Protein AF-0000000078637123 (afdb_homodimer)

Structure (mmCIF, N/CA/C/O backbone):
data_AF-0000000078637123-model_v1
#
loop_
_entity.id
_entity.type
_entity.pdbx_description
1 polymer 'Thiamine pyrophosphokinase'
#
loop_
_atom_site.group_PDB
_atom_site.id
_atom_site.type_symbol
_atom_site.label_atom_id
_atom_site.label_alt_id
_atom_site.label_comp_id
_atom_site.label_asym_id
_atom_site.label_entity_id
_atom_site.label_seq_id
_atom_site.pdbx_PDB_ins_code
_atom_site.Cartn_x
_atom_site.Cartn_y
_atom_site.Cartn_z
_atom_site.occupancy
_atom_site.B_iso_or_equiv
_atom_site.auth_seq_id
_atom_site.auth_comp_id
_atom_site.auth_asym_id
_atom_site.auth_atom_id
_atom_site.pdbx_PDB_model_num
ATOM 1 N N . MET A 1 1 ? 17.172 -28.062 13.758 1 52.41 1 MET A N 1
ATOM 2 C CA . MET A 1 1 ? 17.688 -26.969 12.945 1 52.41 1 MET A CA 1
ATOM 3 C C . MET A 1 1 ? 16.609 -26.406 12.023 1 52.41 1 MET A C 1
ATOM 5 O O . MET A 1 1 ? 15.789 -27.156 11.5 1 52.41 1 MET A O 1
ATOM 9 N N . ALA A 1 2 ? 16.344 -25.156 11.984 1 72.19 2 ALA A N 1
ATOM 10 C CA . ALA A 1 2 ? 15.281 -24.578 11.172 1 72.19 2 ALA A CA 1
ATOM 11 C C . ALA A 1 2 ? 15.477 -24.922 9.695 1 72.19 2 ALA A C 1
ATOM 13 O O . ALA A 1 2 ? 16.594 -24.844 9.172 1 72.19 2 ALA A O 1
ATOM 14 N N . GLU A 1 3 ? 14.484 -25.469 9.031 1 88.56 3 GLU A N 1
ATOM 15 C CA . GLU A 1 3 ? 14.492 -25.844 7.621 1 88.56 3 GLU A CA 1
ATOM 16 C C . GLU A 1 3 ? 14.766 -24.625 6.73 1 88.56 3 GLU A C 1
ATOM 18 O O . GLU A 1 3 ? 14.242 -23.531 6.98 1 88.56 3 GLU A O 1
ATOM 23 N N . LEU A 1 4 ? 15.68 -24.891 5.789 1 94.56 4 LEU A N 1
ATOM 24 C CA . LEU A 1 4 ? 16.047 -23.828 4.855 1 94.56 4 LEU A CA 1
ATOM 25 C C . LEU A 1 4 ? 14.984 -23.656 3.777 1 94.56 4 LEU A C 1
ATOM 27 O O . LEU A 1 4 ? 14.508 -24.641 3.209 1 94.56 4 LEU A O 1
ATOM 31 N N . MET A 1 5 ? 14.492 -22.516 3.568 1 94.88 5 MET A N 1
ATOM 32 C CA . MET A 1 5 ? 13.578 -22.156 2.486 1 94.88 5 MET A CA 1
ATOM 33 C C . MET A 1 5 ? 14.227 -21.156 1.54 1 94.88 5 MET A C 1
ATOM 35 O O . MET A 1 5 ? 14.625 -20.062 1.961 1 94.88 5 MET A O 1
ATOM 39 N N . SER A 1 6 ? 14.344 -21.5 0.237 1 95.69 6 SER A N 1
ATOM 40 C CA . SER A 1 6 ? 15 -20.656 -0.753 1 95.69 6 SER A CA 1
ATOM 41 C C . SER A 1 6 ? 13.984 -19.875 -1.573 1 95.69 6 SER A C 1
ATOM 43 O O . SER A 1 6 ? 12.922 -20.391 -1.912 1 95.69 6 SER A O 1
ATOM 45 N N . HIS A 1 7 ? 14.289 -18.656 -1.865 1 96.5 7 HIS A N 1
ATOM 46 C CA . HIS A 1 7 ? 13.43 -17.766 -2.646 1 96.5 7 HIS A CA 1
ATOM 47 C C . HIS A 1 7 ? 14.188 -17.172 -3.828 1 96.5 7 HIS A C 1
ATOM 49 O O . HIS A 1 7 ? 15.359 -16.828 -3.707 1 96.5 7 HIS A O 1
ATOM 55 N N . SER A 1 8 ? 13.555 -17.125 -4.949 1 94.69 8 SER A N 1
ATOM 56 C CA . SER A 1 8 ? 14.07 -16.469 -6.148 1 94.69 8 SER A CA 1
ATOM 57 C C . SER A 1 8 ? 12.938 -16.016 -7.062 1 94.69 8 SER A C 1
ATOM 59 O O . SER A 1 8 ? 11.883 -16.656 -7.109 1 94.69 8 SER A O 1
ATOM 61 N N . SER A 1 9 ? 13.141 -14.898 -7.734 1 94.94 9 SER A N 1
ATOM 62 C CA . SER A 1 9 ? 12.117 -14.367 -8.625 1 94.94 9 SER A CA 1
ATOM 63 C C . SER A 1 9 ? 12.5 -14.578 -10.086 1 94.94 9 SER A C 1
ATOM 65 O O . SER A 1 9 ? 12.461 -13.641 -10.891 1 94.94 9 SER A O 1
ATOM 67 N N . LEU A 1 10 ? 12.766 -15.766 -10.406 1 93.06 10 LEU A N 1
ATOM 68 C CA . LEU A 1 10 ? 13.258 -16.125 -11.734 1 93.06 10 LEU A CA 1
ATOM 69 C C . LEU A 1 10 ? 12.219 -15.797 -12.805 1 93.06 10 LEU A C 1
ATOM 71 O O . LEU A 1 10 ? 12.562 -15.625 -13.977 1 93.06 10 LEU A O 1
ATOM 75 N N . PHE A 1 11 ? 10.977 -15.688 -12.375 1 93.31 11 PHE A N 1
ATOM 76 C CA . PHE A 1 11 ? 9.898 -15.414 -13.32 1 93.31 11 PHE A CA 1
ATOM 77 C C . PHE A 1 11 ? 10.016 -14 -13.875 1 93.31 11 PHE A C 1
ATOM 79 O O . PHE A 1 11 ? 9.32 -13.641 -14.828 1 93.31 11 PHE A O 1
ATOM 86 N N . LEU A 1 12 ? 10.906 -13.156 -13.359 1 95.12 12 LEU A N 1
ATOM 87 C CA . LEU A 1 12 ? 11.117 -11.797 -13.844 1 95.12 12 LEU A CA 1
ATOM 88 C C . LEU A 1 12 ? 12.117 -11.773 -14.992 1 95.12 12 LEU A C 1
ATOM 90 O O . LEU A 1 12 ? 12.305 -10.742 -15.641 1 95.12 12 LEU A O 1
ATOM 94 N N . LEU A 1 13 ? 12.719 -12.898 -15.211 1 92.69 13 LEU A N 1
ATOM 95 C CA . LEU A 1 13 ? 13.695 -12.984 -16.297 1 92.69 13 LEU A CA 1
ATOM 96 C C . LEU A 1 13 ? 13.055 -13.562 -17.547 1 92.69 13 LEU A C 1
ATOM 98 O O . LEU A 1 13 ? 12.188 -14.438 -17.469 1 92.69 13 LEU A O 1
ATOM 102 N N . PRO A 1 14 ? 13.484 -13.109 -18.781 1 85.12 14 PRO A N 1
ATOM 103 C CA . PRO A 1 14 ? 12.914 -13.633 -20.031 1 85.12 14 PRO A CA 1
ATOM 104 C C . PRO A 1 14 ? 13.172 -15.125 -20.219 1 85.12 14 PRO A C 1
ATOM 106 O O . PRO A 1 14 ? 12.289 -15.852 -20.672 1 85.12 14 PRO A O 1
ATOM 109 N N . THR A 1 15 ? 14.398 -15.602 -20.234 1 74.62 15 THR A N 1
ATOM 110 C CA . THR A 1 15 ? 14.711 -17.016 -20.391 1 74.62 15 THR A CA 1
ATOM 111 C C . THR A 1 15 ? 15.008 -17.656 -19.031 1 74.62 15 THR A C 1
ATOM 113 O O . THR A 1 15 ? 15.906 -17.203 -18.312 1 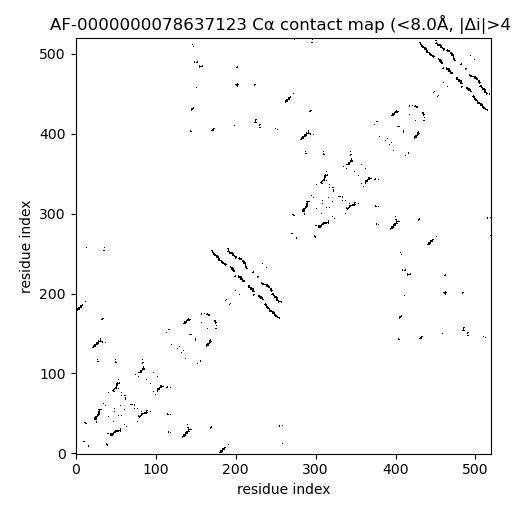74.62 15 THR A O 1
ATOM 116 N N . PRO A 1 16 ? 13.961 -18.359 -18.703 1 59.5 16 PRO A N 1
ATOM 117 C CA . PRO A 1 16 ? 14.391 -18.953 -17.438 1 59.5 16 PRO A CA 1
ATOM 118 C C . PRO A 1 16 ? 15.617 -19.859 -17.594 1 59.5 16 PRO A C 1
ATOM 120 O O . PRO A 1 16 ? 15.781 -20.5 -18.641 1 59.5 16 PRO A O 1
ATOM 123 N N . ILE A 1 17 ? 16.844 -19.422 -17.109 1 53.56 17 ILE A N 1
ATOM 124 C CA . ILE A 1 17 ? 18.094 -20.156 -17.297 1 53.56 17 ILE A CA 1
ATOM 125 C C . ILE A 1 17 ? 17.828 -21.656 -17.156 1 53.56 17 ILE A C 1
ATOM 127 O O . ILE A 1 17 ? 18.344 -22.469 -17.938 1 53.56 17 ILE A O 1
ATOM 131 N N . ASN A 1 18 ? 17.25 -22.031 -15.945 1 52.44 18 ASN A N 1
ATOM 132 C CA . ASN A 1 18 ? 17.016 -23.453 -15.688 1 52.44 18 ASN A CA 1
ATOM 133 C C . ASN A 1 18 ? 15.531 -23.766 -15.578 1 52.44 18 ASN A C 1
ATOM 135 O O . ASN A 1 18 ? 14.773 -23 -14.977 1 52.44 18 ASN A O 1
ATOM 139 N N . PRO A 1 19 ? 15.055 -24.641 -16.594 1 51.22 19 PRO A N 1
ATOM 140 C CA . PRO A 1 19 ? 13.648 -25.031 -16.469 1 51.22 19 PRO A CA 1
ATOM 141 C C . PRO A 1 19 ? 13.219 -25.219 -15.023 1 51.22 19 PRO A C 1
ATOM 143 O O . PRO A 1 19 ? 13.727 -26.094 -14.32 1 51.22 19 PRO A O 1
ATOM 146 N N . SER A 1 20 ? 13.039 -24.203 -14.367 1 57.41 20 SER A N 1
ATOM 147 C CA . SER A 1 20 ? 12.531 -24.312 -13 1 57.41 20 SER A CA 1
ATOM 148 C C . SER A 1 20 ? 11.359 -25.281 -12.922 1 57.41 20 SER A C 1
ATOM 150 O O . SER A 1 20 ? 10.609 -25.438 -13.891 1 57.41 20 SER A O 1
ATOM 152 N N . LYS A 1 21 ? 11.531 -26.312 -12.195 1 71.75 21 LYS A N 1
ATOM 153 C CA . LYS A 1 21 ? 10.5 -27.297 -11.883 1 71.75 21 LYS A CA 1
ATOM 154 C C . LYS A 1 21 ? 9.234 -26.609 -11.359 1 71.75 21 LYS A C 1
ATOM 156 O O . LYS A 1 21 ? 8.211 -27.266 -11.156 1 71.75 21 LYS A O 1
ATOM 161 N N . ALA A 1 22 ? 9.312 -25.219 -11.516 1 82.81 22 ALA A N 1
ATOM 162 C CA . ALA A 1 22 ? 8.172 -24.562 -10.891 1 82.81 22 ALA A CA 1
ATOM 163 C C . ALA A 1 22 ? 7.008 -24.422 -11.867 1 82.81 22 ALA A C 1
ATOM 165 O O . ALA A 1 22 ? 7.223 -24.188 -13.062 1 82.81 22 ALA A O 1
ATOM 166 N N . THR A 1 23 ? 5.891 -24.641 -11.406 1 89.44 23 THR A N 1
ATOM 167 C CA . THR A 1 23 ? 4.641 -24.359 -12.109 1 89.44 23 THR A CA 1
ATOM 168 C C . THR A 1 23 ? 4.039 -23.047 -11.617 1 89.44 23 THR A C 1
ATOM 170 O O . THR A 1 23 ? 3.822 -22.859 -10.414 1 89.44 23 THR A O 1
ATOM 173 N N . TYR A 1 24 ? 3.77 -22.172 -12.602 1 93 24 TYR A N 1
ATOM 174 C CA . TYR A 1 24 ? 3.316 -20.844 -12.219 1 93 24 TYR A CA 1
ATOM 175 C C . TYR A 1 24 ? 1.837 -20.656 -12.539 1 93 24 TYR A C 1
ATOM 177 O O . TYR A 1 24 ? 1.382 -21 -13.633 1 93 24 TYR A O 1
ATOM 185 N N . GLY A 1 25 ? 1.068 -20.219 -11.547 1 95.94 25 GLY A N 1
ATOM 186 C CA . GLY A 1 25 ? -0.247 -19.625 -11.75 1 95.94 25 GLY A CA 1
ATOM 187 C C . GLY A 1 25 ? -0.246 -18.125 -11.656 1 95.94 25 GLY A C 1
ATOM 188 O O . GLY A 1 25 ? 0.338 -17.547 -10.734 1 95.94 25 GLY A O 1
ATOM 189 N N . LEU A 1 26 ? -0.84 -17.484 -12.664 1 98.06 26 LEU A N 1
ATOM 190 C CA . LEU A 1 26 ? -0.928 -16.016 -12.68 1 98.06 26 LEU A CA 1
ATOM 191 C C . LEU A 1 26 ? -2.35 -15.562 -12.383 1 98.06 26 LEU A C 1
ATOM 193 O O . LEU A 1 26 ? -3.309 -16.062 -12.969 1 98.06 26 LEU A O 1
ATOM 197 N N . ILE A 1 27 ? -2.496 -14.695 -11.453 1 98.75 27 ILE A N 1
ATOM 198 C CA . ILE A 1 27 ? -3.773 -14.047 -11.18 1 98.75 27 ILE A CA 1
ATOM 199 C C . ILE A 1 27 ? -3.666 -12.547 -11.469 1 98.75 27 ILE A C 1
ATOM 201 O O . ILE A 1 27 ? -2.777 -11.867 -10.945 1 98.75 27 ILE A O 1
ATOM 205 N N . VAL A 1 28 ? -4.562 -12.047 -12.289 1 98.75 28 VAL A N 1
ATOM 206 C CA . VAL A 1 28 ? -4.617 -10.625 -12.625 1 98.75 28 VAL A CA 1
ATOM 207 C C . VAL A 1 28 ? -5.727 -9.945 -11.82 1 98.75 28 VAL A C 1
ATOM 209 O O . VAL A 1 28 ? -6.895 -10.336 -11.914 1 98.75 28 VAL A O 1
ATOM 212 N N . LEU A 1 29 ? -5.359 -8.961 -11.055 1 98.25 29 LEU A N 1
ATOM 213 C CA . LEU A 1 29 ? -6.332 -8.219 -10.258 1 98.25 29 LEU A CA 1
ATOM 214 C C . LEU A 1 29 ? -6.723 -6.918 -10.945 1 98.25 29 LEU A C 1
ATOM 216 O O . LEU A 1 29 ? -6.215 -6.605 -12.023 1 98.25 29 LEU A O 1
ATOM 220 N N . ASN A 1 30 ? -7.703 -6.219 -10.32 1 95.75 30 ASN A N 1
ATOM 221 C CA . ASN A 1 30 ? -8.312 -5.051 -10.945 1 95.75 30 ASN A CA 1
ATOM 222 C C . ASN A 1 30 ? -7.598 -3.764 -10.539 1 95.75 30 ASN A C 1
ATOM 224 O O . ASN A 1 30 ? -8.227 -2.824 -10.055 1 95.75 30 ASN A O 1
ATOM 228 N N . HIS A 1 31 ? -6.387 -3.688 -10.734 1 95 31 HIS A N 1
ATOM 229 C CA . HIS A 1 31 ? -5.535 -2.514 -10.586 1 95 31 HIS A CA 1
ATOM 230 C C . HIS A 1 31 ? -4.512 -2.428 -11.711 1 95 31 HIS A C 1
ATOM 232 O O . HIS A 1 31 ? -4.359 -3.373 -12.492 1 95 31 HIS A O 1
ATOM 238 N N . ARG A 1 32 ? -3.873 -1.246 -11.773 1 95.31 32 ARG A N 1
ATOM 239 C CA . ARG A 1 32 ? -2.902 -1.035 -12.844 1 95.31 32 ARG A CA 1
ATOM 240 C C . ARG A 1 32 ? -1.896 -2.18 -12.906 1 95.31 32 ARG A C 1
ATOM 242 O O . ARG A 1 32 ? -1.269 -2.516 -11.898 1 95.31 32 ARG A O 1
ATOM 249 N N . LEU A 1 33 ? -1.745 -2.734 -14.133 1 97.75 33 LEU A N 1
ATOM 250 C CA . LEU A 1 33 ? -0.868 -3.887 -14.297 1 97.75 33 LEU A CA 1
ATOM 251 C C . LEU A 1 33 ? 0.579 -3.447 -14.492 1 97.75 33 LEU A C 1
ATOM 253 O O . LEU A 1 33 ? 0.841 -2.422 -15.125 1 97.75 33 LEU A O 1
ATOM 257 N N . PRO A 1 34 ? 1.501 -4.266 -13.945 1 97.12 34 PRO A N 1
ATOM 258 C CA . PRO A 1 34 ? 2.898 -3.988 -14.289 1 97.12 34 PRO A CA 1
ATOM 259 C C . PRO A 1 34 ? 3.166 -4.051 -15.789 1 97.12 34 PRO A C 1
ATOM 261 O O . PRO A 1 34 ? 2.596 -4.895 -16.484 1 97.12 34 PRO A O 1
ATOM 264 N N . SER A 1 35 ? 4.082 -3.238 -16.188 1 96.81 35 SER A N 1
ATOM 265 C CA . SER A 1 35 ? 4.414 -3.16 -17.609 1 96.81 35 SER A CA 1
ATOM 266 C C . SER A 1 35 ? 5.012 -4.473 -18.094 1 96.81 35 SER A C 1
ATOM 268 O O . SER A 1 35 ? 5.062 -4.719 -19.312 1 96.81 35 SER A O 1
ATOM 270 N N . PHE A 1 36 ? 5.449 -5.355 -17.203 1 96.69 36 PHE A N 1
ATOM 271 C CA . PHE A 1 36 ? 6.07 -6.617 -17.578 1 96.69 36 PHE A CA 1
ATOM 272 C C . PHE A 1 36 ? 5.082 -7.77 -17.453 1 96.69 36 PHE A C 1
ATOM 274 O O . PHE A 1 36 ? 5.48 -8.938 -17.375 1 96.69 36 PHE A O 1
ATOM 281 N N . THR A 1 37 ? 3.787 -7.492 -17.438 1 97.69 37 THR A N 1
ATOM 282 C CA . THR A 1 37 ? 2.736 -8.492 -17.312 1 97.69 37 THR A CA 1
ATOM 283 C C . THR A 1 37 ? 2.789 -9.477 -18.484 1 97.69 37 THR A C 1
ATOM 285 O O . THR A 1 37 ? 2.553 -10.672 -18.297 1 97.69 37 THR A O 1
ATOM 288 N N . PRO A 1 38 ? 3.109 -9 -19.719 1 96.94 38 PRO A N 1
ATOM 289 C CA . PRO A 1 38 ? 3.223 -9.961 -20.812 1 96.94 38 PRO A CA 1
ATOM 290 C C . PRO A 1 38 ? 4.266 -11.047 -20.547 1 96.94 38 PRO A C 1
ATOM 292 O O . PRO A 1 38 ? 4.07 -12.203 -20.922 1 96.94 38 PRO A O 1
ATOM 295 N N . LEU A 1 39 ? 5.332 -10.703 -19.922 1 95.94 39 LEU A N 1
ATOM 296 C CA . LEU A 1 39 ? 6.359 -11.672 -19.547 1 95.94 39 LEU A CA 1
ATOM 297 C C . LEU A 1 39 ? 5.816 -12.688 -18.547 1 95.94 39 LEU A C 1
ATOM 299 O O . LEU A 1 39 ? 6.055 -13.891 -18.688 1 95.94 39 LEU A O 1
ATOM 303 N N . LEU A 1 40 ? 5.105 -12.195 -17.531 1 96.81 40 LEU A N 1
ATOM 304 C CA . LEU A 1 40 ? 4.504 -13.078 -16.531 1 96.81 40 LEU A CA 1
ATOM 305 C C . LEU A 1 40 ? 3.529 -14.055 -17.188 1 96.81 40 LEU A C 1
ATOM 307 O O . LEU A 1 40 ? 3.498 -15.234 -16.844 1 96.81 40 LEU A O 1
ATOM 311 N N . TRP A 1 41 ? 2.822 -13.469 -18.109 1 96.88 41 TRP A N 1
ATOM 312 C CA . TRP A 1 41 ? 1.836 -14.25 -18.844 1 96.88 41 TRP A CA 1
ATOM 313 C C . TRP A 1 41 ? 2.502 -15.398 -19.594 1 96.88 41 TRP A C 1
ATOM 315 O O . TRP A 1 41 ? 1.989 -16.516 -19.594 1 96.88 41 TRP A O 1
ATOM 325 N N . LYS A 1 42 ? 3.59 -15.125 -20.156 1 94.44 42 LYS A N 1
ATOM 326 C CA . LYS A 1 42 ? 4.344 -16.125 -20.906 1 94.44 42 LYS A CA 1
ATOM 327 C C . LYS A 1 42 ? 4.84 -17.234 -20 1 94.44 42 LYS A C 1
ATOM 329 O O . LYS A 1 42 ? 4.883 -18.406 -20.406 1 94.44 42 LYS A O 1
ATOM 334 N N . HIS A 1 43 ? 5.145 -16.953 -18.797 1 93.44 43 HIS A N 1
ATOM 335 C CA . HIS A 1 43 ? 5.703 -17.922 -17.859 1 93.44 43 HIS A CA 1
ATOM 336 C C . HIS A 1 43 ? 4.609 -18.781 -17.25 1 93.44 43 HIS A C 1
ATOM 338 O O . HIS A 1 43 ? 4.871 -19.906 -16.812 1 93.44 43 HIS A O 1
ATOM 344 N N . ALA A 1 44 ? 3.43 -18.328 -17.203 1 94.94 44 ALA A N 1
ATOM 345 C CA . ALA A 1 44 ? 2.377 -18.953 -16.406 1 94.94 44 ALA A CA 1
ATOM 346 C C . ALA A 1 44 ? 1.714 -20.094 -17.156 1 94.94 44 ALA A C 1
ATOM 348 O O . ALA A 1 44 ? 1.456 -19.984 -18.359 1 94.94 44 ALA A O 1
ATOM 349 N N . GLN A 1 45 ? 1.453 -21.203 -16.438 1 93.19 45 GLN A N 1
ATOM 350 C CA . GLN A 1 45 ? 0.75 -22.344 -17.016 1 93.19 45 GLN A CA 1
ATOM 351 C C . GLN A 1 45 ? -0.755 -22.234 -16.797 1 93.19 45 GLN A C 1
ATOM 353 O O . GLN A 1 45 ? -1.541 -22.844 -17.516 1 93.19 45 GLN A O 1
ATOM 358 N N . LEU A 1 46 ? -1.127 -21.547 -15.797 1 94.94 46 LEU A N 1
ATOM 359 C CA . LEU A 1 46 ? -2.514 -21.234 -15.477 1 94.94 46 LEU A CA 1
ATOM 360 C C . LEU A 1 46 ? -2.705 -19.734 -15.289 1 94.94 46 LEU A C 1
ATOM 362 O O . LEU A 1 46 ? -1.939 -19.094 -14.57 1 94.94 46 LEU A O 1
ATOM 366 N N . ARG A 1 47 ? -3.709 -19.188 -16.047 1 97.88 47 ARG A N 1
ATOM 367 C CA . ARG A 1 47 ? -3.908 -17.734 -16.047 1 97.88 47 ARG A CA 1
ATOM 368 C C . ARG A 1 47 ? -5.34 -17.375 -15.664 1 97.88 47 ARG A C 1
ATOM 370 O O . ARG A 1 47 ? -6.289 -17.766 -16.359 1 97.88 47 ARG A O 1
ATOM 377 N N . LEU A 1 48 ? -5.5 -16.672 -14.562 1 98.38 48 LEU A N 1
ATOM 378 C CA . LEU A 1 48 ? -6.809 -16.266 -14.047 1 98.38 48 LEU A CA 1
ATOM 379 C C . LEU A 1 48 ? -6.938 -14.75 -14 1 98.38 48 LEU A C 1
ATOM 381 O O . LEU A 1 48 ? -5.945 -14.047 -13.805 1 98.38 48 LEU A O 1
ATOM 385 N N . CYS A 1 49 ? -8.109 -14.25 -14.211 1 98.69 49 CYS A N 1
ATOM 386 C CA . CYS A 1 49 ? -8.477 -12.883 -13.867 1 98.69 49 CYS A CA 1
ATOM 387 C C . CYS A 1 49 ? -9.492 -12.859 -12.734 1 98.69 49 CYS A C 1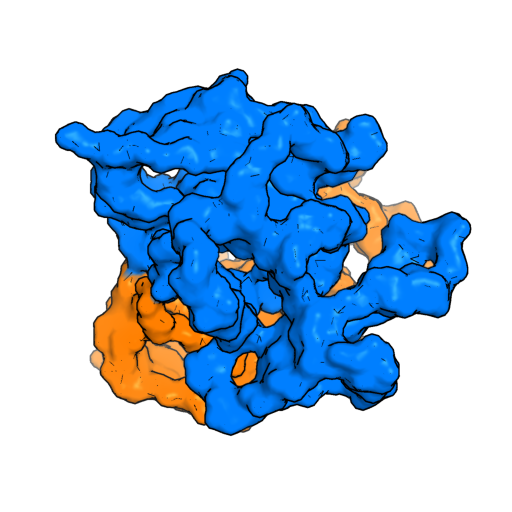
ATOM 389 O O . CYS A 1 49 ? -10.469 -13.609 -12.75 1 98.69 49 CYS A O 1
ATOM 391 N N . ALA A 1 50 ? -9.188 -12.062 -11.805 1 97.88 50 ALA A N 1
ATOM 392 C CA . ALA A 1 50 ? -10.141 -11.852 -10.711 1 97.88 50 ALA A CA 1
ATOM 393 C C . ALA A 1 50 ? -11.117 -10.734 -11.047 1 97.88 50 ALA A C 1
ATOM 395 O O . ALA A 1 50 ? -10.812 -9.555 -10.852 1 97.88 50 ALA A O 1
ATOM 396 N N . ASP A 1 51 ? -12.258 -11.117 -11.516 1 95.25 51 ASP A N 1
ATOM 397 C CA . ASP A 1 51 ? -13.344 -10.18 -11.789 1 95.25 51 ASP A CA 1
ATOM 398 C C . ASP A 1 51 ? -12.875 -9.047 -12.688 1 95.25 51 ASP A C 1
ATOM 400 O O . ASP A 1 51 ? -12.516 -9.273 -13.844 1 95.25 51 ASP A O 1
ATOM 404 N N . GLY A 1 52 ? -12.742 -7.836 -12.164 1 96.12 52 GLY A N 1
ATOM 405 C CA . GLY A 1 52 ? -12.336 -6.672 -12.93 1 96.12 52 GLY A CA 1
ATOM 406 C C . GLY A 1 52 ? -10.922 -6.773 -13.469 1 96.12 52 GLY A C 1
ATOM 407 O O . GLY A 1 52 ? -10.523 -5.992 -14.328 1 96.12 52 GLY A O 1
ATOM 408 N N . GLY A 1 53 ? -10.242 -7.75 -13.008 1 98.19 53 GLY A N 1
ATOM 409 C CA . GLY A 1 53 ? -8.93 -8.008 -13.594 1 98.19 53 GLY A CA 1
ATOM 410 C C . GLY A 1 53 ? -8.992 -8.25 -15.094 1 98.19 53 GLY A C 1
ATOM 411 O O . GLY A 1 53 ? -8.047 -7.914 -15.812 1 98.19 53 GLY A O 1
ATOM 412 N N . ALA A 1 54 ? -10.07 -8.727 -15.531 1 98.56 54 ALA A N 1
ATOM 413 C CA . ALA A 1 54 ? -10.266 -8.984 -16.953 1 98.56 54 ALA A CA 1
ATOM 414 C C . ALA A 1 54 ? -10.336 -7.676 -17.734 1 98.56 54 ALA A C 1
ATOM 416 O O . ALA A 1 54 ? -9.891 -7.609 -18.891 1 98.56 54 ALA A O 1
ATOM 417 N N . ASN A 1 55 ? -10.945 -6.672 -17.141 1 98.5 55 ASN A N 1
ATOM 418 C CA . ASN A 1 55 ? -10.945 -5.355 -17.766 1 98.5 55 ASN A CA 1
ATOM 419 C C . ASN A 1 55 ? -9.531 -4.84 -18 1 98.5 55 ASN A C 1
ATOM 421 O O . ASN A 1 55 ? -9.234 -4.293 -19.062 1 98.5 55 ASN A O 1
ATOM 425 N N . ARG A 1 56 ? -8.758 -5.031 -16.984 1 98.19 56 ARG A N 1
ATOM 426 C CA . ARG A 1 56 ? -7.367 -4.586 -17.062 1 98.19 56 ARG A CA 1
ATOM 427 C C . ARG A 1 56 ? -6.621 -5.32 -18.172 1 98.19 56 ARG A C 1
ATOM 429 O O . ARG A 1 56 ? -5.902 -4.703 -18.969 1 98.19 56 ARG A O 1
ATOM 436 N N . LEU A 1 57 ? -6.805 -6.594 -18.188 1 98.44 57 LEU A N 1
ATOM 437 C CA . LEU A 1 57 ? -6.188 -7.406 -19.219 1 98.44 57 LEU A CA 1
ATOM 438 C C . LEU A 1 57 ? -6.613 -6.934 -20.609 1 98.44 57 LEU A C 1
ATOM 440 O O . LEU A 1 57 ? -5.77 -6.734 -21.484 1 98.44 57 LEU A O 1
ATOM 444 N N . TYR A 1 58 ? -7.832 -6.727 -20.781 1 98.56 58 TYR A N 1
ATOM 445 C CA . TYR A 1 58 ? -8.453 -6.336 -22.047 1 98.56 58 TYR A CA 1
ATOM 446 C C . TYR A 1 58 ? -7.957 -4.965 -22.5 1 98.56 58 TYR A C 1
ATOM 448 O O . TYR A 1 58 ? -7.691 -4.75 -23.688 1 98.56 58 TYR A O 1
ATOM 456 N N . ASP A 1 59 ? -7.812 -4.086 -21.594 1 98.44 59 ASP A N 1
ATOM 457 C CA . ASP A 1 59 ? -7.531 -2.693 -21.922 1 98.44 59 ASP A CA 1
ATOM 458 C C . ASP A 1 59 ? -6.027 -2.43 -21.969 1 98.44 59 ASP A C 1
ATOM 460 O O . ASP A 1 59 ? -5.539 -1.719 -22.844 1 98.44 59 ASP A O 1
ATOM 464 N N . GLU A 1 60 ? -5.297 -2.998 -21.047 1 98.31 60 GLU A N 1
ATOM 465 C CA . GLU A 1 60 ? -3.941 -2.514 -20.812 1 98.31 60 GLU A CA 1
ATOM 466 C C . GLU A 1 60 ? -2.912 -3.334 -21.578 1 98.31 60 GLU A C 1
ATOM 468 O O . GLU A 1 60 ? -1.867 -2.814 -21.969 1 98.31 60 GLU A O 1
ATOM 473 N N . ILE A 1 61 ? -3.131 -4.562 -21.812 1 98.38 61 ILE A N 1
ATOM 474 C CA . ILE A 1 61 ? -2.119 -5.406 -22.438 1 98.38 61 ILE A CA 1
ATOM 475 C C . ILE A 1 61 ? -1.848 -4.918 -23.859 1 98.38 61 ILE A C 1
ATOM 477 O O . ILE A 1 61 ? -0.69 -4.773 -24.266 1 98.38 61 ILE A O 1
ATOM 481 N N . PRO A 1 62 ? -2.896 -4.621 -24.641 1 98.12 62 PRO A N 1
ATOM 482 C CA . PRO A 1 62 ? -2.621 -4.066 -25.969 1 98.12 62 PRO A CA 1
ATOM 483 C C . PRO A 1 62 ? -1.785 -2.791 -25.906 1 98.12 62 PRO A C 1
ATOM 485 O O . PRO A 1 62 ? -0.977 -2.535 -26.812 1 98.12 62 PRO A O 1
ATOM 488 N N . GLU A 1 63 ? -1.959 -2.035 -24.859 1 97.5 63 GLU A N 1
ATOM 489 C CA . GLU A 1 63 ? -1.178 -0.812 -24.703 1 97.5 63 GLU A CA 1
ATOM 490 C C . GLU A 1 63 ? 0.291 -1.127 -24.438 1 97.5 63 GLU A C 1
ATOM 492 O O . GLU A 1 63 ? 1.172 -0.328 -24.75 1 97.5 63 GLU A O 1
ATOM 497 N N . MET A 1 64 ? 0.568 -2.268 -23.938 1 96.31 64 MET A N 1
ATOM 498 C CA . MET A 1 64 ? 1.927 -2.68 -23.594 1 96.31 64 MET A CA 1
ATOM 499 C C . MET A 1 64 ? 2.646 -3.25 -24.812 1 96.31 64 MET A C 1
ATOM 501 O O . MET A 1 64 ? 3.867 -3.418 -24.797 1 96.31 64 MET A O 1
ATOM 505 N N . LEU A 1 65 ? 1.906 -3.576 -25.766 1 96.94 65 LEU A N 1
ATOM 506 C CA . LEU A 1 65 ? 2.438 -4.117 -27.016 1 96.94 65 LEU A CA 1
ATOM 507 C C . LEU A 1 65 ? 2.004 -3.27 -28.203 1 96.94 65 LEU A C 1
ATOM 509 O O . LEU A 1 65 ? 1.288 -3.748 -29.094 1 96.94 65 LEU A O 1
ATOM 513 N N . PRO A 1 66 ? 2.492 -2.098 -28.297 1 95.12 66 PRO A N 1
ATOM 514 C CA . PRO A 1 66 ? 1.976 -1.113 -29.25 1 95.12 66 PRO A CA 1
ATOM 515 C C . PRO A 1 66 ? 2.262 -1.489 -30.703 1 95.12 66 PRO A C 1
ATOM 517 O O . PRO A 1 66 ? 1.602 -0.986 -31.609 1 95.12 66 PRO A O 1
ATOM 520 N N . ASN A 1 67 ? 3.16 -2.326 -30.953 1 96.69 67 ASN A N 1
ATOM 521 C CA . ASN A 1 67 ? 3.512 -2.705 -32.312 1 96.69 67 ASN A CA 1
ATOM 522 C C . ASN A 1 67 ? 2.639 -3.852 -32.812 1 96.69 67 ASN A C 1
ATOM 524 O O . ASN A 1 67 ? 2.83 -4.336 -33.938 1 96.69 67 ASN A O 1
ATOM 528 N N . GLU A 1 68 ? 1.719 -4.258 -32.062 1 97.06 68 GLU A N 1
ATOM 529 C CA . GLU A 1 68 ? 0.823 -5.348 -32.438 1 97.06 68 GLU A CA 1
ATOM 530 C C . GLU A 1 68 ? -0.624 -4.871 -32.5 1 97.06 68 GLU A C 1
ATOM 532 O O . GLU A 1 68 ? -0.995 -3.883 -31.875 1 97.06 68 GLU A O 1
ATOM 537 N N . ASP A 1 69 ? -1.361 -5.535 -33.344 1 97.75 69 ASP A N 1
ATOM 538 C CA . ASP A 1 69 ? -2.785 -5.223 -33.438 1 97.75 69 ASP A CA 1
ATOM 539 C C . ASP A 1 69 ? -3.5 -5.523 -32.125 1 97.75 69 ASP A C 1
ATOM 541 O O . ASP A 1 69 ? -3.396 -6.629 -31.578 1 97.75 69 ASP A O 1
ATOM 545 N N . PRO A 1 70 ? -4.234 -4.57 -31.656 1 97.44 70 PRO A N 1
ATOM 546 C CA . PRO A 1 70 ? -4.883 -4.742 -30.359 1 97.44 70 PRO A CA 1
ATOM 547 C C . PRO A 1 70 ? -5.809 -5.953 -30.312 1 97.44 70 PRO A C 1
ATOM 549 O O . PRO A 1 70 ? -5.895 -6.633 -29.281 1 97.44 70 PRO A O 1
ATOM 552 N N . ILE A 1 71 ? -6.52 -6.156 -31.312 1 96.94 71 ILE A N 1
ATOM 553 C CA . ILE A 1 71 ? -7.457 -7.27 -31.328 1 96.94 71 ILE A CA 1
ATOM 554 C C . ILE A 1 71 ? -6.695 -8.594 -31.281 1 96.94 71 ILE A C 1
ATOM 556 O O . ILE A 1 71 ? -7.102 -9.516 -30.578 1 96.94 71 ILE A O 1
ATOM 560 N N . ASP A 1 72 ? -5.625 -8.734 -31.969 1 97.88 72 ASP A N 1
ATOM 561 C CA . ASP A 1 72 ? -4.797 -9.938 -31.953 1 97.88 72 ASP A CA 1
ATOM 562 C C . ASP A 1 72 ? -4.23 -10.188 -30.547 1 97.88 72 ASP A C 1
ATOM 564 O O . ASP A 1 72 ? -4.16 -11.328 -30.094 1 97.88 72 ASP A O 1
ATOM 568 N N . VAL A 1 73 ? -3.834 -9.078 -29.953 1 98.12 73 VAL A N 1
ATOM 569 C CA . VAL A 1 73 ? -3.297 -9.172 -28.609 1 98.12 73 VAL A CA 1
ATOM 570 C C . VAL A 1 73 ? -4.371 -9.703 -27.656 1 98.12 73 VAL A C 1
ATOM 572 O O . VAL A 1 73 ? -4.117 -10.617 -26.875 1 98.12 73 VAL A O 1
ATOM 575 N N . ARG A 1 74 ? -5.535 -9.195 -27.75 1 98 74 ARG A N 1
ATOM 576 C CA . ARG A 1 74 ? -6.633 -9.617 -26.891 1 98 74 ARG A CA 1
ATOM 577 C C . ARG A 1 74 ? -6.965 -11.086 -27.109 1 98 74 ARG A C 1
ATOM 579 O O . ARG A 1 74 ? -7.289 -11.797 -26.156 1 98 74 ARG A O 1
ATOM 586 N N . LEU A 1 75 ? -6.867 -11.516 -28.344 1 97.56 75 LEU A N 1
ATOM 587 C CA . LEU A 1 75 ? -7.148 -12.914 -28.672 1 97.56 75 LEU A CA 1
ATOM 588 C C . LEU A 1 75 ? -6.082 -13.836 -28.078 1 97.56 75 LEU A C 1
ATOM 590 O O . LEU A 1 75 ? -6.387 -14.93 -27.609 1 97.56 75 LEU A O 1
ATOM 594 N N . ARG A 1 76 ? -4.91 -13.336 -28.078 1 97.38 76 ARG A N 1
ATOM 595 C CA . ARG A 1 76 ? -3.781 -14.133 -27.594 1 97.38 76 ARG A CA 1
ATOM 596 C C . ARG A 1 76 ? -3.764 -14.195 -26.078 1 97.38 76 ARG A C 1
ATOM 598 O O . ARG A 1 76 ? -3.475 -15.25 -25.5 1 97.38 76 ARG A O 1
ATOM 605 N N . PHE A 1 77 ? -4.102 -13.141 -25.469 1 98.19 77 PHE A N 1
ATOM 606 C CA . PHE A 1 77 ? -4.094 -13.055 -24 1 98.19 77 PHE A CA 1
ATOM 607 C C . PHE A 1 77 ? -5.469 -13.383 -23.438 1 98.19 77 PHE A C 1
ATOM 609 O O . PHE A 1 77 ? -6.09 -12.547 -22.781 1 98.19 77 PHE A O 1
ATOM 616 N N . LYS A 1 78 ? -5.832 -14.555 -23.75 1 97.94 78 LYS A N 1
ATOM 617 C CA . LYS A 1 78 ? -7.09 -15.094 -23.234 1 97.94 78 LYS A CA 1
ATOM 618 C C . LYS A 1 78 ? -6.887 -15.812 -21.906 1 97.94 78 LYS A C 1
ATOM 620 O O . LYS A 1 78 ? -6.137 -16.781 -21.828 1 97.94 78 LYS A O 1
ATOM 625 N N . PRO A 1 79 ? -7.551 -15.344 -20.859 1 98.62 79 PRO A N 1
ATOM 626 C CA . PRO A 1 79 ? -7.395 -16.062 -19.594 1 98.62 79 PRO A CA 1
ATOM 627 C C . PRO A 1 79 ? -8.078 -17.422 -19.609 1 98.62 79 PRO A C 1
ATOM 629 O O . PRO A 1 79 ? -9.047 -17.625 -20.344 1 98.62 79 PRO A O 1
ATOM 632 N N . ASP A 1 80 ? -7.527 -18.344 -18.781 1 97.81 80 ASP A N 1
ATOM 633 C CA . ASP A 1 80 ? -8.164 -19.641 -18.625 1 97.81 80 ASP A CA 1
ATOM 634 C C . ASP A 1 80 ? -9.461 -19.531 -17.844 1 97.81 80 ASP A C 1
ATOM 636 O O . ASP A 1 80 ? -10.445 -20.203 -18.172 1 97.81 80 ASP A O 1
ATOM 640 N N . VAL A 1 81 ? -9.445 -18.703 -16.844 1 98.06 81 VAL A N 1
ATOM 641 C CA . VAL A 1 81 ? -10.578 -18.578 -15.922 1 98.06 81 VAL A CA 1
ATOM 642 C C . VAL A 1 81 ? -10.766 -17.109 -15.523 1 98.06 81 VAL A C 1
ATOM 644 O O . VAL A 1 81 ? -9.789 -16.391 -15.328 1 98.06 81 VAL A O 1
ATOM 647 N N . ILE A 1 82 ? -11.953 -16.672 -15.492 1 98.38 82 ILE A N 1
ATOM 648 C CA . ILE A 1 82 ? -12.352 -15.445 -14.805 1 98.38 82 ILE A CA 1
ATOM 649 C C . ILE A 1 82 ? -13.227 -15.781 -13.602 1 98.38 82 ILE A C 1
ATOM 651 O O . ILE A 1 82 ? -14.258 -16.438 -13.75 1 98.38 82 ILE A O 1
ATOM 655 N N . LYS A 1 83 ? -12.781 -15.375 -12.461 1 97.31 83 LYS A N 1
ATOM 656 C CA . LYS A 1 83 ? -13.477 -15.781 -11.242 1 97.31 83 LYS A CA 1
ATOM 657 C C . LYS A 1 83 ? -13.688 -14.594 -10.312 1 97.31 83 LYS A C 1
ATOM 659 O O . LYS A 1 83 ? -12.812 -13.734 -10.172 1 97.31 83 LYS A O 1
ATOM 664 N N . GLY A 1 84 ? -14.781 -14.508 -9.555 1 95.25 84 GLY A N 1
ATOM 665 C CA . GLY A 1 84 ? -15.125 -13.469 -8.602 1 95.25 84 GLY A CA 1
ATOM 666 C C . GLY A 1 84 ? -16.625 -13.25 -8.477 1 95.25 84 GLY A C 1
ATOM 667 O O . GLY A 1 84 ? -17.422 -14.125 -8.82 1 95.25 84 GLY A O 1
ATOM 668 N N . ASP A 1 85 ? -17.016 -12.117 -7.984 1 92.5 85 ASP A N 1
ATOM 669 C CA . ASP A 1 85 ? -18.453 -11.867 -7.816 1 92.5 85 ASP A CA 1
ATOM 670 C C . ASP A 1 85 ? -19.016 -11.078 -9 1 92.5 85 ASP A C 1
ATOM 672 O O . ASP A 1 85 ? -20.172 -10.688 -8.984 1 92.5 85 ASP A O 1
ATOM 676 N N . MET A 1 86 ? -18.234 -10.758 -9.977 1 92.69 86 MET A N 1
ATOM 677 C CA . MET A 1 86 ? -18.578 -10.234 -11.297 1 92.69 86 MET A CA 1
ATOM 678 C C . MET A 1 86 ? -19.188 -8.836 -11.188 1 92.69 86 MET A C 1
ATOM 680 O O . MET A 1 86 ? -19.984 -8.43 -12.023 1 92.69 86 MET A O 1
ATOM 684 N N . ASP A 1 87 ? -18.844 -8.133 -10.133 1 88.88 87 ASP A N 1
ATOM 685 C CA . ASP A 1 87 ? -19.422 -6.809 -9.953 1 88.88 87 ASP A CA 1
ATOM 686 C C . ASP A 1 87 ? -18.547 -5.727 -10.578 1 88.88 87 ASP A C 1
ATOM 688 O O . ASP A 1 87 ? -18.984 -4.59 -10.758 1 88.88 87 ASP A O 1
ATOM 692 N N . SER A 1 88 ? -17.438 -6.082 -10.922 1 91.38 88 SER A N 1
ATOM 693 C CA . SER A 1 88 ? -16.531 -5.059 -11.43 1 91.38 88 SER A CA 1
ATOM 694 C C . SER A 1 88 ? -16.156 -5.32 -12.883 1 91.38 88 SER A C 1
ATOM 696 O O . SER A 1 88 ? -15.516 -4.484 -13.523 1 91.38 88 SER A O 1
ATOM 698 N N . ILE A 1 89 ? -16.469 -6.449 -13.414 1 96.38 89 ILE A N 1
ATOM 699 C CA . ILE A 1 89 ? -16.141 -6.754 -14.797 1 96.38 89 ILE A CA 1
ATOM 700 C C . ILE A 1 89 ? -17.203 -6.148 -15.727 1 96.38 89 ILE A C 1
ATOM 702 O O . ILE A 1 89 ? -18.391 -6.227 -15.445 1 96.38 89 ILE A O 1
ATOM 706 N N . ARG A 1 90 ? -16.734 -5.523 -16.766 1 97.69 90 ARG A N 1
ATOM 707 C CA . ARG A 1 90 ? -17.641 -4.969 -17.75 1 97.69 90 ARG A CA 1
ATOM 708 C C . ARG A 1 90 ? -18.281 -6.07 -18.594 1 97.69 90 ARG A C 1
ATOM 710 O O . ARG A 1 90 ? -17.609 -7.047 -18.953 1 97.69 90 ARG A O 1
ATOM 717 N N . ARG A 1 91 ? -19.484 -5.859 -19 1 96.81 91 ARG A N 1
ATOM 718 C CA . ARG A 1 91 ? -20.25 -6.859 -19.734 1 96.81 91 ARG A CA 1
ATOM 719 C C . ARG A 1 91 ? -19.594 -7.215 -21.047 1 96.81 91 ARG A C 1
ATOM 721 O O . ARG A 1 91 ? -19.484 -8.391 -21.406 1 96.81 91 ARG A O 1
ATOM 728 N N . GLU A 1 92 ? -19.156 -6.234 -21.734 1 97.88 92 GLU A N 1
ATOM 729 C CA . GLU A 1 92 ? -18.547 -6.461 -23.047 1 97.88 92 GLU A CA 1
ATOM 730 C C . GLU A 1 92 ? -17.266 -7.281 -22.938 1 97.88 92 GLU A C 1
ATOM 732 O O . GLU A 1 92 ? -16.969 -8.109 -23.797 1 97.88 92 GLU A O 1
ATOM 737 N N . VAL A 1 93 ? -16.578 -7.098 -21.891 1 98.31 93 VAL A N 1
ATOM 738 C CA . VAL A 1 93 ? -15.32 -7.816 -21.672 1 98.31 93 VAL A CA 1
ATOM 739 C C . VAL A 1 93 ? -15.617 -9.258 -21.266 1 98.31 93 VAL A C 1
ATOM 741 O O . VAL A 1 93 ? -14.977 -10.188 -21.766 1 98.31 93 VAL A O 1
ATOM 744 N N . ARG A 1 94 ? -16.562 -9.383 -20.422 1 98 94 ARG A N 1
ATOM 745 C CA . ARG A 1 94 ? -16.984 -10.719 -20 1 98 94 ARG A CA 1
ATOM 746 C C . ARG A 1 94 ? -17.422 -11.547 -21.203 1 98 94 ARG A C 1
ATOM 748 O O . ARG A 1 94 ? -16.984 -12.695 -21.359 1 98 94 ARG A O 1
ATOM 755 N N . GLU A 1 95 ? -18.203 -10.992 -22.047 1 97.75 95 GLU A N 1
ATOM 756 C CA . GLU A 1 95 ? -18.719 -11.688 -23.219 1 97.75 95 GLU A CA 1
ATOM 757 C C . GLU A 1 95 ? -17.594 -12 -24.203 1 97.75 95 GLU A C 1
ATOM 759 O O . GLU A 1 95 ? -17.578 -13.078 -24.812 1 97.75 95 GLU A O 1
ATOM 764 N N . PHE A 1 96 ? -16.75 -11.07 -24.344 1 98.31 96 PHE A N 1
ATOM 765 C CA . PHE A 1 96 ? -15.633 -11.25 -25.25 1 98.31 96 PHE A CA 1
ATOM 766 C C . PHE A 1 96 ? -14.836 -12.5 -24.891 1 98.31 96 PHE A C 1
ATOM 768 O O . PHE A 1 96 ? -14.641 -13.375 -25.734 1 98.31 96 PHE A O 1
ATOM 775 N N . TYR A 1 97 ? -14.484 -12.641 -23.641 1 98.25 97 TYR A N 1
ATOM 776 C CA . TYR A 1 97 ? -13.641 -13.758 -23.234 1 98.25 97 TYR A CA 1
ATOM 777 C C . TYR A 1 97 ? -14.445 -15.047 -23.125 1 98.25 97 TYR A C 1
ATOM 779 O O . TYR A 1 97 ? -13.93 -16.125 -23.406 1 98.25 97 TYR A O 1
ATOM 787 N N . ALA A 1 98 ? -15.656 -14.93 -22.75 1 97.94 98 ALA A N 1
ATOM 788 C CA . ALA A 1 98 ? -16.531 -16.109 -22.734 1 97.94 98 ALA A CA 1
ATOM 789 C C . ALA A 1 98 ? -16.641 -16.719 -24.125 1 97.94 98 ALA A C 1
ATOM 791 O O . ALA A 1 98 ? -16.578 -17.938 -24.281 1 97.94 98 ALA A O 1
ATOM 792 N N . ASN A 1 99 ? -16.812 -15.898 -25.062 1 97.88 99 ASN A N 1
ATOM 793 C CA . ASN A 1 99 ? -16.953 -16.344 -26.453 1 97.88 99 ASN A CA 1
ATOM 794 C C . ASN A 1 99 ? -15.664 -16.969 -26.969 1 97.88 99 ASN A C 1
ATOM 796 O O . ASN A 1 99 ? -15.695 -17.797 -27.891 1 97.88 99 ASN A O 1
ATOM 800 N N . LEU A 1 100 ? -14.586 -16.594 -26.375 1 97.81 100 LEU A N 1
ATOM 801 C CA . LEU A 1 100 ? -13.305 -17.141 -26.781 1 97.81 100 LEU A CA 1
ATOM 802 C C . LEU A 1 100 ? -13.031 -18.469 -26.078 1 97.81 100 LEU A C 1
ATOM 804 O O . LEU A 1 100 ? -12.047 -19.156 -26.359 1 97.81 100 LEU A O 1
ATOM 808 N N . GLY A 1 101 ? -13.883 -18.781 -25.078 1 97.75 101 GLY A N 1
ATOM 809 C CA . GLY A 1 101 ? -13.758 -20.078 -24.438 1 97.75 101 GLY A CA 1
ATOM 810 C C . GLY A 1 101 ? -13.25 -19.984 -23 1 97.75 101 GLY A C 1
ATOM 811 O O . GLY A 1 101 ? -13 -21.016 -22.359 1 97.75 101 GLY A O 1
ATOM 812 N N . THR A 1 102 ? -13.078 -18.812 -22.469 1 98.12 102 THR A N 1
ATOM 813 C CA . THR A 1 102 ? -12.688 -18.641 -21.078 1 98.12 102 THR A CA 1
ATOM 814 C C . THR A 1 102 ? -13.766 -19.156 -20.141 1 98.12 102 THR A C 1
ATOM 816 O O . THR A 1 102 ? -14.961 -18.938 -20.375 1 98.12 102 THR A O 1
ATOM 819 N N . GLU A 1 103 ? -13.352 -19.906 -19.125 1 97.81 103 GLU A N 1
ATOM 820 C CA . GLU A 1 103 ? -14.297 -20.344 -18.109 1 97.81 103 GLU A CA 1
ATOM 821 C C . GLU A 1 103 ? -14.672 -19.188 -17.172 1 97.81 103 GLU A C 1
ATOM 823 O O . GLU A 1 103 ? -13.797 -18.562 -16.578 1 97.81 103 GLU A O 1
ATOM 828 N N . ILE A 1 104 ? -15.938 -18.953 -17.047 1 97.44 104 ILE A N 1
ATOM 829 C CA . ILE A 1 104 ? -16.422 -17.891 -16.172 1 97.44 104 ILE A CA 1
ATOM 830 C C . ILE A 1 104 ? -17.016 -18.5 -14.898 1 97.44 104 ILE A C 1
ATOM 832 O O . ILE A 1 104 ? -18 -19.234 -14.961 1 97.44 104 ILE A O 1
ATOM 836 N N . LEU A 1 105 ? -16.438 -18.234 -13.789 1 96.75 105 LEU A N 1
ATOM 837 C CA . LEU A 1 105 ? -16.906 -18.766 -12.516 1 96.75 105 LEU A CA 1
ATOM 838 C C . LEU A 1 105 ? -17.453 -17.641 -11.633 1 96.75 105 LEU A C 1
ATOM 840 O O . LEU A 1 105 ? -16.688 -16.938 -10.969 1 96.75 105 LEU A O 1
ATOM 844 N N . ASP A 1 106 ? -18.734 -17.531 -11.562 1 94.38 106 ASP A N 1
ATOM 845 C CA . ASP A 1 106 ? -19.438 -16.5 -10.812 1 94.38 106 ASP A CA 1
ATOM 846 C C . ASP A 1 106 ? -19.609 -16.906 -9.352 1 94.38 106 ASP A C 1
ATOM 848 O O . ASP A 1 106 ? -20.344 -17.844 -9.047 1 94.38 106 ASP A O 1
ATOM 852 N N . GLU A 1 107 ? -18.969 -16.172 -8.5 1 93.44 107 GLU A N 1
ATOM 853 C CA . GLU A 1 107 ? -19.031 -16.453 -7.07 1 93.44 107 GLU A CA 1
ATOM 854 C C . GLU A 1 107 ? -19.75 -15.336 -6.324 1 93.44 107 GLU A C 1
ATOM 856 O O . GLU A 1 107 ? -19.344 -14.945 -5.227 1 93.44 107 GLU A O 1
ATOM 861 N N . SER A 1 108 ? -20.75 -14.766 -6.797 1 88.12 108 SER A N 1
ATOM 862 C CA . SER A 1 108 ? -21.484 -13.648 -6.227 1 88.12 108 SER A CA 1
ATOM 863 C C . SER A 1 108 ? -22.172 -14.039 -4.926 1 88.12 108 SER A C 1
ATOM 865 O O . SER A 1 108 ? -22.5 -13.18 -4.102 1 88.12 108 SER A O 1
ATOM 867 N N . ASP A 1 109 ? -22.281 -15.297 -4.676 1 87.06 109 ASP A N 1
ATOM 868 C CA . ASP A 1 109 ? -22.953 -15.781 -3.469 1 87.06 109 ASP A CA 1
ATOM 869 C C . ASP A 1 109 ? -21.984 -15.781 -2.281 1 87.06 109 ASP A C 1
ATOM 871 O O . ASP A 1 109 ? -22.422 -15.812 -1.127 1 87.06 109 ASP A O 1
ATOM 875 N N . ASP A 1 110 ? -20.75 -15.789 -2.541 1 87.69 110 ASP A N 1
ATOM 876 C CA . ASP A 1 110 ? -19.75 -15.758 -1.486 1 87.69 110 ASP A CA 1
ATOM 877 C C . ASP A 1 110 ? -19.266 -14.328 -1.236 1 87.69 110 ASP A C 1
ATOM 879 O O . ASP A 1 110 ? -18.359 -13.844 -1.911 1 87.69 110 ASP A O 1
ATOM 883 N N . GLN A 1 111 ? -19.766 -13.75 -0.198 1 80.25 111 GLN A N 1
ATOM 884 C CA . GLN A 1 111 ? -19.422 -12.367 0.113 1 80.25 111 GLN A CA 1
ATOM 885 C C . GLN A 1 111 ? -18.422 -12.305 1.264 1 80.25 111 GLN A C 1
ATOM 887 O O . GLN A 1 111 ? -18.016 -11.219 1.682 1 80.25 111 GLN A O 1
ATOM 892 N N . ASP A 1 112 ? -17.906 -13.43 1.645 1 85.94 112 ASP A N 1
ATOM 893 C CA . ASP A 1 112 ? -17.047 -13.5 2.822 1 85.94 112 ASP A CA 1
ATOM 894 C C . ASP A 1 112 ? -15.562 -13.5 2.424 1 85.94 112 ASP A C 1
ATOM 896 O O . ASP A 1 112 ? -14.688 -13.367 3.277 1 85.94 112 ASP A O 1
ATOM 900 N N . THR A 1 113 ? -15.375 -13.648 1.185 1 90.62 113 THR A N 1
ATOM 901 C CA . THR A 1 113 ? -13.992 -13.711 0.728 1 90.62 113 THR A CA 1
ATOM 902 C C . THR A 1 113 ? -13.75 -12.727 -0.413 1 90.62 113 THR A C 1
ATOM 904 O O . THR A 1 113 ? -14.688 -12.344 -1.116 1 90.62 113 THR A O 1
ATOM 907 N N . THR A 1 114 ? -12.539 -12.289 -0.527 1 91.69 114 THR A N 1
ATOM 908 C CA . THR A 1 114 ? -12.172 -11.375 -1.601 1 91.69 114 THR A CA 1
ATOM 909 C C . THR A 1 114 ? -11.961 -12.133 -2.908 1 91.69 114 THR A C 1
ATOM 911 O O . THR A 1 114 ? -11.859 -13.359 -2.912 1 91.69 114 THR A O 1
ATOM 914 N N . ASP A 1 115 ? -11.836 -11.383 -3.947 1 93.62 115 ASP A N 1
ATOM 915 C CA . ASP A 1 115 ? -11.648 -11.984 -5.262 1 93.62 115 ASP A CA 1
ATOM 916 C C . ASP A 1 115 ? -10.305 -12.711 -5.34 1 93.62 115 ASP A C 1
ATOM 918 O O . ASP A 1 115 ? -10.211 -13.789 -5.926 1 93.62 115 ASP A O 1
ATOM 922 N N . LEU A 1 116 ? -9.289 -12.156 -4.762 1 97.12 116 LEU A N 1
ATOM 923 C CA . LEU A 1 116 ? -8.008 -12.852 -4.758 1 97.12 116 LEU A CA 1
ATOM 924 C C . LEU A 1 116 ? -8.102 -14.164 -3.992 1 97.12 116 LEU A C 1
ATOM 926 O O . LEU A 1 116 ? -7.578 -15.188 -4.438 1 97.12 116 LEU A O 1
ATOM 930 N N . HIS A 1 117 ? -8.781 -14.133 -2.84 1 96.69 117 HIS A N 1
ATOM 931 C CA . HIS A 1 117 ? -8.984 -15.344 -2.053 1 96.69 117 HIS A CA 1
ATOM 932 C C . HIS A 1 117 ? -9.641 -16.438 -2.887 1 96.69 117 HIS A C 1
ATOM 934 O O . HIS A 1 117 ? -9.188 -17.578 -2.879 1 96.69 117 HIS A O 1
ATOM 940 N N . LYS A 1 118 ? -10.68 -16.078 -3.602 1 96.81 118 LYS A N 1
ATOM 941 C CA . LYS A 1 118 ? -11.422 -17.031 -4.426 1 96.81 118 LYS A CA 1
ATOM 942 C C . LYS A 1 118 ? -10.523 -17.656 -5.496 1 96.81 118 LYS A C 1
ATOM 944 O O . LYS A 1 118 ? -10.578 -18.859 -5.742 1 96.81 118 LYS A O 1
ATOM 949 N N . CYS A 1 119 ? -9.719 -16.844 -6.09 1 97.56 119 CYS A N 1
ATOM 950 C CA . CYS A 1 119 ? -8.844 -17.312 -7.156 1 97.56 119 CYS A CA 1
ATOM 951 C C . CYS A 1 119 ? -7.766 -18.234 -6.609 1 97.56 119 CYS A C 1
ATOM 953 O O . CYS A 1 119 ? -7.484 -19.281 -7.191 1 97.56 119 CYS A O 1
ATOM 955 N N . VAL A 1 120 ? -7.16 -17.875 -5.496 1 96.88 120 VAL A N 1
ATOM 956 C CA . VAL A 1 120 ? -6.113 -18.688 -4.898 1 96.88 120 VAL A CA 1
ATOM 957 C C . VAL A 1 120 ? -6.695 -20.031 -4.473 1 96.88 120 VAL A C 1
ATOM 959 O O . VAL A 1 120 ? -6.094 -21.094 -4.711 1 96.88 120 VAL A O 1
ATOM 962 N N . ALA A 1 121 ? -7.867 -19.984 -3.902 1 94.81 121 ALA A N 1
ATOM 963 C CA . ALA A 1 121 ? -8.539 -21.219 -3.5 1 94.81 121 ALA A CA 1
ATOM 964 C C . ALA A 1 121 ? -8.805 -22.109 -4.703 1 94.81 121 ALA A C 1
ATOM 966 O O . ALA A 1 121 ? -8.625 -23.328 -4.629 1 94.81 121 ALA A O 1
ATOM 967 N N . PHE A 1 122 ? -9.188 -21.547 -5.754 1 95.56 122 PHE A N 1
ATOM 968 C CA . PHE A 1 122 ? -9.453 -22.297 -6.984 1 95.56 122 PHE A CA 1
ATOM 969 C C . PHE A 1 122 ? -8.188 -22.984 -7.484 1 95.56 122 PHE A C 1
ATOM 971 O O . PHE A 1 122 ? -8.211 -24.172 -7.805 1 95.56 122 PHE A O 1
ATOM 978 N N . ILE A 1 123 ? -7.09 -22.219 -7.566 1 94.31 123 ILE A N 1
ATOM 979 C CA . ILE A 1 123 ? -5.828 -22.781 -8.047 1 94.31 123 ILE A CA 1
ATOM 980 C C . ILE A 1 123 ? -5.391 -23.922 -7.141 1 94.31 123 ILE A C 1
ATOM 982 O O . ILE A 1 123 ? -4.957 -24.984 -7.621 1 94.31 123 ILE A O 1
ATOM 986 N N . LYS A 1 124 ? -5.516 -23.703 -5.887 1 90 124 LYS A N 1
ATOM 987 C CA . LYS A 1 124 ? -5.129 -24.719 -4.914 1 90 124 LYS A CA 1
ATOM 988 C C . LYS A 1 124 ? -5.922 -26 -5.121 1 90 124 LYS A C 1
ATOM 990 O O . LYS A 1 124 ? -5.363 -27.109 -5.035 1 90 124 LYS A O 1
ATOM 995 N N . ASN A 1 125 ? -7.188 -25.859 -5.445 1 88.12 125 ASN A N 1
ATOM 996 C CA . ASN A 1 125 ? -8.078 -27 -5.586 1 88.12 125 ASN A CA 1
ATOM 997 C C . ASN A 1 125 ? -7.898 -27.688 -6.938 1 88.12 125 ASN A C 1
ATOM 999 O O . ASN A 1 125 ? -8.117 -28.891 -7.059 1 88.12 125 ASN A O 1
ATOM 1003 N N . CYS A 1 126 ? -7.562 -27 -7.961 1 83 126 CYS A N 1
ATOM 1004 C CA . CYS A 1 126 ? -7.449 -27.531 -9.312 1 83 126 CYS A CA 1
ATOM 1005 C C . CYS A 1 126 ? -6.109 -28.219 -9.516 1 83 126 CYS A C 1
ATOM 1007 O O . CYS A 1 126 ? -5.926 -28.953 -10.484 1 83 126 CYS A O 1
ATOM 1009 N N . THR A 1 127 ? -5.188 -27.969 -8.758 1 71.81 127 THR A N 1
ATOM 1010 C CA . THR A 1 127 ? -3.883 -28.594 -8.914 1 71.81 127 THR A CA 1
ATOM 1011 C C . THR A 1 127 ? -3.6 -29.547 -7.762 1 71.81 127 THR A C 1
ATOM 1013 O O . THR A 1 127 ? -2.598 -29.406 -7.059 1 71.81 127 THR A O 1
ATOM 1016 N N . PRO A 1 128 ? -4.551 -30.469 -7.688 1 61.25 128 PRO A N 1
ATOM 1017 C CA . PRO A 1 128 ? -4.359 -31.344 -6.531 1 61.25 128 PRO A CA 1
ATOM 1018 C C . PRO A 1 128 ? -3.119 -32.219 -6.66 1 61.25 128 PRO A C 1
ATOM 1020 O O . PRO A 1 128 ? -2.508 -32.594 -5.652 1 61.25 128 PRO A O 1
ATOM 1023 N N . ASN A 1 129 ? -2.809 -32.469 -7.898 1 60.66 129 ASN A N 1
ATOM 1024 C CA . ASN A 1 129 ? -1.722 -33.406 -8.172 1 60.66 129 ASN A CA 1
ATOM 1025 C C . ASN A 1 129 ? -0.376 -32.688 -8.258 1 60.66 129 ASN A C 1
ATOM 1027 O O . ASN A 1 129 ? 0.672 -33.344 -8.305 1 60.66 129 ASN A O 1
ATOM 1031 N N . LEU A 1 130 ? -0.485 -31.453 -8.562 1 56.94 130 LEU A N 1
ATOM 1032 C CA . LEU A 1 130 ? 0.792 -30.75 -8.648 1 56.94 130 LEU A CA 1
ATOM 1033 C C . LEU A 1 130 ? 1.451 -30.656 -7.273 1 56.94 130 LEU A C 1
ATOM 1035 O O . LEU A 1 130 ? 0.78 -30.391 -6.273 1 56.94 130 LEU A O 1
ATOM 1039 N N . GLU A 1 131 ? 2.605 -31.312 -7.277 1 63.69 131 GLU A N 1
ATOM 1040 C CA . GLU A 1 131 ? 3.371 -31.156 -6.047 1 63.69 131 GLU A CA 1
ATOM 1041 C C . GLU A 1 131 ? 3.312 -29.719 -5.543 1 63.69 131 GLU A C 1
ATOM 1043 O O . GLU A 1 131 ? 3.857 -28.812 -6.172 1 63.69 131 GLU A O 1
ATOM 1048 N N . LYS A 1 132 ? 2.43 -29.484 -4.645 1 65.06 132 LYS A N 1
ATOM 1049 C CA . LYS A 1 132 ? 2.209 -28.172 -4.031 1 65.06 132 LYS A CA 1
ATOM 1050 C C . LYS A 1 132 ? 3.533 -27.469 -3.75 1 65.06 132 LYS A C 1
ATOM 1052 O O . LYS A 1 132 ? 3.598 -26.234 -3.746 1 65.06 132 LYS A O 1
ATOM 1057 N N . SER A 1 133 ? 4.492 -28.281 -3.764 1 76.19 133 SER A N 1
ATOM 1058 C CA . SER A 1 133 ? 5.793 -27.719 -3.408 1 76.19 133 SER A CA 1
ATOM 1059 C C . SER A 1 133 ? 6.395 -26.953 -4.574 1 76.19 133 SER A C 1
ATOM 1061 O O . SER A 1 133 ? 7.242 -26.078 -4.375 1 76.19 133 SER A O 1
ATOM 1063 N N . ASN A 1 134 ? 5.832 -27.219 -5.789 1 84.94 134 ASN A N 1
ATOM 1064 C CA . ASN A 1 134 ? 6.422 -26.547 -6.941 1 84.94 134 ASN A CA 1
ATOM 1065 C C . ASN A 1 134 ? 5.5 -25.469 -7.488 1 84.94 134 ASN A C 1
ATOM 1067 O O . ASN A 1 134 ? 5.859 -24.75 -8.43 1 84.94 134 ASN A O 1
ATOM 1071 N N . LEU A 1 135 ? 4.406 -25.328 -6.852 1 90.56 135 LEU A N 1
ATOM 1072 C CA . LEU A 1 135 ? 3.441 -24.328 -7.309 1 90.56 135 LEU A CA 1
ATOM 1073 C C . LEU A 1 135 ? 3.811 -22.938 -6.797 1 90.56 135 LEU A C 1
ATOM 1075 O O . LEU A 1 135 ? 4.105 -22.766 -5.613 1 90.56 135 LEU A O 1
ATOM 1079 N N . ARG A 1 136 ? 3.893 -22.031 -7.73 1 94.25 136 ARG A N 1
ATOM 1080 C CA . ARG A 1 136 ? 4.086 -20.609 -7.43 1 94.25 136 ARG A CA 1
ATOM 1081 C C . ARG A 1 136 ? 2.953 -19.766 -8.008 1 94.25 136 ARG A C 1
ATOM 1083 O O . ARG A 1 136 ? 2.6 -19.922 -9.18 1 94.25 136 ARG A O 1
ATOM 1090 N N . ILE A 1 137 ? 2.359 -18.984 -7.168 1 97.12 137 ILE A N 1
ATOM 1091 C CA . ILE A 1 137 ? 1.309 -18.094 -7.648 1 97.12 137 ILE A CA 1
ATOM 1092 C C . ILE A 1 137 ? 1.838 -16.672 -7.719 1 97.12 137 ILE A C 1
ATOM 1094 O O . ILE A 1 137 ? 2.373 -16.141 -6.738 1 97.12 137 ILE A O 1
ATOM 1098 N N . ILE A 1 138 ? 1.717 -16.078 -8.883 1 98.25 138 ILE A N 1
ATOM 1099 C CA . ILE A 1 138 ? 2.082 -14.688 -9.109 1 98.25 138 ILE A CA 1
ATOM 1100 C C . ILE A 1 138 ? 0.819 -13.844 -9.297 1 98.25 138 ILE A C 1
ATOM 1102 O O . ILE A 1 138 ? -0.089 -14.234 -10.031 1 98.25 138 ILE A O 1
ATOM 1106 N N . VAL A 1 139 ? 0.778 -12.75 -8.625 1 98.81 139 VAL A N 1
ATOM 1107 C CA . VAL A 1 139 ? -0.406 -11.898 -8.68 1 98.81 139 VAL A CA 1
ATOM 1108 C C . VAL A 1 139 ? -0.031 -10.523 -9.227 1 98.81 139 VAL A C 1
ATOM 1110 O O . VAL A 1 139 ? 0.699 -9.766 -8.578 1 98.81 139 VAL A O 1
ATOM 1113 N N . ALA A 1 140 ? -0.542 -10.172 -10.367 1 98.56 140 ALA A N 1
ATOM 1114 C CA . ALA A 1 140 ? -0.279 -8.883 -11.008 1 98.56 140 ALA A CA 1
ATOM 1115 C C . ALA A 1 140 ? -1.35 -7.863 -10.633 1 98.56 140 ALA A C 1
ATOM 1117 O O . ALA A 1 140 ? -2.535 -8.195 -10.562 1 98.56 140 ALA A O 1
ATOM 1118 N N . GLY A 1 141 ? -0.912 -6.652 -10.414 1 97.5 141 GLY A N 1
ATOM 1119 C CA . GLY A 1 141 ? -1.84 -5.609 -10.016 1 97.5 141 GLY A CA 1
ATOM 1120 C C . GLY A 1 141 ? -2.312 -5.75 -8.578 1 97.5 141 GLY A C 1
ATOM 1121 O O . GLY A 1 141 ? -3.477 -5.48 -8.273 1 97.5 141 GLY A O 1
ATOM 1122 N N . ALA A 1 142 ? -1.42 -6.203 -7.762 1 97.56 142 ALA A N 1
ATOM 1123 C CA . ALA A 1 142 ? -1.824 -6.613 -6.422 1 97.56 142 ALA A CA 1
ATOM 1124 C C . ALA A 1 142 ? -1.533 -5.52 -5.402 1 97.56 142 ALA A C 1
ATOM 1126 O O . ALA A 1 142 ? -2.035 -5.559 -4.273 1 97.56 142 ALA A O 1
ATOM 1127 N N . LEU A 1 143 ? -0.734 -4.547 -5.746 1 96.62 143 LEU A N 1
ATOM 1128 C CA . LEU A 1 143 ? -0.307 -3.508 -4.816 1 96.62 143 LEU A CA 1
ATOM 1129 C C . LEU A 1 143 ? -0.6 -2.121 -5.379 1 96.62 143 LEU A C 1
ATOM 1131 O O . LEU A 1 143 ? -0.56 -1.916 -6.594 1 96.62 143 LEU A O 1
ATOM 1135 N N . GLY A 1 144 ? -0.965 -1.251 -4.461 1 92.25 144 GLY A N 1
ATOM 1136 C CA . GLY A 1 144 ? -1.327 0.101 -4.855 1 92.25 144 GLY A CA 1
ATOM 1137 C C . GLY A 1 144 ? -2.824 0.343 -4.852 1 92.25 144 GLY A C 1
ATOM 1138 O O . GLY A 1 144 ? -3.605 -0.564 -4.555 1 92.25 144 GLY A O 1
ATOM 1139 N N . GLY A 1 145 ? -3.271 1.585 -5.156 1 92.31 145 GLY A N 1
ATOM 1140 C CA . GLY A 1 145 ? -4.68 1.938 -5.188 1 92.31 145 GLY A CA 1
ATOM 1141 C C . GLY A 1 145 ? -5.281 2.105 -3.803 1 92.31 145 GLY A C 1
ATOM 1142 O O . GLY A 1 145 ? -4.762 2.863 -2.982 1 92.31 145 GLY A O 1
ATOM 1143 N N . ARG A 1 146 ? -6.355 1.363 -3.666 1 94.62 146 ARG A N 1
ATOM 1144 C CA . ARG A 1 146 ? -7.008 1.407 -2.363 1 94.62 146 ARG A CA 1
ATOM 1145 C C . ARG A 1 146 ? -6.215 0.623 -1.324 1 94.62 146 ARG A C 1
ATOM 1147 O O . ARG A 1 146 ? -5.855 -0.535 -1.553 1 94.62 146 ARG A O 1
ATOM 1154 N N . PHE A 1 147 ? -6.062 1.229 -0.187 1 97.56 147 PHE A N 1
ATOM 1155 C CA . PHE A 1 147 ? -5.258 0.625 0.87 1 97.56 147 PHE A CA 1
ATOM 1156 C C . PHE A 1 147 ? -5.953 -0.607 1.439 1 97.56 147 PHE A C 1
ATOM 1158 O O . PHE A 1 147 ? -5.293 -1.584 1.804 1 97.56 147 PHE A O 1
ATOM 1165 N N . ASP A 1 148 ? -7.273 -0.584 1.614 1 97 148 ASP A N 1
ATOM 1166 C CA . ASP A 1 148 ? -7.988 -1.735 2.16 1 97 148 ASP A CA 1
ATOM 1167 C C . ASP A 1 148 ? -7.855 -2.949 1.242 1 97 148 ASP A C 1
ATOM 1169 O O . ASP A 1 148 ? -7.73 -4.082 1.715 1 97 148 ASP A O 1
ATOM 1173 N N . HIS A 1 149 ? -7.828 -2.752 -0.043 1 95.12 149 HIS A N 1
ATOM 1174 C CA . HIS A 1 149 ? -7.605 -3.846 -0.981 1 95.12 149 HIS A CA 1
ATOM 1175 C C . HIS A 1 149 ? -6.203 -4.426 -0.827 1 95.12 149 HIS A C 1
ATOM 1177 O O . HIS A 1 149 ? -6.027 -5.645 -0.835 1 95.12 149 HIS A O 1
ATOM 1183 N N . GLU A 1 150 ? -5.289 -3.551 -0.76 1 96.56 150 GLU A N 1
ATOM 1184 C CA . GLU A 1 150 ? -3.904 -3.975 -0.596 1 96.56 150 GLU A CA 1
ATOM 1185 C C . GLU A 1 150 ? -3.736 -4.848 0.646 1 96.56 150 GLU A C 1
ATOM 1187 O O . GLU A 1 150 ? -3.09 -5.895 0.592 1 96.56 150 GLU A O 1
ATOM 1192 N N . MET A 1 151 ? -4.309 -4.418 1.71 1 97.38 151 MET A N 1
ATOM 1193 C CA . MET A 1 151 ? -4.199 -5.176 2.953 1 97.38 151 MET A CA 1
ATOM 1194 C C . MET A 1 151 ? -4.984 -6.48 2.863 1 97.38 151 MET A C 1
ATOM 1196 O O . MET A 1 151 ? -4.594 -7.488 3.455 1 97.38 151 MET A O 1
ATOM 1200 N N . GLY A 1 152 ? -6.09 -6.41 2.135 1 97.06 152 GLY A N 1
ATOM 1201 C CA . GLY A 1 152 ? -6.789 -7.656 1.864 1 97.06 152 GLY A CA 1
ATOM 1202 C C . GLY A 1 152 ? -5.926 -8.68 1.146 1 97.06 152 GLY A C 1
ATOM 1203 O O . GLY A 1 152 ? -5.957 -9.867 1.476 1 97.06 152 GLY A O 1
ATOM 1204 N N . ASN A 1 153 ? -5.203 -8.195 0.158 1 97.88 153 ASN A N 1
ATOM 1205 C CA . ASN A 1 153 ? -4.293 -9.07 -0.574 1 97.88 153 ASN A CA 1
ATOM 1206 C C . ASN A 1 153 ? -3.201 -9.633 0.334 1 97.88 153 ASN A C 1
ATOM 1208 O O . ASN A 1 153 ? -2.859 -10.812 0.244 1 97.88 153 ASN A O 1
ATOM 1212 N N . VAL A 1 154 ? -2.672 -8.828 1.188 1 97.75 154 VAL A N 1
ATOM 1213 C CA . VAL A 1 154 ? -1.665 -9.266 2.146 1 97.75 154 VAL A CA 1
ATOM 1214 C C . VAL A 1 154 ? -2.256 -10.336 3.059 1 97.75 154 VAL A C 1
ATOM 1216 O O . VAL A 1 154 ? -1.591 -11.328 3.373 1 97.75 154 VAL A O 1
ATOM 1219 N N . ASN A 1 155 ? -3.467 -10.141 3.48 1 97.5 155 ASN A N 1
ATOM 1220 C CA . ASN A 1 155 ? -4.125 -11.102 4.359 1 97.5 155 ASN A CA 1
ATOM 1221 C C . ASN A 1 155 ? -4.246 -12.477 3.695 1 97.5 155 ASN A C 1
ATOM 1223 O O . ASN A 1 155 ? -4.164 -13.5 4.367 1 97.5 155 ASN A O 1
ATOM 1227 N N . VAL A 1 156 ? -4.465 -12.453 2.402 1 97.69 156 VAL A N 1
ATOM 1228 C CA . VAL A 1 156 ? -4.559 -13.703 1.655 1 97.69 156 VAL A CA 1
ATOM 1229 C C . VAL A 1 156 ? -3.238 -14.461 1.748 1 97.69 156 VAL A C 1
ATOM 1231 O O . VAL A 1 156 ? -3.227 -15.688 1.855 1 97.69 156 VAL A O 1
ATOM 1234 N N . LEU A 1 157 ? -2.09 -13.797 1.732 1 97.44 157 LEU A N 1
ATOM 1235 C CA . LEU A 1 157 ? -0.791 -14.438 1.901 1 97.44 157 LEU A CA 1
ATOM 1236 C C . LEU A 1 157 ? -0.739 -15.227 3.207 1 97.44 157 LEU A C 1
ATOM 1238 O O . LEU A 1 157 ? -0.212 -16.344 3.244 1 97.44 157 LEU A O 1
ATOM 1242 N N . LEU A 1 158 ? -1.278 -14.648 4.215 1 95.88 158 LEU A N 1
ATOM 1243 C CA . LEU A 1 158 ? -1.227 -15.273 5.531 1 95.88 158 LEU A CA 1
ATOM 1244 C C . LEU A 1 158 ? -2.215 -16.438 5.621 1 95.88 158 LEU A C 1
ATOM 1246 O O . LEU A 1 158 ? -1.935 -17.438 6.27 1 95.88 158 LEU A O 1
ATOM 1250 N N . LYS A 1 159 ? -3.316 -16.25 4.988 1 95.12 159 LYS A N 1
ATOM 1251 C CA . LYS A 1 159 ? -4.34 -17.297 5.023 1 95.12 159 LYS A CA 1
ATOM 1252 C C . LYS A 1 159 ? -3.896 -18.531 4.238 1 95.12 159 LYS A C 1
ATOM 1254 O O . LYS A 1 159 ? -4.285 -19.656 4.566 1 95.12 159 LYS A O 1
ATOM 1259 N N . PHE A 1 160 ? -3.129 -18.281 3.191 1 94 160 PHE A N 1
ATOM 1260 C CA . PHE A 1 160 ? -2.615 -19.375 2.359 1 94 160 PHE A CA 1
ATOM 1261 C C . PHE A 1 160 ? -1.1 -19.469 2.486 1 94 160 PHE A C 1
ATOM 1263 O O . PHE A 1 160 ? -0.39 -19.516 1.479 1 94 160 PHE A O 1
ATOM 1270 N N . SER A 1 161 ? -0.595 -19.562 3.709 1 88.06 161 SER A N 1
ATOM 1271 C CA . SER A 1 161 ? 0.838 -19.469 3.969 1 88.06 161 SER A CA 1
ATOM 1272 C C . SER A 1 161 ? 1.562 -20.719 3.479 1 88.06 161 SER A C 1
ATOM 1274 O O . SER A 1 161 ? 2.791 -20.734 3.367 1 88.06 161 SER A O 1
ATOM 1276 N N . ASP A 1 162 ? 0.833 -21.781 3.129 1 87.44 162 ASP A N 1
ATOM 1277 C CA . ASP A 1 162 ? 1.43 -23.031 2.635 1 87.44 162 ASP A CA 1
ATOM 1278 C C . ASP A 1 162 ? 1.701 -22.938 1.136 1 87.44 162 ASP A C 1
ATOM 1280 O O . ASP A 1 162 ? 2.334 -23.828 0.564 1 87.44 162 ASP A O 1
ATOM 1284 N N . ILE A 1 163 ? 1.228 -21.906 0.525 1 92.25 163 ILE A N 1
ATOM 1285 C CA . ILE A 1 163 ? 1.445 -21.672 -0.898 1 92.25 163 ILE A CA 1
ATOM 1286 C C . ILE A 1 163 ? 2.377 -20.484 -1.086 1 92.25 163 ILE A C 1
ATOM 1288 O O . ILE A 1 163 ? 2.262 -19.484 -0.374 1 92.25 163 ILE A O 1
ATOM 1292 N N . ARG A 1 164 ? 3.252 -20.656 -2.047 1 94.69 164 ARG A N 1
ATOM 1293 C CA . ARG A 1 164 ? 4.141 -19.531 -2.361 1 94.69 164 ARG A CA 1
ATOM 1294 C C . ARG A 1 164 ? 3.451 -18.531 -3.275 1 94.69 164 ARG A C 1
ATOM 1296 O O . ARG A 1 164 ? 3.293 -18.766 -4.473 1 94.69 164 ARG A O 1
ATOM 1303 N N . ILE A 1 165 ? 3.076 -17.438 -2.709 1 97.75 165 ILE A N 1
ATOM 1304 C CA . ILE A 1 165 ? 2.365 -16.391 -3.443 1 97.75 165 ILE A CA 1
ATOM 1305 C C . ILE A 1 165 ? 3.203 -15.117 -3.471 1 97.75 165 ILE A C 1
ATOM 1307 O O . ILE A 1 165 ? 3.707 -14.672 -2.436 1 97.75 165 ILE A O 1
ATOM 1311 N N . THR A 1 166 ? 3.398 -14.539 -4.629 1 98.56 166 THR A N 1
ATOM 1312 C CA . THR A 1 166 ? 4.102 -13.266 -4.777 1 98.56 166 THR A CA 1
ATOM 1313 C C . THR A 1 166 ? 3.168 -12.195 -5.328 1 98.56 166 THR A C 1
ATOM 1315 O O . THR A 1 166 ? 2.555 -12.375 -6.379 1 98.56 166 THR A O 1
ATOM 1318 N N . LEU A 1 167 ? 3 -11.148 -4.594 1 98.81 167 LEU A N 1
ATOM 1319 C CA . LEU A 1 167 ? 2.252 -9.984 -5.07 1 98.81 167 LEU A CA 1
ATOM 1320 C C . LEU A 1 167 ? 3.156 -9.039 -5.852 1 98.81 167 LEU A C 1
ATOM 1322 O O . LEU A 1 167 ? 4.285 -8.766 -5.434 1 98.81 167 LEU A O 1
ATOM 1326 N N . LEU A 1 168 ? 2.592 -8.492 -6.969 1 98.25 168 LEU A N 1
ATOM 1327 C CA . LEU A 1 168 ? 3.432 -7.672 -7.828 1 98.25 168 LEU A CA 1
ATOM 1328 C C . LEU A 1 168 ? 2.74 -6.352 -8.164 1 98.25 168 LEU A C 1
ATOM 1330 O O . LEU A 1 168 ? 1.527 -6.32 -8.375 1 98.25 168 LEU A O 1
ATOM 1334 N N . SER A 1 169 ? 3.48 -5.309 -8.164 1 97.25 169 SER A N 1
ATOM 1335 C CA . SER A 1 169 ? 3.156 -4.035 -8.797 1 97.25 169 SER A CA 1
ATOM 1336 C C . SER A 1 169 ? 4.262 -3.6 -9.758 1 97.25 169 SER A C 1
ATOM 1338 O O . SER A 1 169 ? 5.211 -4.348 -9.992 1 97.25 169 SER A O 1
ATOM 1340 N N . GLU A 1 170 ? 4.02 -2.396 -10.312 1 95.94 170 GLU A N 1
ATOM 1341 C CA . GLU A 1 170 ? 5.051 -1.82 -11.172 1 95.94 170 GLU A CA 1
ATOM 1342 C C . GLU A 1 170 ? 6.344 -1.578 -10.398 1 95.94 170 GLU A C 1
ATOM 1344 O O . GLU A 1 170 ? 7.438 -1.693 -10.953 1 95.94 170 GLU A O 1
ATOM 1349 N N . ASP A 1 171 ? 6.258 -1.434 -9.086 1 95.69 171 ASP A N 1
ATOM 1350 C CA . ASP A 1 171 ? 7.363 -0.841 -8.344 1 95.69 171 ASP A CA 1
ATOM 1351 C C . ASP A 1 171 ? 8.062 -1.884 -7.469 1 95.69 171 ASP A C 1
ATOM 1353 O O . ASP A 1 171 ? 9.234 -1.729 -7.125 1 95.69 171 ASP A O 1
ATOM 1357 N N . CYS A 1 172 ? 7.289 -2.92 -7.094 1 97.81 172 CYS A N 1
ATOM 1358 C CA . CYS A 1 172 ? 7.902 -3.836 -6.137 1 97.81 172 CYS A CA 1
ATOM 1359 C C . CYS A 1 172 ? 7.188 -5.184 -6.137 1 97.81 172 CYS A C 1
ATOM 1361 O O . CYS A 1 172 ? 6.137 -5.332 -6.762 1 97.81 172 CYS A O 1
ATOM 1363 N N . LEU A 1 173 ? 7.82 -6.18 -5.566 1 98.31 173 LEU A N 1
ATOM 1364 C CA . LEU A 1 173 ? 7.172 -7.449 -5.254 1 98.31 173 LEU A CA 1
ATOM 1365 C C . LEU A 1 173 ? 7.109 -7.672 -3.746 1 98.31 173 LEU A C 1
ATOM 1367 O O . LEU A 1 173 ? 7.82 -7.008 -2.988 1 98.31 173 LEU A O 1
ATOM 1371 N N . LEU A 1 174 ? 6.234 -8.539 -3.314 1 98.62 174 LEU A N 1
ATOM 1372 C CA . LEU A 1 174 ? 5.949 -8.781 -1.904 1 98.62 174 LEU A CA 1
ATOM 1373 C C . LEU A 1 174 ? 5.559 -10.234 -1.672 1 98.62 174 LEU A C 1
ATOM 1375 O O . LEU A 1 174 ? 4.758 -10.797 -2.428 1 98.62 174 LEU A O 1
ATOM 1379 N N . TYR A 1 175 ? 6.156 -10.898 -0.713 1 98.56 175 TYR A N 1
ATOM 1380 C CA . TYR A 1 175 ? 5.699 -12.219 -0.287 1 98.56 175 TYR A CA 1
ATOM 1381 C C . TYR A 1 175 ? 6.031 -12.461 1.181 1 98.56 175 TYR A C 1
ATOM 1383 O O . TYR A 1 175 ? 6.738 -11.664 1.805 1 98.56 175 TYR A O 1
ATOM 1391 N N . ILE A 1 176 ? 5.504 -13.5 1.76 1 97.81 176 ILE A N 1
ATOM 1392 C CA . ILE A 1 176 ? 5.66 -13.789 3.182 1 97.81 176 ILE A CA 1
ATOM 1393 C C . ILE A 1 176 ? 6.859 -14.703 3.393 1 97.81 176 ILE A C 1
ATOM 1395 O O . ILE A 1 176 ? 7.121 -15.594 2.578 1 97.81 176 ILE A O 1
ATOM 1399 N N . LEU A 1 177 ? 7.664 -14.422 4.363 1 97.75 177 LEU A N 1
ATOM 1400 C CA . LEU A 1 177 ? 8.641 -15.328 4.945 1 97.75 177 LEU A CA 1
ATOM 1401 C C . LEU A 1 177 ? 8.102 -15.977 6.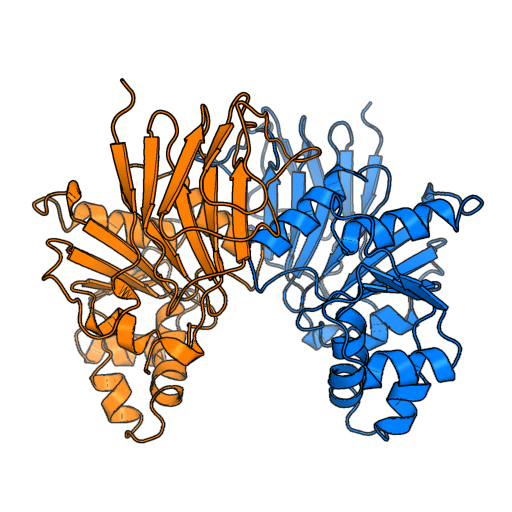215 1 97.75 177 LEU A C 1
ATOM 1403 O O . LEU A 1 177 ? 8.117 -15.367 7.285 1 97.75 177 LEU A O 1
ATOM 1407 N N . PRO A 1 178 ? 7.68 -17.203 6.062 1 95.62 178 PRO A N 1
ATOM 1408 C CA . PRO A 1 178 ? 7.062 -17.828 7.23 1 95.62 178 PRO A CA 1
ATOM 1409 C C . PRO A 1 178 ? 8.039 -18.016 8.391 1 95.62 178 PRO A C 1
ATOM 1411 O O . PRO A 1 178 ? 9.219 -18.312 8.164 1 95.62 178 PRO A O 1
ATOM 1414 N N . ARG A 1 179 ? 7.512 -17.859 9.578 1 93.56 179 ARG A N 1
ATOM 1415 C CA . ARG A 1 179 ? 8.336 -18.047 10.766 1 93.56 179 ARG A CA 1
ATOM 1416 C C . ARG A 1 179 ? 8.844 -19.484 10.867 1 93.56 179 ARG A C 1
ATOM 1418 O O . ARG A 1 179 ? 8.258 -20.391 10.273 1 93.56 179 ARG A O 1
ATOM 1425 N N . GLY A 1 180 ? 9.883 -19.672 11.602 1 87.81 180 GLY A N 1
ATOM 1426 C CA . GLY A 1 180 ? 10.375 -21 11.891 1 87.81 180 GLY A CA 1
ATOM 1427 C C . GLY A 1 180 ? 11.297 -21.547 10.82 1 87.81 180 GLY A C 1
ATOM 1428 O O . GLY A 1 180 ? 11.773 -22.688 10.914 1 87.81 180 GLY A O 1
ATOM 1429 N N . HIS A 1 181 ? 11.484 -20.812 9.773 1 94.06 181 HIS A N 1
ATOM 1430 C CA . HIS A 1 181 ? 12.414 -21.188 8.719 1 94.06 181 HIS A CA 1
ATOM 1431 C C . HIS A 1 181 ? 13.602 -20.234 8.656 1 94.06 181 HIS A C 1
ATOM 1433 O O . HIS A 1 181 ? 13.508 -19.094 9.117 1 94.06 181 HIS A O 1
ATOM 1439 N N . ARG A 1 182 ? 14.711 -20.812 8.188 1 97.19 182 ARG A N 1
ATOM 1440 C CA . ARG A 1 182 ? 15.797 -19.969 7.707 1 97.19 182 ARG A CA 1
ATOM 1441 C C . ARG A 1 182 ? 15.633 -19.656 6.223 1 97.19 182 ARG A C 1
ATOM 1443 O O . ARG A 1 182 ? 15.578 -20.562 5.395 1 97.19 182 ARG A O 1
ATOM 1450 N N . HIS A 1 183 ? 15.578 -18.422 5.898 1 98.38 183 HIS A N 1
ATOM 1451 C CA . HIS A 1 183 ? 15.305 -18.031 4.52 1 98.38 183 HIS A CA 1
ATOM 1452 C C . HIS A 1 183 ? 16.578 -17.578 3.811 1 98.38 183 HIS A C 1
ATOM 1454 O O . HIS A 1 183 ? 17.422 -16.891 4.402 1 98.38 183 HIS A O 1
ATOM 1460 N N . GLU A 1 184 ? 16.734 -18.047 2.645 1 98.69 184 GLU A N 1
ATOM 1461 C CA . GLU A 1 184 ? 17.75 -17.562 1.719 1 98.69 184 GLU A CA 1
ATOM 1462 C C . GLU A 1 184 ? 17.125 -16.953 0.466 1 98.69 184 GLU A C 1
ATOM 1464 O O . GLU A 1 184 ? 16.484 -17.672 -0.316 1 98.69 184 GLU A O 1
ATOM 1469 N N . ILE A 1 185 ? 17.266 -15.742 0.27 1 98.56 185 ILE A N 1
ATOM 1470 C CA . ILE A 1 185 ? 16.656 -15.016 -0.847 1 98.56 185 ILE A CA 1
ATOM 1471 C C . ILE A 1 185 ? 17.734 -14.688 -1.878 1 98.56 185 ILE A C 1
ATOM 1473 O O . ILE A 1 185 ? 18.625 -13.875 -1.613 1 98.56 185 ILE A O 1
ATOM 1477 N N . CYS A 1 186 ? 17.672 -15.297 -3.008 1 98.06 186 CYS A N 1
ATOM 1478 C CA . CYS A 1 186 ? 18.578 -15 -4.102 1 98.06 186 CYS A CA 1
ATOM 1479 C C . CYS A 1 186 ? 18.156 -13.734 -4.844 1 98.06 186 CYS A C 1
ATOM 1481 O O . CYS A 1 186 ? 17.094 -13.703 -5.469 1 98.06 186 CYS A O 1
ATOM 1483 N N . ILE A 1 187 ? 19 -12.75 -4.855 1 98.06 187 ILE A N 1
ATOM 1484 C CA . ILE A 1 187 ? 18.672 -11.453 -5.43 1 98.06 187 ILE A CA 1
ATOM 1485 C C . ILE A 1 187 ? 19.109 -11.414 -6.895 1 98.06 187 ILE A C 1
ATOM 1487 O O . ILE A 1 187 ? 20.266 -11.641 -7.211 1 98.06 187 ILE A O 1
ATOM 1491 N N . LEU A 1 188 ? 18.141 -11.172 -7.707 1 95.56 188 LEU A N 1
ATOM 1492 C CA . LEU A 1 188 ? 18.453 -10.922 -9.109 1 95.56 188 LEU A CA 1
ATOM 1493 C C . LEU A 1 188 ? 18.719 -9.438 -9.344 1 95.56 188 LEU A C 1
ATOM 1495 O O . LEU A 1 188 ? 17.828 -8.711 -9.797 1 95.56 188 LEU A O 1
ATOM 1499 N N . SER A 1 189 ? 19.875 -8.992 -9.242 1 94.38 189 SER A N 1
ATOM 1500 C CA . SER A 1 189 ? 20.234 -7.578 -9.18 1 94.38 189 SER A CA 1
ATOM 1501 C C . SER A 1 189 ? 19.938 -6.875 -10.5 1 94.38 189 SER A C 1
ATOM 1503 O O . SER A 1 189 ? 19.812 -5.648 -10.539 1 94.38 189 SER A O 1
ATOM 1505 N N . SER A 1 190 ? 19.828 -7.66 -11.531 1 93.56 190 SER A N 1
ATOM 1506 C CA . SER A 1 190 ? 19.547 -7.055 -12.828 1 93.56 190 SER A CA 1
ATOM 1507 C C . SER A 1 190 ? 18.109 -6.531 -12.891 1 93.56 190 SER A C 1
ATOM 1509 O O . SER A 1 190 ? 17.828 -5.594 -13.633 1 93.56 190 SER A O 1
ATOM 1511 N N . VAL A 1 191 ? 17.188 -7.086 -12.039 1 95.62 191 VAL A N 1
ATOM 1512 C CA . VAL A 1 191 ? 15.789 -6.727 -12.195 1 95.62 191 VAL A CA 1
ATOM 1513 C C . VAL A 1 191 ? 15.195 -6.383 -10.828 1 95.62 191 VAL A C 1
ATOM 1515 O O . VAL A 1 191 ? 14.047 -5.945 -10.734 1 95.62 191 VAL A O 1
ATOM 1518 N N . GLU A 1 192 ? 15.992 -6.547 -9.758 1 96.19 192 GLU A N 1
ATOM 1519 C CA . GLU A 1 192 ? 15.516 -6.285 -8.406 1 96.19 192 GLU A CA 1
ATOM 1520 C C . GLU A 1 192 ? 16.438 -5.32 -7.668 1 96.19 192 GLU A C 1
ATOM 1522 O O . GLU A 1 192 ? 17.656 -5.332 -7.883 1 96.19 192 GLU A O 1
ATOM 1527 N N . GLY A 1 193 ? 15.812 -4.633 -6.613 1 95.12 193 GLY A N 1
ATOM 1528 C CA . GLY A 1 193 ? 16.609 -3.838 -5.691 1 95.12 193 GLY A CA 1
ATOM 1529 C C . GLY A 1 193 ? 16.969 -2.471 -6.238 1 95.12 193 GLY A C 1
ATOM 1530 O O . GLY A 1 193 ? 16.469 -2.064 -7.285 1 95.12 193 GLY A O 1
ATOM 1531 N N . PRO A 1 194 ? 17.672 -1.752 -5.523 1 95.88 194 PRO A N 1
ATOM 1532 C CA . PRO A 1 194 ? 18.344 -2.232 -4.316 1 95.88 194 PRO A CA 1
ATOM 1533 C C . PRO A 1 194 ? 17.484 -2.076 -3.062 1 95.88 194 PRO A C 1
ATOM 1535 O O . PRO A 1 194 ? 17.812 -2.627 -2.01 1 95.88 194 PRO A O 1
ATOM 1538 N N . HIS A 1 195 ? 16.375 -1.309 -3.137 1 96.25 195 HIS A N 1
ATOM 1539 C CA . HIS A 1 195 ? 15.57 -1 -1.958 1 96.25 195 HIS A CA 1
ATOM 1540 C C . HIS A 1 195 ? 14.703 -2.188 -1.552 1 96.25 195 HIS A C 1
ATOM 1542 O O . HIS A 1 195 ? 14.117 -2.857 -2.408 1 96.25 195 HIS A O 1
ATOM 1548 N N . CYS A 1 196 ? 14.719 -2.457 -0.298 1 98.38 196 CYS A N 1
ATOM 1549 C CA . CYS A 1 196 ? 13.938 -3.58 0.217 1 98.38 196 CYS A CA 1
ATOM 1550 C C . CYS A 1 196 ? 13.406 -3.281 1.613 1 98.38 196 CYS A C 1
ATOM 1552 O O . CYS A 1 196 ? 13.656 -2.205 2.16 1 98.38 196 CYS A O 1
ATOM 1554 N N . GLY A 1 197 ? 12.594 -4.168 2.109 1 98.31 197 GLY A N 1
ATOM 1555 C CA . GLY A 1 197 ? 12.055 -4.031 3.451 1 98.31 197 GLY A CA 1
ATOM 1556 C C . GLY A 1 197 ? 11.602 -5.348 4.051 1 98.31 197 GLY A C 1
ATOM 1557 O O . GLY A 1 197 ? 11.344 -6.309 3.326 1 98.31 197 GLY A O 1
ATOM 1558 N N . LEU A 1 198 ? 11.617 -5.434 5.336 1 98.44 198 LEU A N 1
ATOM 1559 C CA . LEU A 1 198 ? 11.086 -6.52 6.156 1 98.44 198 LEU A CA 1
ATOM 1560 C C . LEU A 1 198 ? 10.078 -5.988 7.168 1 98.44 198 LEU A C 1
ATOM 1562 O O . LEU A 1 198 ? 10.422 -5.172 8.023 1 98.44 198 LEU A O 1
ATOM 1566 N N . ILE A 1 199 ? 8.867 -6.457 7.086 1 97.94 199 ILE A N 1
ATOM 1567 C CA . ILE A 1 199 ? 7.789 -5.902 7.895 1 97.94 199 ILE A CA 1
ATOM 1568 C C . ILE A 1 199 ? 7.145 -7.008 8.727 1 97.94 199 ILE A C 1
ATOM 1570 O O . ILE A 1 199 ? 6.68 -8.016 8.188 1 97.94 199 ILE A O 1
ATOM 1574 N N . PRO A 1 200 ? 7.16 -6.816 10.039 1 96.94 200 PRO A N 1
ATOM 1575 C CA . PRO A 1 200 ? 6.41 -7.773 10.859 1 96.94 200 PRO A CA 1
ATOM 1576 C C . PRO A 1 200 ? 4.898 -7.602 10.734 1 96.94 200 PRO A C 1
ATOM 1578 O O . PRO A 1 200 ? 4.348 -6.598 11.195 1 96.94 200 PRO A O 1
ATOM 1581 N N . ILE A 1 201 ? 4.246 -8.523 10.125 1 92 201 ILE A N 1
ATOM 1582 C CA . ILE A 1 201 ? 2.816 -8.398 9.867 1 92 201 ILE A CA 1
ATOM 1583 C C . ILE A 1 201 ? 2.029 -9.195 10.898 1 92 201 ILE A C 1
ATOM 1585 O O . ILE A 1 201 ? 2.389 -10.336 11.219 1 92 201 ILE A O 1
ATOM 1589 N N . GLY A 1 202 ? 1.003 -8.633 11.484 1 89.12 202 GLY A N 1
ATOM 1590 C CA . GLY A 1 202 ? 0.113 -9.32 12.406 1 89.12 202 GLY A CA 1
ATOM 1591 C C . GLY A 1 202 ? 0.569 -9.242 13.852 1 89.12 202 GLY A C 1
ATOM 1592 O O . GLY A 1 202 ? -0.175 -8.781 14.719 1 89.12 202 GLY A O 1
ATOM 1593 N N . ILE A 1 203 ? 1.795 -9.758 14.047 1 93.44 203 ILE A N 1
ATOM 1594 C CA . ILE A 1 203 ? 2.355 -9.766 15.391 1 93.44 203 ILE A CA 1
ATOM 1595 C C . ILE A 1 203 ? 3.809 -9.305 15.352 1 93.44 203 ILE A C 1
ATOM 1597 O O . ILE A 1 203 ? 4.492 -9.469 14.336 1 93.44 203 ILE A O 1
ATOM 1601 N N . PRO A 1 204 ? 4.246 -8.703 16.469 1 96.56 204 PRO A N 1
ATOM 1602 C CA . PRO A 1 204 ? 5.656 -8.312 16.531 1 96.56 204 PRO A CA 1
ATOM 1603 C C . PRO A 1 204 ? 6.598 -9.516 16.516 1 96.56 204 PRO A C 1
ATOM 1605 O O . PRO A 1 204 ? 6.18 -10.641 16.812 1 96.56 204 PRO A O 1
ATOM 1608 N N . SER A 1 205 ? 7.777 -9.273 16.031 1 97.12 205 SER A N 1
ATOM 1609 C CA . SER A 1 205 ? 8.844 -10.258 16.156 1 97.12 205 SER A CA 1
ATOM 1610 C C . SER A 1 205 ? 9.734 -9.969 17.359 1 97.12 205 SER A C 1
ATOM 1612 O O . SER A 1 205 ? 10.156 -8.828 17.562 1 97.12 205 SER A O 1
ATOM 1614 N N . LYS A 1 206 ? 10.031 -10.961 18.156 1 97.06 206 LYS A N 1
ATOM 1615 C CA . LYS A 1 206 ? 10.906 -10.789 19.297 1 97.06 206 LYS A CA 1
ATOM 1616 C C . LYS A 1 206 ? 12.375 -10.922 18.891 1 97.06 206 LYS A C 1
ATOM 1618 O O . LYS A 1 206 ? 13.258 -10.383 19.562 1 97.06 206 LYS A O 1
ATOM 1623 N N . SER A 1 207 ? 12.531 -11.68 17.859 1 97.62 207 SER A N 1
ATOM 1624 C CA . SER A 1 207 ? 13.906 -11.938 17.438 1 97.62 207 SER A CA 1
ATOM 1625 C C . SER A 1 207 ? 14 -12.117 15.93 1 97.62 207 SER A C 1
ATOM 1627 O O . SER A 1 207 ? 13.367 -13.016 15.367 1 97.62 207 SER A O 1
ATOM 1629 N N . THR A 1 208 ? 14.789 -11.297 15.234 1 98.06 208 THR A N 1
ATOM 1630 C CA . THR A 1 208 ? 15.047 -11.367 13.805 1 98.06 208 THR A CA 1
ATOM 1631 C C . THR A 1 208 ? 16.531 -11.141 13.5 1 98.06 208 THR A C 1
ATOM 1633 O O . THR A 1 208 ? 17.156 -10.242 14.078 1 98.06 208 THR A O 1
ATOM 1636 N N . THR A 1 209 ? 17.094 -11.961 12.703 1 98.5 209 THR A N 1
ATOM 1637 C CA . THR A 1 209 ? 18.469 -11.828 12.242 1 98.5 209 THR A CA 1
ATOM 1638 C C . THR A 1 209 ? 18.531 -11.852 10.719 1 98.5 209 THR A C 1
ATOM 1640 O O . THR A 1 209 ? 17.859 -12.648 10.07 1 98.5 209 THR A O 1
ATOM 1643 N N . THR A 1 210 ? 19.281 -10.945 10.164 1 98.62 210 THR A N 1
ATOM 1644 C CA . THR A 1 210 ? 19.422 -10.867 8.719 1 98.62 210 THR A CA 1
ATOM 1645 C C . THR A 1 210 ? 20.906 -10.734 8.336 1 98.62 210 THR A C 1
ATOM 1647 O O . THR A 1 210 ? 21.719 -10.312 9.148 1 98.62 210 THR A O 1
ATOM 1650 N N . THR A 1 211 ? 21.25 -11.133 7.16 1 98.75 211 THR A N 1
ATOM 1651 C CA . THR A 1 211 ? 22.531 -10.828 6.535 1 98.75 211 THR A CA 1
ATOM 1652 C C . THR A 1 211 ? 22.328 -10.391 5.086 1 98.75 211 THR A C 1
ATOM 1654 O O . THR A 1 211 ? 21.297 -10.664 4.48 1 98.75 211 THR A O 1
ATOM 1657 N N . GLY A 1 212 ? 23.328 -9.672 4.594 1 98.69 212 GLY A N 1
ATOM 1658 C CA . GLY A 1 212 ? 23.328 -9.281 3.191 1 98.69 212 GLY A CA 1
ATOM 1659 C C . GLY A 1 212 ? 22.703 -7.926 2.949 1 98.69 212 GLY A C 1
ATOM 1660 O O . GLY A 1 212 ? 22.531 -7.508 1.802 1 98.69 212 GLY A O 1
ATOM 1661 N N . LEU A 1 213 ? 22.328 -7.223 3.967 1 98.44 213 LEU A N 1
ATOM 1662 C CA . LEU A 1 213 ? 21.688 -5.914 3.877 1 98.44 213 LEU A CA 1
ATOM 1663 C C . LEU A 1 213 ? 22.594 -4.82 4.418 1 98.44 213 LEU A C 1
ATOM 1665 O O . LEU A 1 213 ? 23.531 -5.105 5.168 1 98.44 213 LEU A O 1
ATOM 1669 N N . GLN A 1 214 ? 22.312 -3.588 3.938 1 97.38 214 GLN A N 1
ATOM 1670 C CA . GLN A 1 214 ? 23.062 -2.453 4.473 1 97.38 214 GLN A CA 1
ATOM 1671 C C . GLN A 1 214 ? 22.891 -2.35 5.984 1 97.38 214 GLN A C 1
ATOM 1673 O O . GLN A 1 214 ? 23.859 -2.064 6.703 1 97.38 214 GLN A O 1
ATOM 1678 N N . TRP A 1 215 ? 21.703 -2.467 6.457 1 96.75 215 TRP A N 1
ATOM 1679 C CA . TRP A 1 215 ? 21.406 -2.492 7.887 1 96.75 215 TRP A CA 1
ATOM 1680 C C . TRP A 1 215 ? 20.875 -3.859 8.305 1 96.75 215 TRP A C 1
ATOM 1682 O O . TRP A 1 215 ? 19.672 -4.078 8.344 1 96.75 215 TRP A O 1
ATOM 1692 N N . ASP A 1 216 ? 21.781 -4.691 8.68 1 98.12 216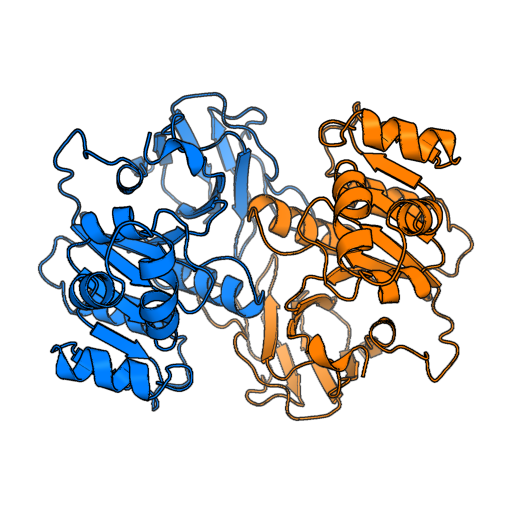 ASP A N 1
ATOM 1693 C CA . ASP A 1 216 ? 21.438 -6.035 9.148 1 98.12 216 ASP A CA 1
ATOM 1694 C C . ASP A 1 216 ? 20.938 -6.004 10.586 1 98.12 216 ASP A C 1
ATOM 1696 O O . ASP A 1 216 ? 21.344 -5.137 11.367 1 98.12 216 ASP A O 1
ATOM 1700 N N . LEU A 1 217 ? 20.047 -6.906 10.789 1 97.88 217 LEU A N 1
ATOM 1701 C CA . LEU A 1 217 ? 19.547 -7.102 12.141 1 97.88 217 LEU A CA 1
ATOM 1702 C C . LEU A 1 217 ? 20.203 -8.312 12.797 1 97.88 217 LEU A C 1
ATOM 1704 O O . LEU A 1 217 ? 20.516 -9.297 12.125 1 97.88 217 LEU A O 1
ATOM 1708 N N . THR A 1 218 ? 20.438 -8.266 14.086 1 98.25 218 THR A N 1
ATOM 1709 C CA . THR A 1 218 ? 20.938 -9.383 14.891 1 98.25 218 THR A CA 1
ATOM 1710 C C . THR A 1 218 ? 20.078 -9.578 16.125 1 98.25 218 THR A C 1
ATOM 1712 O O . THR A 1 218 ? 20.156 -8.805 17.078 1 98.25 218 THR A O 1
ATOM 1715 N N . ASP A 1 219 ? 19.328 -10.641 16.094 1 97.88 219 ASP A N 1
ATOM 1716 C CA . ASP A 1 219 ? 18.438 -10.969 17.203 1 97.88 219 ASP A CA 1
ATOM 1717 C C . ASP A 1 219 ? 17.641 -9.742 17.641 1 97.88 219 ASP A C 1
ATOM 1719 O O . ASP A 1 219 ? 17.578 -9.438 18.828 1 97.88 219 ASP A O 1
ATOM 1723 N N . SER A 1 220 ? 17.141 -9.031 16.75 1 97.56 220 SER A N 1
ATOM 1724 C CA . SER A 1 220 ? 16.469 -7.762 17.016 1 97.56 220 SER A CA 1
ATOM 1725 C C . SER A 1 220 ? 14.953 -7.93 17.016 1 97.56 220 SER A C 1
ATOM 1727 O O . SER A 1 220 ? 14.398 -8.688 16.219 1 97.56 220 SER A O 1
ATOM 1729 N N . ALA A 1 221 ? 14.359 -7.262 17.922 1 97.69 221 ALA A N 1
ATOM 1730 C CA . ALA A 1 221 ? 12.898 -7.207 17.922 1 97.69 221 ALA A CA 1
ATOM 1731 C C . ALA A 1 221 ? 12.383 -6.25 16.859 1 97.69 221 ALA A C 1
ATOM 1733 O O . ALA A 1 221 ? 13.031 -5.246 16.547 1 97.69 221 ALA A O 1
ATOM 1734 N N . MET A 1 222 ? 11.273 -6.582 16.219 1 97.5 222 MET A N 1
ATOM 1735 C CA . MET A 1 222 ? 10.609 -5.727 15.242 1 97.5 222 MET A CA 1
ATOM 1736 C C . MET A 1 222 ? 9.133 -5.543 15.594 1 97.5 222 MET A C 1
ATOM 1738 O O . MET A 1 222 ? 8.453 -6.512 15.93 1 97.5 222 MET A O 1
ATOM 1742 N N . GLU A 1 223 ? 8.641 -4.328 15.531 1 97.25 223 GLU A N 1
ATOM 1743 C CA . GLU A 1 223 ? 7.234 -4.043 15.797 1 97.25 223 GLU A CA 1
ATOM 1744 C C . GLU A 1 223 ? 6.828 -2.688 15.219 1 97.25 223 GLU A C 1
ATOM 1746 O O . GLU A 1 223 ? 7.656 -1.782 15.109 1 97.25 223 GLU A O 1
ATOM 1751 N N . PHE A 1 224 ? 5.59 -2.553 14.844 1 95.88 224 PHE A N 1
ATOM 1752 C CA . PHE A 1 224 ? 5.059 -1.241 14.492 1 95.88 224 PHE A CA 1
ATOM 1753 C C . PHE A 1 224 ? 5.074 -0.309 15.695 1 95.88 224 PHE A C 1
ATOM 1755 O O . PHE A 1 224 ? 4.758 -0.723 16.812 1 95.88 224 PHE A O 1
ATOM 1762 N N . GLY A 1 225 ? 5.348 0.911 15.484 1 93.81 225 GLY A N 1
ATOM 1763 C CA . GLY A 1 225 ? 5.594 1.843 16.578 1 93.81 225 GLY A CA 1
ATOM 1764 C C . GLY A 1 225 ? 7.027 1.821 17.062 1 93.81 225 GLY A C 1
ATOM 1765 O O . GLY A 1 225 ? 7.426 2.664 17.875 1 93.81 225 GLY A O 1
ATOM 1766 N N . GLY A 1 226 ? 7.75 0.897 16.594 1 94.56 226 GLY A N 1
ATOM 1767 C CA . GLY A 1 226 ? 9.172 0.718 16.844 1 94.56 226 GLY A CA 1
ATOM 1768 C C . GLY A 1 226 ? 9.977 0.482 15.578 1 94.56 226 GLY A C 1
ATOM 1769 O O . GLY A 1 226 ? 9.875 1.244 14.617 1 94.56 226 GLY A O 1
ATOM 1770 N N . LEU A 1 227 ? 10.719 -0.555 15.609 1 94.12 227 LEU A N 1
ATOM 1771 C CA . LEU A 1 227 ? 11.57 -0.867 14.469 1 94.12 227 LEU A CA 1
ATOM 1772 C C . LEU A 1 227 ? 10.836 -1.749 13.461 1 94.12 227 LEU A C 1
ATOM 1774 O O . LEU A 1 227 ? 10.328 -2.814 13.82 1 94.12 227 LEU A O 1
ATOM 1778 N N . ILE A 1 228 ? 10.688 -1.169 12.281 1 93.5 228 ILE A N 1
ATOM 1779 C CA . ILE A 1 228 ? 10.375 -1.998 11.125 1 93.5 228 ILE A CA 1
ATOM 1780 C C . ILE A 1 228 ? 11.414 -1.775 10.031 1 93.5 228 ILE A C 1
ATOM 1782 O O . ILE A 1 228 ? 12 -0.695 9.93 1 93.5 228 ILE A O 1
ATOM 1786 N N . SER A 1 229 ? 11.992 -2.689 9.422 1 94.38 229 SER A N 1
ATOM 1787 C CA . SER A 1 229 ? 13.047 -2.559 8.422 1 94.38 229 SER A CA 1
ATOM 1788 C C . SER A 1 229 ? 12.5 -2.035 7.102 1 94.38 229 SER A C 1
ATOM 1790 O O . SER A 1 229 ? 12.109 -2.818 6.23 1 94.38 229 SER A O 1
ATOM 1792 N N . THR A 1 230 ? 12.414 -0.682 6.969 1 94.5 230 THR A N 1
ATOM 1793 C CA . THR A 1 230 ? 12.023 -0.05 5.715 1 94.5 230 THR A CA 1
ATOM 1794 C C . THR A 1 230 ? 13.172 0.761 5.133 1 94.5 230 THR A C 1
ATOM 1796 O O . THR A 1 230 ? 14.102 1.135 5.852 1 94.5 230 THR A O 1
ATOM 1799 N N . SER A 1 231 ? 13.133 0.977 3.875 1 92.31 231 SER A N 1
ATOM 1800 C CA . SER A 1 231 ? 14.156 1.742 3.172 1 92.31 231 SER A CA 1
ATOM 1801 C C . SER A 1 231 ? 15.531 1.112 3.344 1 92.31 231 SER A C 1
ATOM 1803 O O . SER A 1 231 ? 16.531 1.821 3.484 1 92.31 231 SER A O 1
ATOM 1805 N N . ASN A 1 232 ? 15.539 -0.212 3.539 1 96.25 232 ASN A N 1
ATOM 1806 C CA . ASN A 1 232 ? 16.812 -0.925 3.59 1 96.25 232 ASN A CA 1
ATOM 1807 C C . ASN A 1 232 ? 17.406 -1.108 2.195 1 96.25 232 ASN A C 1
ATOM 1809 O O . ASN A 1 232 ? 16.766 -0.771 1.195 1 96.25 232 ASN A O 1
ATOM 1813 N N . ILE A 1 233 ? 18.672 -1.546 2.141 1 97 233 ILE A N 1
ATOM 1814 C CA . ILE A 1 233 ? 19.391 -1.688 0.874 1 97 233 ILE A CA 1
ATOM 1815 C C . ILE A 1 233 ? 20.016 -3.074 0.793 1 97 233 ILE A C 1
ATOM 1817 O O . ILE A 1 233 ? 20.688 -3.514 1.73 1 97 233 ILE A O 1
ATOM 1821 N N . VAL A 1 234 ? 19.719 -3.74 -0.307 1 98.19 234 VAL A N 1
ATOM 1822 C CA . VAL A 1 234 ? 20.391 -5.016 -0.558 1 98.19 234 VAL A CA 1
ATOM 1823 C C . VAL A 1 234 ? 21.844 -4.77 -0.931 1 98.19 234 VAL A C 1
ATOM 1825 O O . VAL A 1 234 ? 22.141 -3.947 -1.801 1 98.19 234 VAL A O 1
ATOM 1828 N N . ARG A 1 235 ? 22.734 -5.508 -0.308 1 98 235 ARG A N 1
ATOM 1829 C CA . ARG A 1 235 ? 24.172 -5.309 -0.555 1 98 235 ARG A CA 1
ATOM 1830 C C . ARG A 1 235 ? 24.797 -6.555 -1.166 1 98 235 ARG A C 1
ATOM 1832 O O . ARG A 1 235 ? 25.797 -6.465 -1.881 1 98 235 ARG A O 1
ATOM 1839 N N . GLU A 1 236 ? 24.203 -7.719 -0.872 1 97.88 236 GLU A N 1
ATOM 1840 C CA . GLU A 1 236 ? 24.75 -8.984 -1.345 1 97.88 236 GLU A CA 1
ATOM 1841 C C . GLU A 1 236 ? 23.781 -9.688 -2.293 1 97.88 236 GLU A C 1
ATOM 1843 O O . GLU A 1 236 ? 22.609 -9.336 -2.359 1 97.88 236 GLU A O 1
ATOM 1848 N N . GLU A 1 237 ? 24.312 -10.703 -2.961 1 97.31 237 GLU A N 1
ATOM 1849 C CA . GLU A 1 237 ? 23.5 -11.469 -3.896 1 97.31 237 GLU A CA 1
ATOM 1850 C C . GLU A 1 237 ? 22.531 -12.391 -3.158 1 97.31 237 GLU A C 1
ATOM 1852 O O . GLU A 1 237 ? 21.562 -12.875 -3.74 1 97.31 237 GLU A O 1
ATOM 1857 N N . LYS A 1 238 ? 22.922 -12.57 -2.014 1 98.12 238 LYS A N 1
ATOM 1858 C CA . LYS A 1 238 ? 22.094 -13.422 -1.165 1 98.12 238 LYS A CA 1
ATOM 1859 C C . LYS A 1 238 ? 21.75 -12.719 0.148 1 98.12 238 LYS A C 1
ATOM 1861 O O . LYS A 1 238 ? 22.641 -12.203 0.828 1 98.12 238 LYS A O 1
ATOM 1866 N N . VAL A 1 239 ? 20.484 -12.703 0.436 1 98.69 239 VAL A N 1
ATOM 1867 C CA . VAL A 1 239 ? 20 -12.203 1.718 1 98.69 239 VAL A CA 1
ATOM 1868 C C . VAL A 1 239 ? 19.469 -13.352 2.561 1 98.69 239 VAL A C 1
ATOM 1870 O O . VAL A 1 239 ? 18.734 -14.211 2.055 1 98.69 239 VAL A O 1
ATOM 1873 N N . THR A 1 240 ? 19.875 -13.438 3.799 1 98.81 240 THR A N 1
ATOM 1874 C CA . THR A 1 240 ? 19.328 -14.445 4.691 1 98.81 240 THR A CA 1
ATOM 1875 C C . THR A 1 240 ? 18.469 -13.797 5.781 1 98.81 240 THR A C 1
ATOM 1877 O O . THR A 1 240 ? 18.781 -12.695 6.246 1 98.81 240 THR A O 1
ATOM 1880 N N . VAL A 1 241 ? 17.422 -14.461 6.152 1 98.69 241 VAL A N 1
ATOM 1881 C CA . VAL A 1 241 ? 16.5 -13.961 7.176 1 98.69 241 VAL A CA 1
ATOM 1882 C C . VAL A 1 241 ? 16.062 -15.109 8.078 1 98.69 241 VAL A C 1
ATOM 1884 O O . VAL A 1 241 ? 15.688 -16.172 7.594 1 98.69 241 VAL A O 1
ATOM 1887 N N . SER A 1 242 ? 16.109 -14.914 9.344 1 98.12 242 SER A N 1
ATOM 1888 C CA . SER A 1 242 ? 15.508 -15.773 10.359 1 98.12 242 SER A CA 1
ATOM 1889 C C . SER A 1 242 ? 14.727 -14.953 11.383 1 98.12 242 SER A C 1
ATOM 1891 O O . SER A 1 242 ? 15.227 -13.945 11.883 1 98.12 242 SER A O 1
ATOM 1893 N N . SER A 1 243 ? 13.531 -15.398 11.617 1 97.5 243 SER A N 1
ATOM 1894 C CA . SER A 1 243 ? 12.688 -14.664 12.547 1 97.5 243 SER A CA 1
ATOM 1895 C C . SER A 1 243 ? 11.734 -15.594 13.289 1 97.5 243 SER A C 1
ATOM 1897 O O . SER A 1 243 ? 11.367 -16.656 12.773 1 97.5 243 SER A O 1
ATOM 1899 N N . ASP A 1 244 ? 11.312 -15.211 14.5 1 96.81 244 ASP A N 1
ATOM 1900 C CA . ASP A 1 244 ? 10.375 -16 15.281 1 96.81 244 ASP A CA 1
ATOM 1901 C C . ASP A 1 244 ? 8.93 -15.672 14.922 1 96.81 244 ASP A C 1
ATOM 1903 O O . ASP A 1 244 ? 7.992 -16.234 15.5 1 96.81 244 ASP A O 1
ATOM 1907 N N . SER A 1 245 ? 8.75 -14.727 13.984 1 95.69 245 SER A N 1
ATOM 1908 C CA . SER A 1 245 ? 7.434 -14.375 13.469 1 95.69 245 SER A CA 1
ATOM 1909 C C . SER A 1 245 ? 7.434 -14.305 11.945 1 95.69 245 SER A C 1
ATOM 1911 O O . SER A 1 245 ? 8.492 -14.258 11.32 1 95.69 245 SER A O 1
ATOM 1913 N N . ASP A 1 246 ? 6.207 -14.391 11.383 1 95.69 246 ASP A N 1
ATOM 1914 C CA . ASP A 1 246 ? 6.086 -14.172 9.945 1 95.69 246 ASP A CA 1
ATOM 1915 C C . ASP A 1 246 ? 6.504 -12.75 9.57 1 95.69 246 ASP A C 1
ATOM 1917 O O . ASP A 1 246 ? 6.18 -11.797 10.281 1 95.69 246 ASP A O 1
ATOM 1921 N N . LEU A 1 247 ? 7.262 -12.656 8.469 1 97.62 247 LEU A N 1
ATOM 1922 C CA . LEU A 1 247 ? 7.656 -11.344 7.969 1 97.62 247 LEU A CA 1
ATOM 1923 C C . LEU A 1 247 ? 7.242 -11.18 6.508 1 97.62 247 LEU A C 1
ATOM 1925 O O . LEU A 1 247 ? 7.176 -12.156 5.762 1 97.62 247 LEU A O 1
ATOM 1929 N N . LEU A 1 248 ? 6.895 -10.016 6.16 1 98.25 248 LEU A N 1
ATOM 1930 C CA . LEU A 1 248 ? 6.77 -9.664 4.75 1 98.25 248 LEU A CA 1
ATOM 1931 C C . LEU A 1 248 ? 8.109 -9.203 4.184 1 98.25 248 LEU A C 1
ATOM 1933 O O . LEU A 1 248 ? 8.773 -8.344 4.77 1 98.25 248 LEU A O 1
ATOM 1937 N N . TRP A 1 249 ? 8.492 -9.805 3.107 1 98.75 249 TRP A N 1
ATOM 1938 C CA . TRP A 1 249 ? 9.641 -9.344 2.334 1 98.75 249 TRP A CA 1
ATOM 1939 C C . TRP A 1 249 ? 9.188 -8.555 1.109 1 98.75 249 TRP A C 1
ATOM 1941 O O . TRP A 1 249 ? 8.289 -8.984 0.381 1 98.75 249 TRP A O 1
ATOM 1951 N N . THR A 1 250 ? 9.727 -7.426 0.921 1 98.88 250 THR A N 1
ATOM 1952 C CA . THR A 1 250 ? 9.453 -6.633 -0.271 1 98.88 250 THR A CA 1
ATOM 1953 C C . THR A 1 250 ? 10.75 -6.055 -0.845 1 98.88 250 THR A C 1
ATOM 1955 O O . THR A 1 250 ? 11.664 -5.703 -0.097 1 98.88 250 THR A O 1
ATOM 1958 N N . ILE A 1 251 ? 10.805 -5.957 -2.133 1 98.75 251 ILE A N 1
ATOM 1959 C CA . ILE A 1 251 ? 11.977 -5.41 -2.805 1 98.75 251 ILE A CA 1
ATOM 1960 C C . ILE A 1 251 ? 11.547 -4.672 -4.07 1 98.75 251 ILE A C 1
ATOM 1962 O O . ILE A 1 251 ? 10.586 -5.07 -4.734 1 98.75 251 ILE A O 1
ATOM 1966 N N . SER A 1 252 ? 12.219 -3.586 -4.355 1 97.81 252 SER A N 1
ATOM 1967 C CA . SER A 1 252 ? 11.914 -2.791 -5.543 1 97.81 252 SER A CA 1
ATOM 1968 C C . SER A 1 252 ? 12.258 -3.547 -6.82 1 97.81 252 SER A C 1
ATOM 1970 O O . SER A 1 252 ? 13.164 -4.387 -6.824 1 97.81 252 SER A O 1
ATOM 1972 N N . ILE A 1 253 ? 11.531 -3.256 -7.848 1 97.19 253 ILE A N 1
ATOM 1973 C CA . ILE A 1 253 ? 11.742 -3.875 -9.148 1 97.19 253 ILE A CA 1
ATOM 1974 C C . ILE A 1 253 ? 12.32 -2.848 -10.117 1 97.19 253 ILE A C 1
ATOM 1976 O O . ILE A 1 253 ? 11.891 -1.691 -10.141 1 97.19 253 ILE A O 1
ATOM 1980 N N . ARG A 1 254 ? 13.305 -3.281 -10.844 1 93.62 254 ARG A N 1
ATOM 1981 C CA . ARG A 1 254 ? 13.859 -2.48 -11.922 1 93.62 254 ARG A CA 1
ATOM 1982 C C . ARG A 1 254 ? 13.188 -2.811 -13.25 1 93.62 254 ARG A C 1
ATOM 1984 O O . ARG A 1 254 ? 13.742 -3.545 -14.07 1 93.62 254 ARG A O 1
ATOM 1991 N N . LYS A 1 255 ? 12.141 -2.254 -13.5 1 82.06 255 LYS A N 1
ATOM 1992 C CA . LYS A 1 255 ? 11.266 -2.68 -14.594 1 82.06 255 LYS A CA 1
ATOM 1993 C C . LYS A 1 255 ? 11.906 -2.4 -15.953 1 82.06 255 LYS A C 1
ATOM 1995 O O . LYS A 1 255 ? 11.664 -3.123 -16.922 1 82.06 255 LYS A O 1
ATOM 2000 N N . GLU A 1 256 ? 12.703 -1.433 -16.016 1 81.31 256 GLU A N 1
ATOM 2001 C CA . GLU A 1 256 ? 13.336 -1.076 -17.281 1 81.31 256 GLU A CA 1
ATOM 2002 C C . GLU A 1 256 ? 14.305 -2.16 -17.734 1 81.31 256 GLU A C 1
ATOM 2004 O O . GLU A 1 256 ? 14.609 -2.266 -18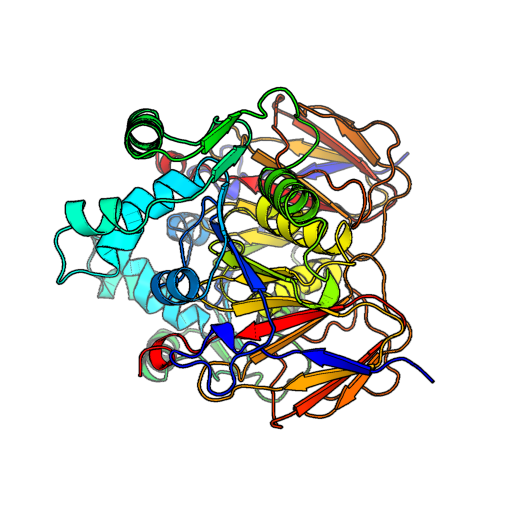.938 1 81.31 256 GLU A O 1
ATOM 2009 N N . ASN A 1 257 ? 14.664 -2.998 -16.859 1 81.38 257 ASN A N 1
ATOM 2010 C CA . ASN A 1 257 ? 15.695 -3.984 -17.156 1 81.38 257 ASN A CA 1
ATOM 2011 C C . ASN A 1 257 ? 15.094 -5.367 -17.391 1 81.38 257 ASN A C 1
ATOM 2013 O O . ASN A 1 257 ? 15.82 -6.324 -17.672 1 81.38 257 ASN A O 1
ATOM 2017 N N . ILE A 1 258 ? 13.82 -5.465 -17.297 1 80.31 258 ILE A N 1
ATOM 2018 C CA . ILE A 1 258 ? 13.195 -6.781 -17.406 1 80.31 258 ILE A CA 1
ATOM 2019 C C . ILE A 1 258 ? 13.188 -7.234 -18.859 1 80.31 258 ILE A C 1
ATOM 2021 O O . ILE A 1 258 ? 13.375 -8.414 -19.156 1 80.31 258 ILE A O 1
ATOM 2025 N N . TYR A 1 259 ? 13.102 -6.293 -19.875 1 73 259 TYR A N 1
ATOM 2026 C CA . TYR A 1 259 ? 13.078 -6.668 -21.281 1 73 259 TYR A CA 1
ATOM 2027 C C . TYR A 1 259 ? 14.445 -6.453 -21.922 1 73 259 TYR A C 1
ATOM 2029 O O . TYR A 1 259 ? 14.609 -6.656 -23.125 1 73 259 TYR A O 1
ATOM 2037 N N . SER A 1 260 ? 15.359 -6.016 -21.141 1 67.31 260 SER A N 1
ATOM 2038 C CA . SER A 1 260 ? 16.656 -5.762 -21.75 1 67.31 260 SER A CA 1
ATOM 2039 C C . SER A 1 260 ? 17.516 -7.023 -21.766 1 67.31 260 SER A C 1
ATOM 2041 O O . SER A 1 260 ? 17.359 -7.898 -20.906 1 67.31 260 SER A O 1
ATOM 2043 N N . MET B 1 1 ? -15.711 5.828 31.297 1 53 1 MET B N 1
ATOM 2044 C CA . MET B 1 1 ? -16.297 5.797 29.969 1 53 1 MET B CA 1
ATOM 2045 C C . MET B 1 1 ? -15.273 6.203 28.906 1 53 1 MET B C 1
ATOM 2047 O O . MET B 1 1 ? -14.461 7.094 29.141 1 53 1 MET B O 1
ATOM 2051 N N . ALA B 1 2 ? -15.039 5.473 27.875 1 72.75 2 ALA B N 1
ATOM 2052 C CA . ALA B 1 2 ? -14.023 5.797 26.875 1 72.75 2 ALA B CA 1
ATOM 2053 C C . ALA B 1 2 ? -14.266 7.168 26.266 1 72.75 2 ALA B C 1
ATOM 2055 O O . ALA B 1 2 ? -15.406 7.508 25.922 1 72.75 2 ALA B O 1
ATOM 2056 N N . GLU B 1 3 ? -13.305 8.039 26.234 1 88.75 3 GLU B N 1
ATOM 2057 C CA . GLU B 1 3 ? -13.359 9.375 25.656 1 88.75 3 GLU B CA 1
ATOM 2058 C C . GLU B 1 3 ? -13.703 9.336 24.172 1 88.75 3 GLU B C 1
ATOM 2060 O O . GLU B 1 3 ? -13.195 8.477 23.438 1 88.75 3 GLU B O 1
ATOM 2065 N N . LEU B 1 4 ? -14.648 10.211 23.844 1 94.62 4 LEU B N 1
ATOM 2066 C CA . LEU B 1 4 ? -15.078 10.289 22.453 1 94.62 4 LEU B CA 1
ATOM 2067 C C . LEU B 1 4 ? -14.07 11.055 21.609 1 94.62 4 LEU B C 1
ATOM 2069 O O . LEU B 1 4 ? -13.594 12.117 22.016 1 94.62 4 LEU B O 1
ATOM 2073 N N . MET B 1 5 ? -13.609 10.531 20.562 1 94.88 5 MET B N 1
ATOM 2074 C CA . MET B 1 5 ? -12.758 11.188 19.578 1 94.88 5 MET B CA 1
ATOM 2075 C C . MET B 1 5 ? -13.469 11.305 18.234 1 94.88 5 MET B C 1
ATOM 2077 O O . MET B 1 5 ? -13.875 10.297 17.641 1 94.88 5 MET B O 1
ATOM 2081 N N . SER B 1 6 ? -13.633 12.547 17.719 1 95.69 6 SER B N 1
ATOM 2082 C CA . SER B 1 6 ? -14.359 12.797 16.469 1 95.69 6 SER B CA 1
ATOM 2083 C C . SER B 1 6 ? -13.391 12.984 15.305 1 95.69 6 SER B C 1
ATOM 2085 O O . SER B 1 6 ? -12.336 13.602 15.461 1 95.69 6 SER B O 1
ATOM 2087 N N . HIS B 1 7 ? -13.734 12.469 14.18 1 96.56 7 HIS B N 1
ATOM 2088 C CA . HIS B 1 7 ? -12.93 12.562 12.969 1 96.56 7 HIS B CA 1
ATOM 2089 C C . HIS B 1 7 ? -13.75 13.109 11.805 1 96.56 7 HIS B C 1
ATOM 2091 O O . HIS B 1 7 ? -14.93 12.773 11.656 1 96.56 7 HIS B O 1
ATOM 2097 N N . SER B 1 8 ? -13.172 13.984 11.055 1 94.62 8 SER B N 1
ATOM 2098 C CA . SER B 1 8 ? -13.758 14.516 9.828 1 94.62 8 SER B CA 1
ATOM 2099 C C . SER B 1 8 ? -12.68 14.992 8.859 1 94.62 8 SER B C 1
ATOM 2101 O O . SER B 1 8 ? -11.609 15.43 9.281 1 94.62 8 SER B O 1
ATOM 2103 N N . SER B 1 9 ? -12.93 14.836 7.57 1 94.88 9 SER B N 1
ATOM 2104 C CA . SER B 1 9 ? -11.961 15.242 6.555 1 94.88 9 SER B CA 1
ATOM 2105 C C . SER B 1 9 ? -12.398 16.516 5.852 1 94.88 9 SER B C 1
ATOM 2107 O O . SER B 1 9 ? -12.414 16.578 4.621 1 94.88 9 SER B O 1
ATOM 2109 N N . LEU B 1 10 ? -12.656 17.484 6.609 1 93 10 LEU B N 1
ATOM 2110 C CA . LEU B 1 10 ? -13.195 18.75 6.102 1 93 10 LEU B CA 1
ATOM 2111 C C . LEU B 1 10 ? -12.211 19.422 5.152 1 93 10 LEU B C 1
ATOM 2113 O O . LEU B 1 10 ? -12.609 20.234 4.312 1 93 10 LEU B O 1
ATOM 2117 N N . PHE B 1 11 ? -10.953 19.031 5.273 1 93.25 11 PHE B N 1
ATOM 2118 C CA . PHE B 1 11 ? -9.922 19.625 4.434 1 93.25 11 PHE B CA 1
ATOM 2119 C C . PHE B 1 11 ? -10.094 19.203 2.982 1 93.25 11 PHE B C 1
ATOM 2121 O O . PHE B 1 11 ? -9.445 19.75 2.088 1 93.25 11 PHE B O 1
ATOM 2128 N N . LEU B 1 12 ? -10.977 18.266 2.664 1 95.06 12 LEU B N 1
ATOM 2129 C CA . LEU B 1 12 ? -11.234 17.812 1.302 1 95.06 12 LEU B CA 1
ATOM 2130 C C . LEU B 1 12 ? -12.297 18.688 0.63 1 95.06 12 LEU B C 1
ATOM 2132 O O . LEU B 1 12 ? -12.531 18.562 -0.573 1 95.06 12 LEU B O 1
ATOM 2136 N N . LEU B 1 13 ? -12.875 19.547 1.41 1 92.5 13 LEU B N 1
ATOM 2137 C CA . LEU B 1 13 ? -13.891 20.422 0.864 1 92.5 13 LEU B CA 1
ATOM 2138 C C . LEU B 1 13 ? -13.305 21.781 0.515 1 92.5 13 LEU B C 1
ATOM 2140 O O . LEU B 1 13 ? -12.398 22.266 1.205 1 92.5 13 LEU B O 1
ATOM 2144 N N . PRO B 1 14 ? -13.797 22.453 -0.592 1 84.88 14 PRO B N 1
ATOM 2145 C CA . PRO B 1 14 ? -13.266 23.766 -0.967 1 84.88 14 PRO B CA 1
ATOM 2146 C C . PRO B 1 14 ? -13.484 24.828 0.119 1 84.88 14 PRO B C 1
ATOM 2148 O O . PRO B 1 14 ? -12.602 25.656 0.367 1 84.88 14 PRO B O 1
ATOM 2151 N N . THR B 1 15 ? -14.703 25.109 0.529 1 74.75 15 THR B N 1
ATOM 2152 C CA . THR B 1 15 ? -14.969 26.094 1.572 1 74.75 15 THR B CA 1
ATOM 2153 C C . THR B 1 15 ? -15.188 25.406 2.918 1 74.75 15 THR B C 1
ATOM 2155 O O . THR B 1 15 ? -16.062 24.531 3.043 1 74.75 15 THR B O 1
ATOM 2158 N N . PRO B 1 16 ? -14.102 25.594 3.619 1 59.12 16 PRO B N 1
ATOM 2159 C CA . PRO B 1 16 ? -14.453 24.953 4.887 1 59.12 16 PRO B CA 1
ATOM 2160 C C . PRO B 1 16 ? -15.672 25.594 5.551 1 59.12 16 PRO B C 1
ATOM 2162 O O . PRO B 1 16 ? -15.875 26.812 5.441 1 59.12 16 PRO B O 1
ATOM 2165 N N . ILE B 1 17 ? -16.891 24.922 5.543 1 53.62 17 ILE B N 1
ATOM 2166 C CA . ILE B 1 17 ? -18.125 25.5 6.055 1 53.62 17 ILE B CA 1
ATOM 2167 C C . ILE B 1 17 ? -17.844 26.312 7.312 1 53.62 17 ILE B C 1
ATOM 2169 O O . ILE B 1 17 ? -18.359 27.422 7.469 1 53.62 17 ILE B O 1
ATOM 2173 N N . ASN B 1 18 ? -17.234 25.578 8.367 1 52.47 18 ASN B N 1
ATOM 2174 C CA . ASN B 1 18 ? -16.984 26.25 9.641 1 52.47 18 ASN B CA 1
ATOM 2175 C C . ASN B 1 18 ? -15.492 26.406 9.898 1 52.47 18 ASN B C 1
ATOM 2177 O O . ASN B 1 18 ? -14.711 25.5 9.609 1 52.47 18 ASN B O 1
ATOM 2181 N N . PRO B 1 19 ? -15.07 27.766 9.969 1 51.19 19 PRO B N 1
ATOM 2182 C CA . PRO B 1 19 ? -13.664 27.969 10.32 1 51.19 19 PRO B CA 1
ATOM 2183 C C . PRO B 1 19 ? -13.141 26.922 11.305 1 51.19 19 PRO B C 1
ATOM 2185 O O . PRO B 1 19 ? -13.609 26.859 12.445 1 51.19 19 PRO B O 1
ATOM 2188 N N . SER B 1 20 ? -12.945 25.797 10.891 1 57.41 20 SER B N 1
ATOM 2189 C CA . SER B 1 20 ? -12.367 24.797 11.773 1 57.41 20 SER B CA 1
ATOM 2190 C C . SER B 1 20 ? -11.156 25.344 12.516 1 57.41 20 SER B C 1
ATOM 2192 O O . SER B 1 20 ? -10.453 26.219 12.008 1 57.41 20 SER B O 1
ATOM 2194 N N . LYS B 1 21 ? -11.258 25.391 13.781 1 70.81 21 LYS B N 1
ATOM 2195 C CA . LYS B 1 21 ? -10.18 25.766 14.695 1 70.81 21 LYS B CA 1
ATOM 2196 C C . LYS B 1 21 ? -8.914 24.969 14.414 1 70.81 21 LYS B C 1
ATOM 2198 O O . LYS B 1 21 ? -7.863 25.234 15 1 70.81 21 LYS B O 1
ATOM 2203 N N . ALA B 1 22 ? -9.031 24.234 13.227 1 82.62 22 ALA B N 1
ATOM 2204 C CA . ALA B 1 22 ? -7.875 23.359 13.039 1 82.62 22 ALA B CA 1
ATOM 2205 C C . ALA B 1 22 ? -6.766 24.062 12.273 1 82.62 22 ALA B C 1
ATOM 2207 O O . ALA B 1 22 ? -7.039 24.859 11.359 1 82.62 22 ALA B O 1
ATOM 2208 N N . THR B 1 23 ? -5.625 23.891 12.688 1 89.38 23 THR B N 1
ATOM 2209 C CA . THR B 1 23 ? -4.418 24.281 11.977 1 89.38 23 THR B CA 1
ATOM 2210 C C . THR B 1 23 ? -3.82 23.109 11.211 1 89.38 23 THR B C 1
ATOM 2212 O O . THR B 1 23 ? -3.555 22.047 11.797 1 89.38 23 THR B O 1
ATOM 2215 N N . TYR B 1 24 ? -3.623 23.359 9.906 1 93 24 TYR B N 1
ATOM 2216 C CA . TYR B 1 24 ? -3.182 22.25 9.078 1 93 24 TYR B CA 1
ATOM 2217 C C . TYR B 1 24 ? -1.721 22.406 8.672 1 93 24 TYR B C 1
ATOM 2219 O O . TYR B 1 24 ? -1.307 23.5 8.258 1 93 24 TYR B O 1
ATOM 2227 N N . GLY B 1 25 ? -0.925 21.375 8.898 1 95.94 25 GLY B N 1
ATOM 2228 C CA . GLY B 1 25 ? 0.368 21.203 8.258 1 95.94 25 GLY B CA 1
ATOM 2229 C C . GLY B 1 25 ? 0.337 20.203 7.117 1 95.94 25 GLY B C 1
ATOM 2230 O O . GLY B 1 25 ? -0.219 19.109 7.258 1 95.94 25 GLY B O 1
ATOM 2231 N N . LEU B 1 26 ? 0.876 20.609 5.973 1 98.06 26 LEU B N 1
ATOM 2232 C CA . LEU B 1 26 ? 0.929 19.75 4.805 1 98.06 26 LEU B CA 1
ATOM 2233 C C . LEU B 1 26 ? 2.352 19.25 4.559 1 98.06 26 LEU B C 1
ATOM 2235 O O . LEU B 1 26 ? 3.295 20.047 4.559 1 98.06 26 LEU B O 1
ATOM 2239 N N . ILE B 1 27 ? 2.516 17.984 4.43 1 98.75 27 ILE B N 1
ATOM 2240 C CA . ILE B 1 27 ? 3.787 17.391 4.031 1 98.75 27 ILE B CA 1
ATOM 2241 C C . ILE B 1 27 ? 3.633 16.703 2.678 1 98.75 27 ILE B C 1
ATOM 2243 O O . ILE B 1 27 ? 2.756 15.859 2.502 1 98.75 27 ILE B O 1
ATOM 2247 N N . VAL B 1 28 ? 4.488 17.078 1.731 1 98.75 28 VAL B N 1
ATOM 2248 C CA . VAL B 1 28 ? 4.496 16.469 0.404 1 98.75 28 VAL B CA 1
ATOM 2249 C C . VAL B 1 28 ? 5.621 15.445 0.312 1 98.75 28 VAL B C 1
ATOM 2251 O O . VAL B 1 28 ? 6.793 15.773 0.514 1 98.75 28 VAL B O 1
ATOM 2254 N N . LEU B 1 29 ? 5.262 14.227 0.02 1 98.25 29 LEU B N 1
ATOM 2255 C CA . LEU B 1 29 ? 6.25 13.164 -0.116 1 98.25 29 LEU B CA 1
ATOM 2256 C C . LEU B 1 29 ? 6.578 12.914 -1.584 1 98.25 29 LEU B C 1
ATOM 2258 O O . LEU B 1 29 ? 6.027 13.57 -2.469 1 98.25 29 LEU B O 1
ATOM 2262 N N . ASN B 1 30 ? 7.574 12 -1.792 1 95.69 30 ASN B N 1
ATOM 2263 C CA . ASN B 1 30 ? 8.125 11.789 -3.125 1 95.69 30 ASN B CA 1
ATOM 2264 C C . ASN B 1 30 ? 7.402 10.664 -3.857 1 95.69 30 ASN B C 1
ATOM 2266 O O . ASN B 1 30 ? 8.031 9.711 -4.328 1 95.69 30 ASN B O 1
ATOM 2270 N N . HIS B 1 31 ? 6.18 10.75 -3.994 1 95 31 HIS B N 1
ATOM 2271 C CA . HIS B 1 31 ? 5.312 9.891 -4.793 1 95 31 HIS B CA 1
ATOM 2272 C C . HIS B 1 31 ? 4.238 10.711 -5.504 1 95 31 HIS B C 1
ATOM 2274 O O . HIS B 1 31 ? 4.07 11.898 -5.23 1 95 31 HIS B O 1
ATOM 2280 N N . ARG B 1 32 ? 3.566 10.016 -6.441 1 95.31 32 ARG B N 1
ATOM 2281 C CA . ARG B 1 32 ? 2.545 10.711 -7.219 1 95.31 32 ARG B CA 1
ATOM 2282 C C . ARG B 1 32 ? 1.564 11.438 -6.305 1 95.31 32 ARG B C 1
ATOM 2284 O O . ARG B 1 32 ? 0.988 10.836 -5.398 1 95.31 32 ARG B O 1
ATOM 2291 N N . LEU B 1 33 ? 1.38 12.742 -6.613 1 97.75 33 LEU B N 1
ATOM 2292 C CA . LEU B 1 33 ? 0.524 13.57 -5.77 1 97.75 33 LEU B CA 1
ATOM 2293 C C . LEU B 1 33 ? -0.94 13.422 -6.168 1 97.75 33 LEU B C 1
ATOM 2295 O O . LEU B 1 33 ? -1.254 13.289 -7.352 1 97.75 33 LEU B O 1
ATOM 2299 N N . PRO B 1 34 ? -1.821 13.477 -5.145 1 97.06 34 PRO B N 1
ATOM 2300 C CA . PRO B 1 34 ? -3.238 13.547 -5.504 1 97.06 34 PRO B CA 1
ATOM 2301 C C . PRO B 1 34 ? -3.572 14.766 -6.359 1 97.06 34 PRO B C 1
ATOM 2303 O O . PRO B 1 34 ? -3.012 15.844 -6.148 1 97.06 34 PRO B O 1
ATOM 2306 N N . SER B 1 35 ? -4.52 14.555 -7.207 1 96.75 35 SER B N 1
ATOM 2307 C CA . SER B 1 35 ? -4.922 15.617 -8.117 1 96.75 35 SER B CA 1
ATOM 2308 C C . SER B 1 35 ? -5.512 16.797 -7.363 1 96.75 35 SER B C 1
ATOM 2310 O O . SER B 1 35 ? -5.609 17.906 -7.902 1 96.75 35 SER B O 1
ATOM 2312 N N . PHE B 1 36 ? -5.883 16.625 -6.098 1 96.62 36 PHE B N 1
ATOM 2313 C CA . PHE B 1 36 ? -6.496 17.688 -5.301 1 96.62 36 PHE B CA 1
ATOM 2314 C C . PHE B 1 36 ? -5.473 18.312 -4.359 1 96.62 36 PHE B C 1
ATOM 2316 O O . PHE B 1 36 ? -5.84 18.969 -3.379 1 96.62 36 PHE B O 1
ATOM 2323 N N . THR B 1 37 ? -4.188 18.156 -4.629 1 97.62 37 THR B N 1
ATOM 2324 C CA . THR B 1 37 ? -3.109 18.703 -3.812 1 97.62 37 THR B CA 1
ATOM 2325 C C . THR B 1 37 ? -3.193 20.219 -3.754 1 97.62 37 THR B C 1
ATOM 2327 O O . THR B 1 37 ? -2.924 20.828 -2.711 1 97.62 37 THR B O 1
ATOM 2330 N N . PRO B 1 38 ? -3.574 20.906 -4.871 1 96.88 38 PRO B N 1
ATOM 2331 C CA . PRO B 1 38 ? -3.717 22.359 -4.777 1 96.88 38 PRO B CA 1
ATOM 2332 C C . PRO B 1 38 ? -4.723 22.781 -3.711 1 96.88 38 PRO B C 1
ATOM 2334 O O . PRO B 1 38 ? -4.523 23.797 -3.033 1 96.88 38 PRO B O 1
ATOM 2337 N N . LEU B 1 39 ? -5.77 22.062 -3.553 1 95.81 39 LEU B N 1
ATOM 2338 C CA . LEU B 1 39 ? -6.758 22.328 -2.518 1 95.81 39 LEU B CA 1
ATOM 2339 C C . LEU B 1 39 ? -6.145 22.188 -1.128 1 95.81 39 LEU B C 1
ATOM 2341 O O . LEU B 1 39 ? -6.363 23.016 -0.253 1 95.81 39 LEU B O 1
ATOM 2345 N N . LEU B 1 40 ? -5.398 21.094 -0.916 1 96.75 40 LEU B N 1
ATOM 2346 C CA . LEU B 1 40 ? -4.73 20.859 0.362 1 96.75 40 LEU B CA 1
ATOM 2347 C C . LEU B 1 40 ? -3.766 22 0.683 1 96.75 40 LEU B C 1
ATOM 2349 O O . LEU B 1 40 ? -3.689 22.453 1.828 1 96.75 40 LEU B O 1
ATOM 2353 N N . TRP B 1 41 ? -3.119 22.375 -0.372 1 96.88 41 TRP B N 1
ATOM 2354 C CA . TRP B 1 41 ? -2.15 23.453 -0.257 1 96.88 41 TRP B CA 1
ATOM 2355 C C . TRP B 1 41 ? -2.824 24.734 0.222 1 96.88 41 TRP B C 1
ATOM 2357 O O . TRP B 1 41 ? -2.287 25.453 1.077 1 96.88 41 TRP B O 1
ATOM 2367 N N . LYS B 1 42 ? -3.938 24.984 -0.289 1 94.38 42 LYS B N 1
ATOM 2368 C CA . LYS B 1 42 ? -4.703 26.172 0.068 1 94.38 42 LYS B CA 1
ATOM 2369 C C . LYS B 1 42 ? -5.133 26.141 1.533 1 94.38 42 LYS B C 1
ATOM 2371 O O . LYS B 1 42 ? -5.172 27.172 2.201 1 94.38 42 LYS B O 1
ATOM 2376 N N . HIS B 1 43 ? -5.379 25 2.057 1 93.44 43 HIS B N 1
ATOM 2377 C CA . HIS B 1 43 ? -5.875 24.844 3.418 1 93.44 43 HIS B CA 1
ATOM 2378 C C . HIS B 1 43 ? -4.738 24.906 4.43 1 93.44 43 HIS B C 1
ATOM 2380 O O . HIS B 1 43 ? -4.953 25.25 5.598 1 93.44 43 HIS B O 1
ATOM 2386 N N . ALA B 1 44 ? -3.566 24.625 4.047 1 95 44 ALA B N 1
ATOM 2387 C CA . ALA B 1 44 ? -2.463 24.406 4.977 1 95 44 ALA B CA 1
ATOM 2388 C C . ALA B 1 44 ? -1.807 25.719 5.387 1 95 44 ALA B C 1
ATOM 2390 O O . ALA B 1 44 ? -1.599 26.594 4.551 1 95 44 ALA B O 1
ATOM 2391 N N . GLN B 1 45 ? -1.492 25.828 6.691 1 93.25 45 GLN B N 1
ATOM 2392 C CA . GLN B 1 45 ? -0.789 27 7.207 1 93.25 45 GLN B CA 1
ATOM 2393 C C . GLN B 1 45 ? 0.722 26.797 7.188 1 93.25 45 GLN B C 1
ATOM 2395 O O . GLN B 1 45 ? 1.49 27.75 7.188 1 93.25 45 GLN B O 1
ATOM 2400 N N . LEU B 1 46 ? 1.12 25.594 7.246 1 95 46 LEU B N 1
ATOM 2401 C CA . LEU B 1 46 ? 2.512 25.172 7.137 1 95 46 LEU B CA 1
ATOM 2402 C C . LEU B 1 46 ? 2.676 24.109 6.055 1 95 46 LEU B C 1
ATOM 2404 O O . LEU B 1 46 ? 1.927 23.125 6.023 1 95 46 LEU B O 1
ATOM 2408 N N . ARG B 1 47 ? 3.629 24.391 5.109 1 97.94 47 ARG B N 1
ATOM 2409 C CA . ARG B 1 47 ? 3.795 23.5 3.961 1 97.94 47 ARG B CA 1
ATOM 2410 C C . ARG B 1 47 ? 5.234 23.016 3.85 1 97.94 47 ARG B C 1
ATOM 2412 O O . ARG B 1 47 ? 6.156 23.812 3.691 1 97.94 47 ARG B O 1
ATOM 2419 N N . LEU B 1 48 ? 5.422 21.719 3.953 1 98.38 48 LEU B N 1
ATOM 2420 C CA . LEU B 1 48 ? 6.742 21.094 3.893 1 98.38 48 LEU B CA 1
ATOM 2421 C C . LEU B 1 48 ? 6.836 20.125 2.715 1 98.38 48 LEU B C 1
ATOM 2423 O O . LEU B 1 48 ? 5.84 19.531 2.322 1 98.38 48 LEU B O 1
ATOM 2427 N N . CYS B 1 49 ? 7.988 20.016 2.143 1 98.69 49 CYS B N 1
ATOM 2428 C CA . CYS B 1 49 ? 8.344 18.906 1.255 1 98.69 49 CYS B CA 1
ATOM 2429 C C . CYS B 1 49 ? 9.398 18.016 1.888 1 98.69 49 CYS B C 1
ATOM 2431 O O . CYS B 1 49 ? 10.398 18.516 2.426 1 98.69 49 CYS B O 1
ATOM 2433 N N . ALA B 1 50 ? 9.125 16.797 1.834 1 97.94 50 ALA B N 1
ATOM 2434 C CA . ALA B 1 50 ? 10.117 15.828 2.297 1 97.94 50 ALA B CA 1
ATOM 2435 C C . ALA B 1 50 ? 11.055 15.414 1.166 1 97.94 50 ALA B C 1
ATOM 2437 O O . ALA B 1 50 ? 10.727 14.531 0.375 1 97.94 50 ALA B O 1
ATOM 2438 N N . ASP B 1 51 ? 12.188 16.047 1.127 1 95.31 51 ASP B N 1
ATOM 2439 C CA . ASP B 1 51 ? 13.242 15.711 0.174 1 95.31 51 ASP B CA 1
ATOM 2440 C C . ASP B 1 51 ? 12.711 15.719 -1.257 1 95.31 51 ASP B C 1
ATOM 2442 O O . ASP B 1 51 ? 12.305 16.766 -1.773 1 95.31 51 ASP B O 1
ATOM 2446 N N . GLY B 1 52 ? 12.57 14.555 -1.874 1 96.19 52 GLY B N 1
ATOM 2447 C CA . GLY B 1 52 ? 12.102 14.438 -3.246 1 96.19 52 GLY B CA 1
ATOM 2448 C C . GLY B 1 52 ? 10.664 14.891 -3.43 1 96.19 52 GLY B C 1
ATOM 2449 O O . GLY B 1 52 ? 10.211 15.094 -4.559 1 96.19 52 GLY B O 1
ATOM 2450 N N . GLY B 1 53 ? 10.031 15.117 -2.352 1 98.19 53 GLY B N 1
ATOM 2451 C CA . GLY B 1 53 ? 8.703 15.711 -2.449 1 98.19 53 GLY B CA 1
ATOM 2452 C C . GLY B 1 53 ? 8.703 17.047 -3.172 1 98.19 53 GLY B C 1
ATOM 2453 O O . GLY B 1 53 ? 7.723 17.391 -3.838 1 98.19 53 GLY B O 1
ATOM 2454 N N . ALA B 1 54 ? 9.773 17.703 -3.107 1 98.56 54 ALA B N 1
ATOM 2455 C CA . ALA B 1 54 ? 9.914 19 -3.789 1 98.56 54 ALA B CA 1
ATOM 2456 C C . ALA B 1 54 ? 9.914 18.812 -5.305 1 98.56 54 ALA B C 1
ATOM 2458 O O . ALA B 1 54 ? 9.422 19.672 -6.039 1 98.56 54 ALA B O 1
ATOM 2459 N N . ASN B 1 55 ? 10.523 17.734 -5.758 1 98.5 55 ASN B N 1
ATOM 2460 C CA . ASN B 1 55 ? 10.469 17.422 -7.184 1 98.5 55 ASN B CA 1
ATOM 2461 C C . ASN B 1 55 ? 9.031 17.266 -7.672 1 98.5 55 ASN B C 1
ATOM 2463 O O . ASN B 1 55 ? 8.672 17.75 -8.742 1 98.5 55 ASN B O 1
ATOM 2467 N N . ARG B 1 56 ? 8.305 16.562 -6.859 1 98.19 56 ARG B N 1
ATOM 2468 C CA . ARG B 1 56 ? 6.906 16.328 -7.199 1 98.19 56 ARG B CA 1
ATOM 2469 C C . ARG B 1 56 ? 6.133 17.641 -7.262 1 98.19 56 ARG B C 1
ATOM 2471 O O . ARG B 1 56 ? 5.367 17.859 -8.203 1 98.19 56 ARG B O 1
ATOM 2478 N N . LEU B 1 57 ? 6.344 18.422 -6.273 1 98.5 57 LEU B N 1
ATOM 2479 C CA . LEU B 1 57 ? 5.699 19.734 -6.242 1 98.5 57 LEU B CA 1
ATOM 2480 C C . LEU B 1 57 ? 6.051 20.547 -7.484 1 98.5 57 LEU B C 1
ATOM 2482 O O . LEU B 1 57 ? 5.168 21.094 -8.141 1 98.5 57 LEU B O 1
ATOM 2486 N N . TYR B 1 58 ? 7.258 20.578 -7.809 1 98.56 58 TYR B N 1
ATOM 2487 C CA . TYR B 1 58 ? 7.809 21.344 -8.922 1 98.56 58 TYR B CA 1
ATOM 2488 C C . TYR B 1 58 ? 7.266 20.844 -10.25 1 98.56 58 TYR B C 1
ATOM 2490 O O . TYR B 1 58 ? 6.945 21.641 -11.141 1 98.56 58 TYR B O 1
ATOM 2498 N N . ASP B 1 59 ? 7.141 19.578 -10.383 1 98.44 59 ASP B N 1
ATOM 2499 C CA . ASP B 1 59 ? 6.816 18.984 -11.672 1 98.44 59 ASP B CA 1
ATOM 2500 C C . ASP B 1 59 ? 5.309 18.812 -11.844 1 98.44 59 ASP B C 1
ATOM 2502 O O . ASP B 1 59 ? 4.766 19.062 -12.922 1 98.44 59 ASP B O 1
ATOM 2506 N N . GLU B 1 60 ? 4.633 18.438 -10.805 1 98.31 60 GLU B N 1
ATOM 2507 C CA . GLU B 1 60 ? 3.281 17.922 -10.977 1 98.31 60 GLU B CA 1
ATOM 2508 C C . GLU B 1 60 ? 2.234 19 -10.758 1 98.31 60 GLU B C 1
ATOM 2510 O O . GLU B 1 60 ? 1.162 18.969 -11.359 1 98.31 60 GLU B O 1
ATOM 2515 N N . ILE B 1 61 ? 2.471 19.953 -9.938 1 98.38 61 ILE B N 1
ATOM 2516 C CA . ILE B 1 61 ? 1.452 20.953 -9.609 1 98.38 61 ILE B CA 1
ATOM 2517 C C . ILE B 1 61 ? 1.105 21.75 -10.859 1 98.38 61 ILE B C 1
ATOM 2519 O O . ILE B 1 61 ? -0.071 21.953 -11.164 1 98.38 61 ILE B O 1
ATOM 2523 N N . PRO B 1 62 ? 2.115 22.219 -11.617 1 98.12 62 PRO B N 1
ATOM 2524 C CA . PRO B 1 62 ? 1.771 22.922 -12.859 1 98.12 62 PRO B CA 1
ATOM 2525 C C . PRO B 1 62 ? 0.91 22.078 -13.797 1 98.12 62 PRO B C 1
ATOM 2527 O O . PRO B 1 62 ? 0.06 22.609 -14.508 1 98.12 62 PRO B O 1
ATOM 2530 N N . GLU B 1 63 ? 1.109 20.781 -13.75 1 97.44 63 GLU B N 1
ATOM 2531 C CA . GLU B 1 63 ? 0.31 19.891 -14.586 1 97.44 63 GLU B CA 1
ATOM 2532 C C . GLU B 1 63 ? -1.139 19.844 -14.109 1 97.44 63 GLU B C 1
ATOM 2534 O O . GLU B 1 63 ? -2.051 19.578 -14.898 1 97.44 63 GLU B O 1
ATOM 2539 N N . MET B 1 64 ? -1.368 20.141 -12.883 1 96.25 64 MET B N 1
ATOM 2540 C CA . MET B 1 64 ? -2.703 20.094 -12.297 1 96.25 64 MET B CA 1
ATOM 2541 C C . MET B 1 64 ? -3.459 21.391 -12.562 1 96.25 64 MET B C 1
ATOM 2543 O O . MET B 1 64 ? -4.676 21.453 -12.367 1 96.25 64 MET B O 1
ATOM 2547 N N . LEU B 1 65 ? -2.754 22.375 -12.93 1 96.88 65 LEU B N 1
ATOM 2548 C CA . LEU B 1 65 ? -3.324 23.672 -13.25 1 96.88 65 LEU B CA 1
ATOM 2549 C C . LEU B 1 65 ? -2.957 24.094 -14.664 1 96.88 65 LEU B C 1
ATOM 2551 O O . LEU B 1 65 ? -2.27 25.094 -14.859 1 96.88 65 LEU B O 1
ATOM 2555 N N . PRO B 1 66 ? -3.475 23.422 -15.625 1 95.12 66 PRO B N 1
ATOM 2556 C CA . PRO B 1 66 ? -3.016 23.578 -17 1 95.12 66 PRO B CA 1
ATOM 2557 C C . PRO B 1 66 ? -3.354 24.953 -17.594 1 95.12 66 PRO B C 1
ATOM 2559 O O . PRO B 1 66 ? -2.742 25.375 -18.578 1 95.12 66 PRO B O 1
ATOM 2562 N N . ASN B 1 67 ? -4.238 25.641 -17.047 1 96.69 67 ASN B N 1
ATOM 2563 C CA . ASN B 1 67 ? -4.641 26.953 -17.578 1 96.69 67 ASN B CA 1
ATOM 2564 C C . ASN B 1 67 ? -3.764 28.062 -17.016 1 96.69 67 ASN B C 1
ATOM 2566 O O . ASN B 1 67 ? -3.984 29.25 -17.328 1 96.69 67 ASN B O 1
ATOM 2570 N N . GLU B 1 68 ? -2.814 27.75 -16.266 1 97.06 68 GLU B N 1
ATOM 2571 C CA . GLU B 1 68 ? -1.91 28.719 -15.672 1 97.06 68 GLU B CA 1
ATOM 2572 C C . GLU B 1 68 ? -0.479 28.531 -16.172 1 97.06 68 GLU B C 1
ATOM 2574 O O . GLU B 1 68 ? -0.104 27.422 -16.562 1 97.06 68 GLU B O 1
ATOM 2579 N N . ASP B 1 69 ? 0.24 29.594 -16.172 1 97.75 69 ASP B N 1
ATOM 2580 C CA . ASP B 1 69 ? 1.65 29.5 -16.547 1 97.75 69 ASP B CA 1
ATOM 2581 C C . ASP B 1 69 ? 2.428 28.672 -15.531 1 97.75 69 ASP B C 1
ATOM 2583 O O . ASP B 1 69 ? 2.367 28.922 -14.328 1 97.75 69 ASP B O 1
ATOM 2587 N N . PRO B 1 70 ? 3.158 27.75 -16.031 1 97.44 70 PRO B N 1
ATOM 2588 C CA . PRO B 1 70 ? 3.861 26.828 -15.125 1 97.44 70 PRO B CA 1
ATOM 2589 C C . PRO B 1 70 ? 4.816 27.562 -14.18 1 97.44 70 PRO B C 1
ATOM 2591 O O . PRO B 1 70 ? 4.957 27.172 -13.016 1 97.44 70 PRO B O 1
ATOM 2594 N N . ILE B 1 71 ? 5.488 28.484 -14.664 1 96.94 71 ILE B N 1
ATOM 2595 C CA . ILE B 1 71 ? 6.449 29.203 -13.836 1 96.94 71 ILE B CA 1
ATOM 2596 C C . ILE B 1 71 ? 5.715 29.953 -12.727 1 96.94 71 ILE B C 1
ATOM 2598 O O . ILE B 1 71 ? 6.172 29.984 -11.578 1 96.94 71 ILE B O 1
ATOM 2602 N N . ASP B 1 72 ? 4.609 30.578 -13 1 97.88 72 ASP B N 1
ATOM 2603 C CA . ASP B 1 72 ? 3.812 31.281 -12 1 97.88 72 ASP B CA 1
ATOM 2604 C C . ASP B 1 72 ? 3.311 30.312 -10.922 1 97.88 72 ASP B C 1
ATOM 2606 O O . ASP B 1 72 ? 3.285 30.672 -9.742 1 97.88 72 ASP B O 1
ATOM 2610 N N . VAL B 1 73 ? 2.924 29.172 -11.414 1 98.12 73 VAL B N 1
ATOM 2611 C CA . VAL B 1 73 ? 2.445 28.141 -10.484 1 98.12 73 VAL B CA 1
ATOM 2612 C C . VAL B 1 73 ? 3.568 27.75 -9.531 1 98.12 73 VAL B C 1
ATOM 2614 O O . VAL B 1 73 ? 3.365 27.688 -8.312 1 98.12 73 VAL B O 1
ATOM 2617 N N . ARG B 1 74 ? 4.715 27.531 -10.047 1 98 74 ARG B N 1
ATOM 2618 C CA . ARG B 1 74 ? 5.855 27.125 -9.227 1 98 74 ARG B CA 1
ATOM 2619 C C . ARG B 1 74 ? 6.211 28.219 -8.211 1 98 74 ARG B C 1
ATOM 2621 O O . ARG B 1 74 ? 6.594 27.906 -7.082 1 98 74 ARG B O 1
ATOM 2628 N N . LEU B 1 75 ? 6.07 29.453 -8.633 1 97.5 75 LEU B N 1
ATOM 2629 C CA . LEU B 1 75 ? 6.367 30.578 -7.742 1 97.5 75 LEU B CA 1
ATOM 2630 C C . LEU B 1 75 ? 5.344 30.656 -6.613 1 97.5 75 LEU B C 1
ATOM 2632 O O . LEU B 1 75 ? 5.695 30.969 -5.473 1 97.5 75 LEU B O 1
ATOM 2636 N N . ARG B 1 76 ? 4.164 30.328 -6.945 1 97.31 76 ARG B N 1
ATOM 2637 C CA . ARG B 1 76 ? 3.074 30.406 -5.98 1 97.31 76 ARG B CA 1
ATOM 2638 C C . ARG B 1 76 ? 3.125 29.25 -4.992 1 97.31 76 ARG B C 1
ATOM 2640 O O . ARG B 1 76 ? 2.885 29.438 -3.797 1 97.31 76 ARG B O 1
ATOM 2647 N N . PHE B 1 77 ? 3.459 28.125 -5.469 1 98.19 77 PHE B N 1
ATOM 2648 C CA . PHE B 1 77 ? 3.514 26.922 -4.645 1 98.19 77 PHE B CA 1
ATOM 2649 C C . PHE B 1 77 ? 4.918 26.703 -4.098 1 98.19 77 PHE B C 1
ATOM 2651 O O . PHE B 1 77 ? 5.555 25.688 -4.395 1 98.19 77 PHE B O 1
ATOM 2658 N N . LYS B 1 78 ? 5.285 27.656 -3.361 1 97.94 78 LYS B N 1
ATOM 2659 C CA . LYS B 1 78 ? 6.582 27.625 -2.686 1 97.94 78 LYS B CA 1
ATOM 2660 C C . LYS B 1 78 ? 6.457 27.016 -1.293 1 97.94 78 LYS B C 1
ATOM 2662 O O . LYS B 1 78 ? 5.73 27.531 -0.443 1 97.94 78 LYS B O 1
ATOM 2667 N N . PRO B 1 79 ? 7.156 25.906 -1.05 1 98.62 79 PRO B N 1
ATOM 2668 C CA . PRO B 1 79 ? 7.078 25.359 0.303 1 98.62 79 PRO B CA 1
ATOM 2669 C C . PRO B 1 79 ? 7.789 26.219 1.339 1 98.62 79 PRO B C 1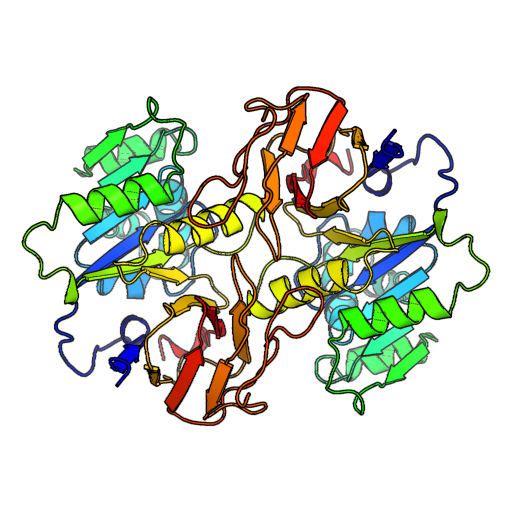
ATOM 2671 O O . PRO B 1 79 ? 8.727 26.953 1.002 1 98.62 79 PRO B O 1
ATOM 2674 N N . ASP B 1 80 ? 7.301 26.125 2.586 1 97.81 80 ASP B N 1
ATOM 2675 C CA . ASP B 1 80 ? 7.969 26.812 3.684 1 97.81 80 ASP B CA 1
ATOM 2676 C C . ASP B 1 80 ? 9.305 26.156 4.02 1 97.81 80 ASP B C 1
ATOM 2678 O O . ASP B 1 80 ? 10.289 26.844 4.305 1 97.81 80 ASP B O 1
ATOM 2682 N N . VAL B 1 81 ? 9.312 24.844 3.975 1 98.06 81 VAL B N 1
ATOM 2683 C CA . VAL B 1 81 ? 10.484 24.078 4.387 1 98.06 81 VAL B CA 1
ATOM 2684 C C . VAL B 1 81 ? 10.648 22.859 3.473 1 98.06 81 VAL B C 1
ATOM 2686 O O . VAL B 1 81 ? 9.664 22.25 3.064 1 98.06 81 VAL B O 1
ATOM 2689 N N . ILE B 1 82 ? 11.82 22.594 3.088 1 98.38 82 ILE B N 1
ATOM 2690 C CA . ILE B 1 82 ? 12.219 21.312 2.525 1 98.38 82 ILE B CA 1
ATOM 2691 C C . ILE B 1 82 ? 13.156 20.594 3.49 1 98.38 82 ILE B C 1
ATOM 2693 O O . ILE B 1 82 ? 14.195 21.125 3.873 1 98.38 82 ILE B O 1
ATOM 2697 N N . LYS B 1 83 ? 12.75 19.438 3.893 1 97.31 83 LYS B N 1
ATOM 2698 C CA . LYS B 1 83 ? 13.508 18.734 4.926 1 97.31 83 LYS B CA 1
ATOM 2699 C C . LYS B 1 83 ? 13.742 17.266 4.543 1 97.31 83 LYS B C 1
ATOM 2701 O O . LYS B 1 83 ? 12.852 16.625 3.982 1 97.31 83 LYS B O 1
ATOM 2706 N N . GLY B 1 84 ? 14.859 16.656 4.891 1 95.31 84 GLY B N 1
ATOM 2707 C CA . GLY B 1 84 ? 15.227 15.266 4.637 1 95.31 84 GLY B CA 1
ATOM 2708 C C . GLY B 1 84 ? 16.719 15.062 4.48 1 95.31 84 GLY B C 1
ATOM 2709 O O . GLY B 1 84 ? 17.516 15.891 4.93 1 95.31 84 GLY B O 1
ATOM 2710 N N . ASP B 1 85 ? 17.109 13.992 3.869 1 92.56 85 ASP B N 1
ATOM 2711 C CA . ASP B 1 85 ? 18.547 13.734 3.711 1 92.56 85 ASP B CA 1
ATOM 2712 C C . ASP B 1 85 ? 19.031 14.195 2.344 1 92.56 85 ASP B C 1
ATOM 2714 O O . ASP B 1 85 ? 20.203 13.977 1.99 1 92.56 85 ASP B O 1
ATOM 2718 N N . MET B 1 86 ? 18.219 14.758 1.516 1 92.75 86 MET B N 1
ATOM 2719 C CA . MET B 1 86 ? 18.5 15.477 0.278 1 92.75 86 MET B CA 1
ATOM 2720 C C . MET B 1 86 ? 19.062 14.539 -0.782 1 92.75 86 MET B C 1
ATOM 2722 O O . MET B 1 86 ? 19.828 14.969 -1.653 1 92.75 86 MET B O 1
ATOM 2726 N N . ASP B 1 87 ? 18.75 13.281 -0.678 1 88.94 87 ASP B N 1
ATOM 2727 C CA . ASP B 1 87 ? 19.312 12.336 -1.636 1 88.94 87 ASP B CA 1
ATOM 2728 C C . ASP B 1 87 ? 18.391 12.148 -2.836 1 88.94 87 ASP B C 1
ATOM 2730 O O . ASP B 1 87 ? 18.797 11.602 -3.863 1 88.94 87 ASP B O 1
ATOM 2734 N N . SER B 1 88 ? 17.281 12.609 -2.717 1 91.44 88 SER B N 1
ATOM 2735 C CA . SER B 1 88 ? 16.328 12.359 -3.793 1 91.44 88 SER B CA 1
ATOM 2736 C C . SER B 1 88 ? 15.891 13.656 -4.461 1 91.44 88 SER B C 1
ATOM 2738 O O . SER B 1 88 ? 15.219 13.641 -5.496 1 91.44 88 SER B O 1
ATOM 2740 N N . ILE B 1 89 ? 16.203 14.773 -3.9 1 96.38 89 ILE B N 1
ATOM 2741 C CA . ILE B 1 89 ? 15.82 16.047 -4.496 1 96.38 89 ILE B CA 1
ATOM 2742 C C . ILE B 1 89 ? 16.828 16.438 -5.586 1 96.38 89 ILE B C 1
ATOM 2744 O O . ILE B 1 89 ? 18.031 16.281 -5.406 1 96.38 89 ILE B O 1
ATOM 2748 N N . ARG B 1 90 ? 16.281 16.859 -6.695 1 97.69 90 ARG B N 1
ATOM 2749 C CA . ARG B 1 90 ? 17.141 17.328 -7.785 1 97.69 90 ARG B CA 1
ATOM 2750 C C . ARG B 1 90 ? 17.766 18.672 -7.457 1 97.69 90 ARG B C 1
ATOM 2752 O O . ARG B 1 90 ? 17.109 19.547 -6.875 1 97.69 90 ARG B O 1
ATOM 2759 N N . ARG B 1 91 ? 18.953 18.891 -7.914 1 96.75 91 ARG B N 1
ATOM 2760 C CA . ARG B 1 91 ? 19.719 20.094 -7.605 1 96.75 91 ARG B CA 1
ATOM 2761 C C . ARG B 1 91 ? 19 21.344 -8.109 1 96.75 91 ARG B C 1
ATOM 2763 O O . ARG B 1 91 ? 18.906 22.344 -7.391 1 96.75 91 ARG B O 1
ATOM 2770 N N . GLU B 1 92 ? 18.516 21.266 -9.289 1 97.88 92 GLU B N 1
ATOM 2771 C CA . GLU B 1 92 ? 17.859 22.422 -9.883 1 97.88 92 GLU B CA 1
ATOM 2772 C C . GLU B 1 92 ? 16.594 22.812 -9.109 1 97.88 92 GLU B C 1
ATOM 2774 O O . GLU B 1 92 ? 16.281 24 -8.977 1 97.88 92 GLU B O 1
ATOM 2779 N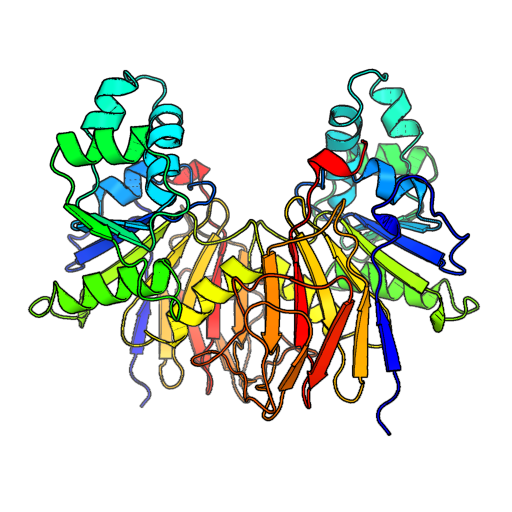 N . VAL B 1 93 ? 15.945 21.875 -8.586 1 98.31 93 VAL B N 1
ATOM 2780 C CA . VAL B 1 93 ? 14.719 22.109 -7.828 1 98.31 93 VAL B CA 1
ATOM 2781 C C . VAL B 1 93 ? 15.07 22.688 -6.457 1 98.31 93 VAL B C 1
ATOM 2783 O O . VAL B 1 93 ? 14.43 23.625 -5.996 1 98.31 93 VAL B O 1
ATOM 2786 N N . ARG B 1 94 ? 16.047 22.109 -5.879 1 98 94 ARG B N 1
ATOM 2787 C CA . ARG B 1 94 ? 16.531 22.609 -4.594 1 98 94 ARG B CA 1
ATOM 2788 C C . ARG B 1 94 ? 16.922 24.078 -4.691 1 98 94 ARG B C 1
ATOM 2790 O O . ARG B 1 94 ? 16.516 24.891 -3.865 1 98 94 ARG B O 1
ATOM 2797 N N . GLU B 1 95 ? 17.656 24.422 -5.68 1 97.75 95 GLU B N 1
ATOM 2798 C CA . GLU B 1 95 ? 18.125 25.781 -5.883 1 97.75 95 GLU B CA 1
ATOM 2799 C C . GLU B 1 95 ? 16.969 26.734 -6.188 1 97.75 95 GLU B C 1
ATOM 2801 O O . GLU B 1 95 ? 16.953 27.859 -5.707 1 97.75 95 GLU B O 1
ATOM 2806 N N . PHE B 1 96 ? 16.109 26.234 -6.965 1 98.31 96 PHE B N 1
ATOM 2807 C CA . PHE B 1 96 ? 14.945 27.047 -7.332 1 98.31 96 PHE B CA 1
ATOM 2808 C C . PHE B 1 96 ? 14.195 27.516 -6.086 1 98.31 96 PHE B C 1
ATOM 2810 O O . PHE B 1 96 ? 13.977 28.719 -5.902 1 98.31 96 PHE B O 1
ATOM 2817 N N . TYR B 1 97 ? 13.914 26.609 -5.195 1 98.25 97 TYR B N 1
ATOM 2818 C CA . TYR B 1 97 ? 13.109 26.938 -4.023 1 98.25 97 TYR B CA 1
ATOM 2819 C C . TYR B 1 97 ? 13.953 27.672 -2.98 1 98.25 97 TYR B C 1
ATOM 2821 O O . TYR B 1 97 ? 13.445 28.547 -2.271 1 98.25 97 TYR B O 1
ATOM 2829 N N . ALA B 1 98 ? 15.172 27.328 -2.889 1 97.94 98 ALA B N 1
ATOM 2830 C CA . ALA B 1 98 ? 16.062 28.062 -1.995 1 97.94 98 ALA B CA 1
ATOM 2831 C C . ALA B 1 98 ? 16.141 29.531 -2.371 1 97.94 98 ALA B C 1
ATOM 2833 O O . ALA B 1 98 ? 16.094 30.406 -1.499 1 97.94 98 ALA B O 1
ATOM 2834 N N . ASN B 1 99 ? 16.234 29.781 -3.6 1 97.88 99 ASN B N 1
ATOM 2835 C CA . ASN B 1 99 ? 16.328 31.141 -4.105 1 97.88 99 ASN B CA 1
ATOM 2836 C C . ASN B 1 99 ? 15.031 31.922 -3.867 1 97.88 99 ASN B C 1
ATOM 2838 O O . ASN B 1 99 ? 15.039 33.156 -3.787 1 97.88 99 ASN B O 1
ATOM 2842 N N . LEU B 1 100 ? 13.969 31.188 -3.75 1 97.81 100 LEU B N 1
ATOM 2843 C CA . LEU B 1 100 ? 12.68 31.812 -3.506 1 97.81 100 LEU B CA 1
ATOM 2844 C C . LEU B 1 100 ? 12.469 32.062 -2.018 1 97.81 100 LEU B C 1
ATOM 2846 O O . LEU B 1 100 ? 11.477 32.688 -1.622 1 97.81 100 LEU B O 1
ATOM 2850 N N . GLY B 1 101 ? 13.367 31.484 -1.202 1 97.69 101 GLY B N 1
ATOM 2851 C CA . GLY B 1 101 ? 13.297 31.766 0.222 1 97.69 101 GLY B CA 1
ATOM 2852 C C . GLY B 1 101 ? 12.852 30.578 1.05 1 97.69 101 GLY B C 1
ATOM 2853 O O . GLY B 1 101 ? 12.656 30.703 2.262 1 97.69 101 GLY B O 1
ATOM 2854 N N . THR B 1 102 ? 12.68 29.438 0.454 1 98.12 102 THR B N 1
ATOM 2855 C CA . THR B 1 102 ? 12.344 28.219 1.184 1 98.12 102 THR B CA 1
ATOM 2856 C C . THR B 1 102 ? 13.484 27.828 2.123 1 98.12 102 THR B C 1
ATOM 2858 O O . THR B 1 102 ? 14.656 27.891 1.749 1 98.12 102 THR B O 1
ATOM 2861 N N . GLU B 1 103 ? 13.125 27.484 3.348 1 97.81 103 GLU B N 1
ATOM 2862 C CA . GLU B 1 103 ? 14.125 26.969 4.277 1 97.81 103 GLU B CA 1
ATOM 2863 C C . GLU B 1 103 ? 14.516 25.531 3.932 1 97.81 103 GLU B C 1
ATOM 2865 O O . GLU B 1 103 ? 13.648 24.656 3.842 1 97.81 103 GLU B O 1
ATOM 2870 N N . ILE B 1 104 ? 15.781 25.312 3.77 1 97.44 104 ILE B N 1
ATOM 2871 C CA . ILE B 1 104 ? 16.266 23.969 3.443 1 97.44 104 ILE B CA 1
ATOM 2872 C C . ILE B 1 104 ? 16.938 23.359 4.668 1 97.44 104 ILE B C 1
ATOM 2874 O O . ILE B 1 104 ? 17.953 23.875 5.16 1 97.44 104 ILE B O 1
ATOM 2878 N N . LEU B 1 105 ? 16.422 22.312 5.168 1 96.75 105 LEU B N 1
ATOM 2879 C CA . LEU B 1 105 ? 16.953 21.641 6.34 1 96.75 105 LEU B CA 1
ATOM 2880 C C . LEU B 1 105 ? 17.516 20.266 5.965 1 96.75 105 LEU B C 1
ATOM 2882 O O . LEU B 1 105 ? 16.766 19.297 5.852 1 96.75 105 LEU B O 1
ATOM 2886 N N . ASP B 1 106 ? 18.781 20.156 5.871 1 94.38 106 ASP B N 1
ATOM 2887 C CA . ASP B 1 106 ? 19.5 18.953 5.48 1 94.38 106 ASP B CA 1
ATOM 2888 C C . ASP B 1 106 ? 19.75 18.047 6.688 1 94.38 106 ASP B C 1
ATOM 2890 O O . ASP B 1 106 ? 20.516 18.406 7.586 1 94.38 106 ASP B O 1
ATOM 2894 N N . GLU B 1 107 ? 19.125 16.922 6.664 1 93.38 107 GLU B N 1
ATOM 2895 C CA . GLU B 1 107 ? 19.25 15.969 7.754 1 93.38 107 GLU B CA 1
ATOM 2896 C C . GLU B 1 107 ? 20 14.711 7.301 1 93.38 107 GLU B C 1
ATOM 2898 O O . GLU B 1 107 ? 19.625 13.602 7.676 1 93.38 107 GLU B O 1
ATOM 2903 N N . SER B 1 108 ? 20.953 14.758 6.52 1 88.19 108 SER B N 1
ATOM 2904 C CA . SER B 1 108 ? 21.688 13.641 5.949 1 88.19 108 SER B CA 1
ATOM 2905 C C . SER B 1 108 ? 22.453 12.867 7.027 1 88.19 108 SER B C 1
ATOM 2907 O O . SER B 1 108 ? 22.797 11.703 6.836 1 88.19 108 SER B O 1
ATOM 2909 N N . ASP B 1 109 ? 22.594 13.445 8.164 1 87.12 109 ASP B N 1
ATOM 2910 C CA . ASP B 1 109 ? 23.328 12.805 9.258 1 87.12 109 ASP B CA 1
ATOM 2911 C C . ASP B 1 109 ? 22.422 11.844 10.031 1 87.12 109 ASP B C 1
ATOM 2913 O O . ASP B 1 109 ? 22.906 10.969 10.742 1 87.12 109 ASP B O 1
ATOM 2917 N N . ASP B 1 110 ? 21.172 12.031 9.93 1 87.88 110 ASP B N 1
ATOM 2918 C CA . ASP B 1 110 ? 20.219 11.148 10.586 1 87.88 110 ASP B CA 1
ATOM 2919 C C . ASP B 1 110 ? 19.719 10.062 9.633 1 87.88 110 ASP B C 1
ATOM 2921 O O . ASP B 1 110 ? 18.781 10.273 8.875 1 87.88 110 ASP B O 1
ATOM 2925 N N . GLN B 1 111 ? 20.25 8.898 9.797 1 80.5 111 GLN B N 1
ATOM 2926 C CA . GLN B 1 111 ? 19.891 7.793 8.922 1 80.5 111 GLN B CA 1
ATOM 2927 C C . GLN B 1 111 ? 18.938 6.824 9.617 1 80.5 111 GLN B C 1
ATOM 2929 O O . GLN B 1 111 ? 18.531 5.816 9.039 1 80.5 111 GLN B O 1
ATOM 2934 N N . ASP B 1 112 ? 18.453 7.215 10.766 1 86.19 112 ASP B N 1
ATOM 2935 C CA . ASP B 1 112 ? 17.641 6.309 11.578 1 86.19 112 ASP B CA 1
ATOM 2936 C C . ASP B 1 112 ? 16.156 6.59 11.398 1 86.19 112 ASP B C 1
ATOM 2938 O O . ASP B 1 112 ? 15.312 5.809 11.844 1 86.19 112 ASP B O 1
ATOM 2942 N N . THR B 1 113 ? 15.906 7.656 10.758 1 90.62 113 THR B N 1
ATOM 2943 C CA . THR B 1 113 ? 14.508 8.016 10.594 1 90.62 113 THR B CA 1
ATOM 2944 C C . THR B 1 113 ? 14.195 8.312 9.125 1 90.62 113 THR B C 1
ATOM 2946 O O . THR B 1 113 ? 15.094 8.664 8.352 1 90.62 113 THR B O 1
ATOM 2949 N N . THR B 1 114 ? 12.977 8.102 8.766 1 91.62 114 THR B N 1
ATOM 2950 C CA . THR B 1 114 ? 12.539 8.383 7.398 1 91.62 114 THR B CA 1
ATOM 2951 C C . THR B 1 114 ? 12.289 9.875 7.203 1 91.62 114 THR B C 1
ATOM 2953 O O . THR B 1 114 ? 12.211 10.625 8.18 1 91.62 114 THR B O 1
ATOM 2956 N N . ASP B 1 115 ? 12.102 10.234 5.98 1 93.62 115 ASP B N 1
ATOM 2957 C CA . ASP B 1 115 ? 11.867 11.641 5.664 1 93.62 115 ASP B CA 1
ATOM 2958 C C . ASP B 1 115 ? 10.539 12.117 6.246 1 93.62 115 ASP B C 1
ATOM 2960 O O . ASP B 1 115 ? 10.438 13.242 6.746 1 93.62 115 ASP B O 1
ATOM 2964 N N . LEU B 1 116 ? 9.531 11.289 6.211 1 97.19 116 LEU B N 1
ATOM 2965 C CA . LEU B 1 116 ? 8.266 11.688 6.82 1 97.19 116 LEU B CA 1
ATOM 2966 C C . LEU B 1 116 ? 8.43 11.891 8.32 1 97.19 116 LEU B C 1
ATOM 2968 O O . LEU B 1 116 ? 7.902 12.859 8.883 1 97.19 116 LEU B O 1
ATOM 2972 N N . HIS B 1 117 ? 9.156 10.977 8.969 1 96.69 117 HIS B N 1
ATOM 2973 C CA . HIS B 1 117 ? 9.422 11.102 10.398 1 96.69 117 HIS B CA 1
ATOM 2974 C C . HIS B 1 117 ? 10.062 12.445 10.727 1 96.69 117 HIS B C 1
ATOM 2976 O O . HIS B 1 117 ? 9.641 13.133 11.656 1 96.69 117 HIS B O 1
ATOM 2982 N N . LYS B 1 118 ? 11.062 12.82 9.961 1 96.81 118 LYS B N 1
ATOM 2983 C CA . LYS B 1 118 ? 11.789 14.07 10.172 1 96.81 118 LYS B CA 1
ATOM 2984 C C . LYS B 1 118 ? 10.859 15.273 10.047 1 96.81 118 LYS B C 1
ATOM 2986 O O . LYS B 1 118 ? 10.93 16.203 10.844 1 96.81 118 LYS B O 1
ATOM 2991 N N . CYS B 1 119 ? 10.008 15.219 9.078 1 97.62 119 CYS B N 1
ATOM 2992 C CA . CYS B 1 119 ? 9.102 16.328 8.836 1 97.62 119 CYS B CA 1
ATOM 2993 C C . CYS B 1 119 ? 8.062 16.438 9.953 1 97.62 119 CYS B C 1
ATOM 2995 O O . CYS B 1 119 ? 7.777 17.547 10.43 1 97.62 119 CYS B O 1
ATOM 2997 N N . VAL B 1 120 ? 7.508 15.328 10.367 1 96.94 120 VAL B N 1
ATOM 2998 C CA . VAL B 1 120 ? 6.504 15.336 11.43 1 96.94 120 VAL B CA 1
ATOM 2999 C C . VAL B 1 120 ? 7.137 15.836 12.727 1 96.94 120 VAL B C 1
ATOM 3001 O O . VAL B 1 120 ? 6.547 16.656 13.438 1 96.94 120 VAL B O 1
ATOM 3004 N N . ALA B 1 121 ? 8.328 15.383 12.984 1 94.88 121 ALA B N 1
ATOM 3005 C CA . ALA B 1 121 ? 9.047 15.836 14.172 1 94.88 121 ALA B CA 1
ATOM 3006 C C . ALA B 1 121 ? 9.281 17.344 14.133 1 94.88 121 ALA B C 1
ATOM 3008 O O . ALA B 1 121 ? 9.133 18.031 15.148 1 94.88 121 ALA B O 1
ATOM 3009 N N . PHE B 1 122 ? 9.602 17.828 13.023 1 95.56 122 PHE B N 1
ATOM 3010 C CA . PHE B 1 122 ? 9.828 19.266 12.844 1 95.56 122 PHE B CA 1
ATOM 3011 C C . PHE B 1 122 ? 8.562 20.047 13.141 1 95.56 122 PHE B C 1
ATOM 3013 O O . PHE B 1 122 ? 8.594 21.031 13.883 1 95.56 122 PHE B O 1
ATOM 3020 N N . ILE B 1 123 ? 7.441 19.641 12.539 1 94.38 123 ILE B N 1
ATOM 3021 C CA . ILE B 1 123 ? 6.176 20.328 12.742 1 94.38 123 ILE B CA 1
ATOM 3022 C C . ILE B 1 123 ? 5.805 20.312 14.227 1 94.38 123 ILE B C 1
ATOM 3024 O O . ILE B 1 123 ? 5.371 21.312 14.781 1 94.38 123 ILE B O 1
ATOM 3028 N N . LYS B 1 124 ? 5.98 19.172 14.805 1 90 124 LYS B N 1
ATOM 3029 C CA . LYS B 1 124 ? 5.664 19.016 16.219 1 90 124 LYS B CA 1
ATOM 3030 C C . LYS B 1 124 ? 6.477 19.984 17.078 1 90 124 LYS B C 1
ATOM 3032 O O . LYS B 1 124 ? 5.953 20.594 18.016 1 90 124 LYS B O 1
ATOM 3037 N N . ASN B 1 125 ? 7.719 20.188 16.703 1 88.19 125 ASN B N 1
ATOM 3038 C CA . ASN B 1 125 ? 8.633 21.016 17.469 1 88.19 125 ASN B CA 1
ATOM 3039 C C . ASN B 1 125 ? 8.406 22.5 17.203 1 88.19 125 ASN B C 1
ATOM 3041 O O . ASN B 1 125 ? 8.641 23.344 18.078 1 88.19 125 ASN B O 1
ATOM 3045 N N . CYS B 1 126 ? 8.016 22.875 16.062 1 83 126 CYS B N 1
ATOM 3046 C CA . CYS B 1 126 ? 7.848 24.266 15.656 1 83 126 CYS B CA 1
ATOM 3047 C C . CYS B 1 126 ? 6.516 24.828 16.156 1 83 126 CYS B C 1
ATOM 3049 O O . CYS B 1 126 ? 6.297 26.031 16.125 1 83 126 CYS B O 1
ATOM 3051 N N . THR B 1 127 ? 5.641 24.047 16.469 1 72.06 127 THR B N 1
ATOM 3052 C CA . THR B 1 127 ? 4.344 24.531 16.938 1 72.06 127 THR B CA 1
ATOM 3053 C C . THR B 1 127 ? 4.141 24.188 18.406 1 72.06 127 THR B C 1
ATOM 3055 O O . THR B 1 127 ? 3.166 23.531 18.766 1 72.06 127 THR B O 1
ATOM 3058 N N . PRO B 1 128 ? 5.117 24.703 19.109 1 61.16 128 PRO B N 1
ATOM 3059 C CA . PRO B 1 128 ? 5.004 24.328 20.531 1 61.16 128 PRO B CA 1
ATOM 3060 C C . PRO B 1 128 ? 3.773 24.922 21.203 1 61.16 128 PRO B C 1
ATOM 3062 O O . PRO B 1 128 ? 3.225 24.328 22.141 1 61.16 128 PRO B O 1
ATOM 3065 N N . ASN B 1 129 ? 3.416 26.047 20.656 1 60.47 129 ASN B N 1
ATOM 3066 C CA . ASN B 1 129 ? 2.338 26.797 21.297 1 60.47 129 ASN B CA 1
ATOM 3067 C C . ASN B 1 129 ? 0.977 26.406 20.719 1 60.47 129 ASN B C 1
ATOM 3069 O O . ASN B 1 129 ? -0.06 26.828 21.25 1 60.47 129 ASN B O 1
ATOM 3073 N N . LEU B 1 130 ? 1.06 25.922 19.547 1 56.53 130 LEU B N 1
ATOM 3074 C CA . LEU B 1 130 ? -0.233 25.547 18.984 1 56.53 130 LEU B CA 1
ATOM 3075 C C . LEU B 1 130 ? -0.855 24.406 19.781 1 56.53 130 LEU B C 1
ATOM 3077 O O . LEU B 1 130 ? -0.161 23.469 20.172 1 56.53 130 LEU B O 1
ATOM 3081 N N . GLU B 1 131 ? -1.994 24.812 20.344 1 63.44 131 GLU B N 1
ATOM 3082 C CA . GLU B 1 131 ? -2.73 23.734 21 1 63.44 131 GLU B CA 1
ATOM 3083 C C . GLU B 1 131 ? -2.695 22.453 20.172 1 63.44 131 GLU B C 1
ATOM 3085 O O . GLU B 1 131 ? -3.305 22.375 19.109 1 63.44 131 GLU B O 1
ATOM 3090 N N . LYS B 1 132 ? -1.758 21.609 20.484 1 64.5 132 LYS B N 1
ATOM 3091 C CA . LYS B 1 132 ? -1.543 20.328 19.828 1 64.5 132 LYS B CA 1
ATOM 3092 C C . LYS B 1 132 ? -2.869 19.641 19.516 1 64.5 132 LYS B C 1
ATOM 3094 O O . LYS B 1 132 ? -2.969 18.875 18.547 1 64.5 132 LYS B O 1
ATOM 3099 N N . SER B 1 133 ? -3.803 20.141 20.188 1 76.06 133 SER B N 1
ATOM 3100 C CA . SER B 1 133 ? -5.098 19.5 20.031 1 76.06 133 SER B CA 1
ATOM 3101 C C . SER B 1 133 ? -5.773 19.906 18.734 1 76.06 133 SER B C 1
ATOM 3103 O O . SER B 1 133 ? -6.633 19.188 18.219 1 76.06 133 SER B O 1
ATOM 3105 N N . ASN B 1 134 ? -5.262 21.047 18.156 1 84.88 134 ASN B N 1
ATOM 3106 C CA . ASN B 1 134 ? -5.922 21.516 16.938 1 84.88 134 ASN B CA 1
ATOM 3107 C C . ASN B 1 134 ? -5.055 21.297 15.711 1 84.88 134 ASN B C 1
ATOM 3109 O O . ASN B 1 134 ? -5.473 21.594 14.586 1 84.88 134 ASN B O 1
ATOM 3113 N N . LEU B 1 135 ? -3.93 20.734 15.945 1 90.56 135 LEU B N 1
ATOM 3114 C CA . LEU B 1 135 ? -3.01 20.5 14.836 1 90.56 135 LEU B CA 1
ATOM 3115 C C . LEU B 1 135 ? -3.391 19.25 14.07 1 90.56 135 LEU B C 1
ATOM 3117 O O . LEU B 1 135 ? -3.641 18.203 14.68 1 90.56 135 LEU B O 1
ATOM 3121 N N . ARG B 1 136 ? -3.531 19.422 12.789 1 94.19 136 ARG B N 1
ATOM 3122 C CA . ARG B 1 136 ? -3.744 18.297 11.859 1 94.19 136 ARG B CA 1
ATOM 3123 C C . ARG B 1 136 ? -2.658 18.266 10.789 1 94.19 136 ARG B C 1
ATOM 3125 O O . ARG B 1 136 ? -2.354 19.281 10.172 1 94.19 136 ARG B O 1
ATOM 3132 N N . ILE B 1 137 ? -2.049 17.141 10.672 1 97.12 137 ILE B N 1
ATOM 3133 C CA . ILE B 1 137 ? -1.041 16.984 9.625 1 97.12 137 ILE B CA 1
ATOM 3134 C C . ILE B 1 137 ? -1.605 16.156 8.477 1 97.12 137 ILE B C 1
ATOM 3136 O O . ILE B 1 137 ? -2.111 15.055 8.688 1 97.12 137 ILE B O 1
ATOM 3140 N N . ILE B 1 138 ? -1.55 16.719 7.293 1 98.25 138 ILE B N 1
ATOM 3141 C CA . ILE B 1 138 ? -1.954 16.031 6.07 1 98.25 138 ILE B CA 1
ATOM 3142 C C . ILE B 1 138 ? -0.721 15.703 5.238 1 98.25 138 ILE B C 1
ATOM 3144 O O . ILE B 1 138 ? 0.163 16.547 5.059 1 98.25 138 ILE B O 1
ATOM 3148 N N . VAL B 1 139 ? -0.677 14.5 4.777 1 98.81 139 VAL B N 1
ATOM 3149 C CA . VAL B 1 139 ? 0.485 14.047 4.02 1 98.81 139 VAL B CA 1
ATOM 3150 C C . VAL B 1 139 ? 0.054 13.633 2.615 1 98.81 139 VAL B C 1
ATOM 3152 O O . VAL B 1 139 ? -0.666 12.641 2.449 1 98.81 139 VAL B O 1
ATOM 3155 N N . ALA B 1 140 ? 0.507 14.328 1.614 1 98.56 140 ALA B N 1
ATOM 3156 C CA . ALA B 1 140 ? 0.187 14.031 0.22 1 98.56 140 ALA B CA 1
ATOM 3157 C C . ALA B 1 140 ? 1.25 13.133 -0.409 1 98.56 140 ALA B C 1
ATOM 3159 O O . ALA B 1 140 ? 2.445 13.305 -0.157 1 98.56 140 ALA B O 1
ATOM 3160 N N . GLY B 1 141 ? 0.798 12.211 -1.216 1 97.5 141 GLY B N 1
ATOM 3161 C CA . GLY B 1 141 ? 1.719 11.273 -1.838 1 97.5 141 GLY B CA 1
ATOM 3162 C C . GLY B 1 141 ? 2.258 10.242 -0.871 1 97.5 141 GLY B C 1
ATOM 3163 O O . GLY B 1 141 ? 3.428 9.859 -0.949 1 97.5 141 GLY B O 1
ATOM 3164 N N . ALA B 1 142 ? 1.406 9.844 0.032 1 97.56 142 ALA B N 1
ATOM 3165 C CA . ALA B 1 142 ? 1.88 9.047 1.16 1 97.56 142 ALA B CA 1
ATOM 3166 C C . ALA B 1 142 ? 1.611 7.562 0.933 1 97.56 142 ALA B C 1
ATOM 3168 O O . ALA B 1 142 ? 2.162 6.711 1.633 1 97.56 142 ALA B O 1
ATOM 3169 N N . LEU B 1 143 ? 0.779 7.223 -0.015 1 96.62 143 LEU B N 1
ATOM 3170 C CA . LEU B 1 143 ? 0.374 5.844 -0.248 1 96.62 143 LEU B CA 1
ATOM 3171 C C . LEU B 1 143 ? 0.607 5.445 -1.701 1 96.62 143 LEU B C 1
ATOM 3173 O O . LEU B 1 143 ? 0.504 6.281 -2.602 1 96.62 143 LEU B O 1
ATOM 3177 N N . GLY B 1 144 ? 0.991 4.199 -1.84 1 92.25 144 GLY B N 1
ATOM 3178 C CA . GLY B 1 144 ? 1.302 3.693 -3.168 1 92.25 144 GLY B CA 1
ATOM 3179 C C . GLY B 1 144 ? 2.793 3.572 -3.426 1 92.25 144 GLY B C 1
ATOM 3180 O O . GLY B 1 144 ? 3.605 3.914 -2.566 1 92.25 144 GLY B O 1
ATOM 3181 N N . GLY B 1 145 ? 3.199 3.055 -4.621 1 92.25 145 GLY B N 1
ATOM 3182 C CA . GLY B 1 145 ? 4.598 2.891 -4.98 1 92.25 145 GLY B CA 1
ATOM 3183 C C . GLY B 1 145 ? 5.258 1.711 -4.289 1 92.25 145 GLY B C 1
ATOM 3184 O O . GLY B 1 145 ? 4.758 0.586 -4.359 1 92.25 145 GLY B O 1
ATOM 3185 N N . ARG B 1 146 ? 6.352 2.078 -3.662 1 94.56 146 ARG B N 1
ATOM 3186 C CA . ARG B 1 146 ? 7.062 1.039 -2.928 1 94.56 146 ARG B CA 1
ATOM 3187 C C . ARG B 1 146 ? 6.336 0.681 -1.639 1 94.56 146 ARG B C 1
ATOM 3189 O O . ARG B 1 146 ? 6 1.562 -0.844 1 94.56 146 ARG B O 1
ATOM 3196 N N . PHE B 1 147 ? 6.223 -0.59 -1.421 1 97.56 147 PHE B N 1
ATOM 3197 C CA . PHE B 1 147 ? 5.48 -1.074 -0.261 1 97.56 147 PHE B CA 1
ATOM 3198 C C . PHE B 1 147 ? 6.227 -0.755 1.028 1 97.56 147 PHE B C 1
ATOM 3200 O O . PHE B 1 147 ? 5.609 -0.459 2.053 1 97.56 147 PHE B O 1
ATOM 3207 N N . ASP B 1 148 ? 7.547 -0.88 1.06 1 97 148 ASP B N 1
ATOM 3208 C CA . ASP B 1 148 ? 8.312 -0.592 2.27 1 97 148 ASP B CA 1
ATOM 3209 C C . ASP B 1 148 ? 8.164 0.873 2.676 1 97 148 ASP B C 1
ATOM 3211 O O . ASP B 1 148 ? 8.094 1.188 3.865 1 97 148 ASP B O 1
ATOM 3215 N N . HIS B 1 149 ? 8.078 1.77 1.738 1 95.12 149 HIS B N 1
ATOM 3216 C CA . HIS B 1 149 ? 7.836 3.176 2.039 1 95.12 149 HIS B CA 1
ATOM 3217 C C . HIS B 1 149 ? 6.453 3.381 2.65 1 95.12 149 HIS B C 1
ATOM 3219 O O . HIS B 1 149 ? 6.305 4.133 3.615 1 95.12 149 HIS B O 1
ATOM 3225 N N . GLU B 1 150 ? 5.527 2.773 2.033 1 96.56 150 GLU B N 1
ATOM 3226 C CA . GLU B 1 150 ? 4.16 2.873 2.533 1 96.56 150 GLU B CA 1
ATOM 3227 C C . GLU B 1 150 ? 4.066 2.424 3.988 1 96.56 150 GLU B C 1
ATOM 3229 O O . GLU B 1 150 ? 3.443 3.094 4.812 1 96.56 150 GLU B O 1
ATOM 3234 N N . MET B 1 151 ? 4.684 1.334 4.273 1 97.38 151 MET B N 1
ATOM 3235 C CA . MET B 1 151 ? 4.648 0.815 5.637 1 97.38 151 MET B CA 1
ATOM 3236 C C . MET B 1 151 ? 5.453 1.704 6.578 1 97.38 151 MET B C 1
ATOM 3238 O O . MET B 1 151 ? 5.109 1.845 7.754 1 97.38 151 MET B O 1
ATOM 3242 N N . GLY B 1 152 ? 6.523 2.266 6.031 1 97.06 152 GLY B N 1
ATOM 3243 C CA . GLY B 1 152 ? 7.234 3.26 6.82 1 97.06 152 GLY B CA 1
ATOM 3244 C C . GLY B 1 152 ? 6.363 4.43 7.23 1 97.06 152 GLY B C 1
ATOM 3245 O O . GLY B 1 152 ? 6.434 4.898 8.367 1 97.06 152 GLY B O 1
ATOM 3246 N N . ASN B 1 153 ? 5.582 4.891 6.277 1 97.88 153 ASN B N 1
ATOM 3247 C CA . ASN B 1 153 ? 4.66 5.988 6.559 1 97.88 153 ASN B CA 1
ATOM 3248 C C . ASN B 1 153 ? 3.621 5.59 7.605 1 97.88 153 ASN B C 1
ATOM 3250 O O . ASN B 1 153 ? 3.295 6.375 8.492 1 97.88 153 ASN B O 1
ATOM 3254 N N . VAL B 1 154 ? 3.125 4.41 7.508 1 97.75 154 VAL B N 1
ATOM 3255 C CA . VAL B 1 154 ? 2.168 3.9 8.484 1 97.75 154 VAL B CA 1
ATOM 3256 C C . VAL B 1 154 ? 2.82 3.848 9.867 1 97.75 154 VAL B C 1
ATOM 3258 O O . VAL B 1 154 ? 2.189 4.191 10.867 1 97.75 154 VAL B O 1
ATOM 3261 N N . ASN B 1 155 ? 4.039 3.426 9.914 1 97.5 155 ASN B N 1
ATOM 3262 C CA . ASN B 1 155 ? 4.754 3.336 11.18 1 97.5 155 ASN B CA 1
ATOM 3263 C C . ASN B 1 155 ? 4.879 4.703 11.852 1 97.5 155 ASN B C 1
ATOM 3265 O O . ASN B 1 155 ? 4.852 4.801 13.078 1 97.5 155 ASN B O 1
ATOM 3269 N N . VAL B 1 156 ? 5.043 5.715 11.039 1 97.69 156 VAL B N 1
ATOM 3270 C CA . VAL B 1 156 ? 5.129 7.074 11.562 1 97.69 156 VAL B CA 1
ATOM 3271 C C . VAL B 1 156 ? 3.828 7.434 12.281 1 97.69 156 VAL B C 1
ATOM 3273 O O . VAL B 1 156 ? 3.848 8.102 13.32 1 97.69 156 VAL B O 1
ATOM 3276 N N . LEU B 1 157 ? 2.666 7.012 11.805 1 97.38 157 LEU B N 1
ATOM 3277 C CA . LEU B 1 157 ? 1.391 7.242 12.469 1 97.38 157 LEU B CA 1
ATOM 3278 C C . LEU B 1 157 ? 1.414 6.691 13.891 1 97.38 157 LEU B C 1
ATOM 3280 O O . LEU B 1 157 ? 0.911 7.332 14.82 1 97.38 157 LEU B O 1
ATOM 3284 N N . LEU B 1 158 ? 1.988 5.555 14.023 1 95.88 158 LEU B N 1
ATOM 3285 C CA . LEU B 1 158 ? 2.008 4.895 15.328 1 95.88 158 LEU B CA 1
ATOM 3286 C C . LEU B 1 158 ? 3.025 5.555 16.25 1 95.88 158 LEU B C 1
ATOM 3288 O O . LEU B 1 158 ? 2.797 5.656 17.453 1 95.88 158 LEU B O 1
ATOM 3292 N N . LYS B 1 159 ? 4.094 5.973 15.68 1 95.12 159 LYS B N 1
ATOM 3293 C CA . LYS B 1 159 ? 5.141 6.605 16.484 1 95.12 159 LYS B CA 1
ATOM 3294 C C . LYS B 1 159 ? 4.691 7.973 17 1 95.12 159 LYS B C 1
ATOM 3296 O O . LYS B 1 159 ? 5.121 8.414 18.062 1 95.12 159 LYS B O 1
ATOM 3301 N N . PHE B 1 160 ? 3.873 8.633 16.203 1 94 160 PHE B N 1
ATOM 3302 C CA . PHE B 1 160 ? 3.344 9.945 16.562 1 94 160 PHE B CA 1
ATOM 3303 C C . PHE B 1 160 ? 1.839 9.875 16.797 1 94 160 PHE B C 1
ATOM 3305 O O . PHE B 1 160 ? 1.085 10.68 16.25 1 94 160 PHE B O 1
ATOM 3312 N N . SER B 1 161 ? 1.398 8.945 17.625 1 88.19 161 SER B N 1
ATOM 3313 C CA . SER B 1 161 ? -0.023 8.656 17.781 1 88.19 161 SER B CA 1
ATOM 3314 C C . SER B 1 161 ? -0.742 9.789 18.5 1 88.19 161 SER B C 1
ATOM 3316 O O . SER B 1 161 ? -1.974 9.859 18.5 1 88.19 161 SER B O 1
ATOM 3318 N N . ASP B 1 162 ? -0.007 10.727 19.109 1 87.44 162 ASP B N 1
ATOM 3319 C CA . ASP B 1 162 ? -0.599 11.859 19.812 1 87.44 162 ASP B CA 1
ATOM 3320 C C . ASP B 1 162 ? -0.938 12.992 18.844 1 87.44 162 ASP B C 1
ATOM 3322 O O . ASP B 1 162 ? -1.573 13.977 19.219 1 87.44 162 ASP B O 1
ATOM 3326 N N . ILE B 1 163 ? -0.511 12.859 17.625 1 92.12 163 ILE B N 1
ATOM 3327 C CA . ILE B 1 163 ? -0.795 13.836 16.594 1 92.12 163 ILE B CA 1
ATOM 3328 C C . ILE B 1 163 ? -1.761 13.234 15.57 1 92.12 163 ILE B C 1
ATOM 3330 O O . ILE B 1 163 ? -1.639 12.062 15.203 1 92.12 163 ILE B O 1
ATOM 3334 N N . ARG B 1 164 ? -2.682 14.07 15.148 1 94.69 164 ARG B N 1
ATOM 3335 C CA . ARG B 1 164 ? -3.609 13.625 14.117 1 94.69 164 ARG B CA 1
ATOM 3336 C C . ARG B 1 164 ? -2.986 13.742 12.734 1 94.69 164 ARG B C 1
ATOM 3338 O O . ARG B 1 164 ? -2.875 14.844 12.188 1 94.69 164 ARG B O 1
ATOM 3345 N N . ILE B 1 165 ? -2.604 12.641 12.203 1 97.75 165 ILE B N 1
ATOM 3346 C CA . ILE B 1 165 ? -1.95 12.594 10.898 1 97.75 165 ILE B CA 1
ATOM 3347 C C . ILE B 1 165 ? -2.816 11.812 9.906 1 97.75 165 ILE B C 1
ATOM 3349 O O . ILE B 1 165 ? -3.281 10.719 10.219 1 97.75 165 ILE B O 1
ATOM 3353 N N . THR B 1 166 ? -3.07 12.375 8.758 1 98.56 166 THR B N 1
ATOM 3354 C CA . THR B 1 166 ? -3.807 11.695 7.695 1 98.56 166 THR B CA 1
ATOM 3355 C C . THR B 1 166 ? -2.922 11.492 6.465 1 98.56 166 THR B C 1
ATOM 3357 O O . THR B 1 166 ? -2.354 12.453 5.941 1 98.56 166 THR B O 1
ATOM 3360 N N . LEU B 1 167 ? -2.748 10.273 6.078 1 98.81 167 LEU B N 1
ATOM 3361 C CA . LEU B 1 167 ? -2.047 9.961 4.84 1 98.81 167 LEU B CA 1
ATOM 3362 C C . LEU B 1 167 ? -3.004 9.977 3.652 1 98.81 167 LEU B C 1
ATOM 3364 O O . LEU B 1 167 ? -4.117 9.445 3.74 1 98.81 167 LEU B O 1
ATOM 3368 N N . LEU B 1 168 ? -2.506 10.531 2.512 1 98.25 168 LEU B N 1
ATOM 3369 C CA . LEU B 1 168 ? -3.402 10.695 1.372 1 98.25 168 LEU B CA 1
ATOM 3370 C C . LEU B 1 168 ? -2.758 10.164 0.096 1 98.25 168 LEU B C 1
ATOM 3372 O O . LEU B 1 168 ? -1.556 10.336 -0.115 1 98.25 168 LEU B O 1
ATOM 3376 N N . SER B 1 169 ? -3.518 9.508 -0.694 1 97.19 169 SER B N 1
ATOM 3377 C CA . SER B 1 169 ? -3.252 9.234 -2.102 1 97.19 169 SER B CA 1
ATOM 3378 C C . SER B 1 169 ? -4.41 9.695 -2.984 1 97.19 169 SER B C 1
ATOM 3380 O O . SER B 1 169 ? -5.355 10.32 -2.5 1 97.19 169 SER B O 1
ATOM 3382 N N . GLU B 1 170 ? -4.223 9.406 -4.281 1 95.88 170 GLU B N 1
ATOM 3383 C CA . GLU B 1 170 ? -5.301 9.703 -5.219 1 95.88 170 GLU B CA 1
ATOM 3384 C C . GLU B 1 170 ? -6.562 8.914 -4.879 1 95.88 170 GLU B C 1
ATOM 3386 O O . GLU B 1 170 ? -7.68 9.391 -5.082 1 95.88 170 GLU B O 1
ATOM 3391 N N . ASP B 1 171 ? -6.414 7.789 -4.195 1 95.75 171 ASP B N 1
ATOM 3392 C CA . ASP B 1 171 ? -7.496 6.809 -4.156 1 95.75 171 ASP B CA 1
ATOM 3393 C C . ASP B 1 171 ? -8.133 6.742 -2.768 1 95.75 171 ASP B C 1
ATOM 3395 O O . ASP B 1 171 ? -9.281 6.336 -2.625 1 95.75 171 ASP B O 1
ATOM 3399 N N . CYS B 1 172 ? -7.32 7.102 -1.757 1 97.81 172 CYS B N 1
ATOM 3400 C CA . CYS B 1 172 ? -7.867 6.898 -0.421 1 97.81 172 CYS B CA 1
ATOM 3401 C C . CYS B 1 172 ? -7.125 7.738 0.609 1 97.81 172 CYS B C 1
ATOM 3403 O O . CYS B 1 172 ? -6.105 8.352 0.296 1 97.81 172 CYS B O 1
ATOM 3405 N N . LEU B 1 173 ? -7.719 7.895 1.775 1 98.31 173 LEU B N 1
ATOM 3406 C CA . LEU B 1 173 ? -7.027 8.438 2.939 1 98.31 173 LEU B CA 1
ATOM 3407 C C . LEU B 1 173 ? -6.891 7.387 4.035 1 98.31 173 LEU B C 1
ATOM 3409 O O . LEU B 1 173 ? -7.582 6.367 4.008 1 98.31 173 LEU B O 1
ATOM 3413 N N . LEU B 1 174 ? -5.977 7.594 4.941 1 98.62 174 LEU B N 1
ATOM 3414 C CA . LEU B 1 174 ? -5.625 6.637 5.98 1 98.62 174 LEU B CA 1
ATOM 3415 C C . LEU B 1 174 ? -5.191 7.352 7.258 1 98.62 174 LEU B C 1
ATOM 3417 O O . LEU B 1 174 ? -4.418 8.312 7.203 1 98.62 174 LEU B O 1
ATOM 3421 N N . TYR B 1 175 ? -5.738 6.988 8.391 1 98.56 175 TYR B N 1
ATOM 3422 C CA . TYR B 1 175 ? -5.238 7.469 9.672 1 98.56 175 TYR B CA 1
ATOM 3423 C C . TYR B 1 175 ? -5.5 6.453 10.781 1 98.56 175 TYR B C 1
ATOM 3425 O O . TYR B 1 175 ? -6.191 5.457 10.562 1 98.56 175 TYR B O 1
ATOM 3433 N N . ILE B 1 176 ? -4.926 6.637 11.93 1 97.81 176 ILE B N 1
ATOM 3434 C CA . ILE B 1 176 ? -5.012 5.688 13.031 1 97.81 176 ILE B CA 1
ATOM 3435 C C . ILE B 1 176 ? -6.184 6.055 13.945 1 97.81 176 ILE B C 1
ATOM 3437 O O . ILE B 1 176 ? -6.461 7.238 14.156 1 97.81 176 ILE B O 1
ATOM 3441 N N . LEU B 1 177 ? -6.941 5.09 14.344 1 97.69 177 LEU B N 1
ATOM 3442 C CA . LEU B 1 177 ? -7.875 5.168 15.461 1 97.69 177 LEU B CA 1
ATOM 3443 C C . LEU B 1 177 ? -7.262 4.57 16.734 1 97.69 177 LEU B C 1
ATOM 3445 O O . LEU B 1 177 ? -7.25 3.352 16.906 1 97.69 177 LEU B O 1
ATOM 3449 N N . PRO B 1 178 ? -6.816 5.445 17.578 1 95.56 178 PRO B N 1
ATOM 3450 C CA . PRO B 1 178 ? -6.137 4.926 18.766 1 95.56 178 PRO B CA 1
ATOM 3451 C C . PRO B 1 178 ? -7.062 4.109 19.656 1 95.56 178 PRO B C 1
ATOM 3453 O O . PRO B 1 178 ? -8.234 4.449 19.812 1 95.56 178 PRO B O 1
ATOM 3456 N N . ARG B 1 179 ? -6.48 3.072 20.25 1 93.56 179 ARG B N 1
ATOM 3457 C CA . ARG B 1 179 ? -7.254 2.238 21.156 1 93.56 179 ARG B CA 1
ATOM 3458 C C . ARG B 1 179 ? -7.711 3.039 22.375 1 93.56 179 ARG B C 1
ATOM 3460 O O . ARG B 1 179 ? -7.133 4.082 22.688 1 93.56 179 ARG B O 1
ATOM 3467 N N . GLY B 1 180 ? -8.719 2.553 23.016 1 87.88 180 GLY B N 1
ATOM 3468 C CA . GLY B 1 180 ? -9.164 3.145 24.281 1 87.88 180 GLY B CA 1
ATOM 3469 C C . GLY B 1 180 ? -10.117 4.305 24.078 1 87.88 180 GLY B C 1
ATOM 3470 O O . GLY B 1 180 ? -10.555 4.926 25.062 1 87.88 180 GLY B O 1
ATOM 3471 N N . HIS B 1 181 ? -10.383 4.664 22.875 1 94 181 HIS B N 1
ATOM 3472 C CA . HIS B 1 181 ? -11.352 5.711 22.562 1 94 181 HIS B CA 1
ATOM 3473 C C . HIS B 1 181 ? -12.562 5.145 21.828 1 94 181 HIS B C 1
ATOM 3475 O O . HIS B 1 181 ? -12.477 4.078 21.203 1 94 181 HIS B O 1
ATOM 3481 N N . ARG B 1 182 ? -13.68 5.844 22.047 1 97.12 182 ARG B N 1
ATOM 3482 C CA . ARG B 1 182 ? -14.805 5.68 21.125 1 97.12 182 ARG B CA 1
ATOM 3483 C C . ARG B 1 182 ? -14.719 6.66 19.969 1 97.12 182 ARG B C 1
ATOM 3485 O O . ARG B 1 182 ? -14.68 7.875 20.172 1 97.12 182 ARG B O 1
ATOM 3492 N N . HIS B 1 183 ? -14.688 6.16 18.797 1 98.44 183 HIS B N 1
ATOM 3493 C CA . HIS B 1 183 ? -14.477 7.016 17.641 1 98.44 183 HIS B CA 1
ATOM 3494 C C . HIS B 1 183 ? -15.789 7.27 16.906 1 98.44 183 HIS B C 1
ATOM 3496 O O . HIS B 1 183 ? -16.609 6.363 16.75 1 98.44 183 HIS B O 1
ATOM 3502 N N . GLU B 1 184 ? -15.984 8.469 16.562 1 98.62 184 GLU B N 1
ATOM 3503 C CA . GLU B 1 184 ? -17.062 8.883 15.664 1 98.62 184 GLU B CA 1
ATOM 3504 C C . GLU B 1 184 ? -16.5 9.516 14.398 1 98.62 184 GLU B C 1
ATOM 3506 O O . GLU B 1 184 ? -15.875 10.578 14.453 1 98.62 184 GLU B O 1
ATOM 3511 N N . ILE B 1 185 ? -16.672 8.93 13.312 1 98.56 185 ILE B N 1
ATOM 3512 C CA . ILE B 1 185 ? -16.141 9.383 12.031 1 98.56 185 ILE B CA 1
ATOM 3513 C C . ILE B 1 185 ? -17.266 9.969 11.188 1 98.56 185 ILE B C 1
ATOM 3515 O O . ILE B 1 185 ? -18.172 9.242 10.75 1 98.56 185 ILE B O 1
ATOM 3519 N N . CYS B 1 186 ? -17.25 11.242 10.984 1 98.06 186 CYS B N 1
ATOM 3520 C CA . CYS B 1 186 ? -18.219 11.898 10.125 1 98.06 186 CYS B CA 1
ATOM 3521 C C . CYS B 1 186 ? -17.859 11.727 8.656 1 98.06 186 CYS B C 1
ATOM 3523 O O . CYS B 1 186 ? -16.828 12.234 8.203 1 98.06 186 CYS B O 1
ATOM 3525 N N . ILE B 1 187 ? -18.719 11.109 7.91 1 98.06 187 ILE B N 1
ATOM 3526 C CA . ILE B 1 187 ? -18.438 10.773 6.516 1 98.06 187 ILE B CA 1
ATOM 3527 C C . ILE B 1 187 ? -18.922 11.906 5.609 1 98.06 187 ILE B C 1
ATOM 3529 O O . ILE B 1 187 ? -20.109 12.266 5.648 1 98.06 187 ILE B O 1
ATOM 3533 N N . LEU B 1 188 ? -18.016 12.422 4.887 1 95.44 188 LEU B N 1
ATOM 3534 C CA . LEU B 1 188 ? -18.391 13.367 3.84 1 95.44 188 LEU B CA 1
ATOM 3535 C C . LEU B 1 188 ? -18.688 12.641 2.533 1 95.44 188 LEU B C 1
ATOM 3537 O O . LEU B 1 188 ? -17.844 12.562 1.646 1 95.44 188 LEU B O 1
ATOM 3541 N N . SER B 1 189 ? -19.859 12.258 2.293 1 94.19 189 SER B N 1
ATOM 3542 C CA . SER B 1 189 ? -20.25 11.336 1.23 1 94.19 189 SER B CA 1
ATOM 3543 C C . SER B 1 189 ? -20.031 11.953 -0.146 1 94.19 189 SER B C 1
ATOM 3545 O O . SER B 1 189 ? -19.953 11.242 -1.146 1 94.19 189 SER B O 1
ATOM 3547 N N . SER B 1 190 ? -19.938 13.25 -0.154 1 93.31 190 SER B N 1
ATOM 3548 C CA . SER B 1 190 ? -19.734 13.914 -1.436 1 93.31 190 SER B CA 1
ATOM 3549 C C . SER B 1 190 ? -18.312 13.672 -1.955 1 93.31 190 SER B C 1
ATOM 3551 O O . SER B 1 190 ? -18.078 13.695 -3.164 1 93.31 190 SER B O 1
ATOM 3553 N N . VAL B 1 191 ? -17.344 13.367 -1.038 1 95.56 191 VAL B N 1
ATOM 3554 C CA . VAL B 1 191 ? -15.953 13.289 -1.479 1 95.56 191 VAL B CA 1
ATOM 3555 C C . VAL B 1 191 ? -15.312 12.016 -0.943 1 95.56 191 VAL B C 1
ATOM 3557 O O . VAL B 1 191 ? -14.172 11.695 -1.289 1 95.56 191 VAL B O 1
ATOM 3560 N N . GLU B 1 192 ? -16.062 11.258 -0.126 1 96.25 192 GLU B N 1
ATOM 3561 C CA . GLU B 1 192 ? -15.523 10.031 0.472 1 96.25 192 GLU B CA 1
ATOM 3562 C C . GLU B 1 192 ? -16.438 8.844 0.2 1 96.25 192 GLU B C 1
ATOM 3564 O O . GLU B 1 192 ? -17.656 8.992 0.138 1 96.25 192 GLU B O 1
ATOM 3569 N N . GLY B 1 193 ? -15.781 7.598 0.273 1 95.19 193 GLY B N 1
ATOM 3570 C CA . GLY B 1 193 ? -16.547 6.367 0.242 1 95.19 193 GLY B CA 1
ATOM 3571 C C . GLY B 1 193 ? -16.953 5.953 -1.158 1 95.19 193 GLY B C 1
ATOM 3572 O O . GLY B 1 193 ? -16.5 6.539 -2.143 1 95.19 193 GLY B O 1
ATOM 3573 N N . PRO B 1 194 ? -17.641 4.926 -1.269 1 95.88 194 PRO B N 1
ATOM 3574 C CA . PRO B 1 194 ? -18.234 4.25 -0.119 1 95.88 194 PRO B CA 1
ATOM 3575 C C . PRO B 1 194 ? -17.328 3.186 0.485 1 95.88 194 PRO B C 1
ATOM 3577 O O . PRO B 1 194 ? -17.609 2.684 1.579 1 95.88 194 PRO B O 1
ATOM 3580 N N . HIS B 1 195 ? -16.25 2.793 -0.22 1 96.25 195 HIS B N 1
ATOM 3581 C CA . HIS B 1 195 ? -15.406 1.689 0.223 1 96.25 195 HIS B CA 1
ATOM 3582 C C . HIS B 1 195 ? -14.5 2.1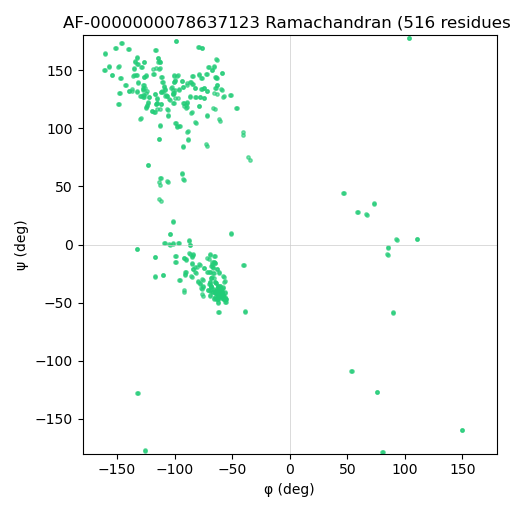15 1.374 1 96.25 195 HIS B C 1
ATOM 3584 O O . HIS B 1 195 ? -13.938 3.215 1.354 1 96.25 195 HIS B O 1
ATOM 3590 N N . CYS B 1 196 ? -14.453 1.29 2.35 1 98.31 196 CYS B N 1
ATOM 3591 C CA . CYS B 1 196 ? -13.633 1.59 3.518 1 98.31 196 CYS B CA 1
ATOM 3592 C C . CYS B 1 196 ? -13.047 0.316 4.113 1 98.31 196 CYS B C 1
ATOM 3594 O O . CYS B 1 196 ? -13.289 -0.781 3.607 1 98.31 196 CYS B O 1
ATOM 3596 N N . GLY B 1 197 ? -12.188 0.49 5.078 1 98.31 197 GLY B N 1
ATOM 3597 C CA . GLY B 1 197 ? -11.594 -0.642 5.766 1 98.31 197 GLY B CA 1
ATOM 3598 C C . GLY B 1 197 ? -11.086 -0.296 7.156 1 98.31 197 GLY B C 1
ATOM 3599 O O . GLY B 1 197 ? -10.836 0.874 7.457 1 98.31 197 GLY B O 1
ATOM 3600 N N . LEU B 1 198 ? -11.047 -1.261 8.016 1 98.38 198 LEU B N 1
ATOM 3601 C CA . LEU B 1 198 ? -10.445 -1.23 9.344 1 98.38 198 LEU B CA 1
ATOM 3602 C C . LEU B 1 198 ? -9.414 -2.336 9.508 1 98.38 198 LEU B C 1
ATOM 3604 O O . LEU B 1 198 ? -9.742 -3.52 9.398 1 98.38 198 LEU B O 1
ATOM 3608 N N . ILE B 1 199 ? -8.203 -1.956 9.766 1 97.94 199 ILE B N 1
ATOM 3609 C CA . ILE B 1 199 ? -7.105 -2.914 9.766 1 97.94 199 ILE B CA 1
ATOM 3610 C C . ILE B 1 199 ? -6.402 -2.887 11.117 1 97.94 199 ILE B C 1
ATOM 3612 O O . ILE B 1 199 ? -5.934 -1.835 11.562 1 97.94 199 ILE B O 1
ATOM 3616 N N . PRO B 1 200 ? -6.352 -4.035 11.773 1 96.88 200 PRO B N 1
ATOM 3617 C CA . PRO B 1 200 ? -5.543 -4.086 12.992 1 96.88 200 PRO B CA 1
ATOM 3618 C C . PRO B 1 200 ? -4.043 -4.062 12.703 1 96.88 200 PRO B C 1
ATOM 3620 O O . PRO B 1 200 ? -3.5 -5.023 12.156 1 96.88 200 PRO B O 1
ATOM 3623 N N . ILE B 1 201 ? -3.402 -3.01 13.047 1 91.88 201 ILE B N 1
ATOM 3624 C CA . ILE B 1 201 ? -1.989 -2.854 12.719 1 91.88 201 ILE B CA 1
ATOM 3625 C C . ILE B 1 201 ? -1.136 -3.16 13.945 1 91.88 201 ILE B C 1
ATOM 3627 O O . ILE B 1 201 ? -1.452 -2.721 15.055 1 91.88 201 ILE B O 1
ATOM 3631 N N . GLY B 1 202 ? -0.098 -3.947 13.812 1 88.81 202 GLY B N 1
ATOM 3632 C CA . GLY B 1 202 ? 0.85 -4.227 14.875 1 88.81 202 GLY B CA 1
ATOM 3633 C C . GLY B 1 202 ? 0.459 -5.426 15.719 1 88.81 202 GLY B C 1
ATOM 3634 O O . GLY B 1 202 ? 1.241 -6.367 15.875 1 88.81 202 GLY B O 1
ATOM 3635 N N . ILE B 1 203 ? -0.751 -5.301 16.297 1 93.44 203 ILE B N 1
ATOM 3636 C CA . ILE B 1 203 ? -1.25 -6.371 17.156 1 93.44 203 ILE B CA 1
ATOM 3637 C C . ILE B 1 203 ? -2.715 -6.656 16.828 1 93.44 203 ILE B C 1
ATOM 3639 O O . ILE B 1 203 ? -3.439 -5.766 16.375 1 93.44 203 ILE B O 1
ATOM 3643 N N . PRO B 1 204 ? -3.115 -7.914 17.062 1 96.56 204 PRO B N 1
ATOM 3644 C CA . PRO B 1 204 ? -4.531 -8.227 16.859 1 96.56 204 PRO B CA 1
ATOM 3645 C C . PRO B 1 204 ? -5.445 -7.496 17.844 1 96.56 204 PRO B C 1
ATOM 3647 O O . PRO B 1 204 ? -4.984 -7.027 18.891 1 96.56 204 PRO B O 1
ATOM 3650 N N . SER B 1 205 ? -6.648 -7.285 17.422 1 97.06 205 SER B N 1
ATOM 3651 C CA . SER B 1 205 ? -7.684 -6.797 18.328 1 97.06 205 SER B CA 1
ATOM 3652 C C . SER B 1 205 ? -8.523 -7.945 18.875 1 97.06 205 SER B C 1
ATOM 3654 O O . SER B 1 205 ? -8.969 -8.812 18.109 1 97.06 205 SER B O 1
ATOM 3656 N N . LYS B 1 206 ? -8.766 -7.965 20.156 1 97 206 LYS B N 1
ATOM 3657 C CA . LYS B 1 206 ? -9.602 -9 20.766 1 97 206 LYS B CA 1
ATOM 3658 C C . LYS B 1 206 ? -11.078 -8.633 20.688 1 97 206 LYS B C 1
ATOM 3660 O O . LYS B 1 206 ? -11.945 -9.508 20.703 1 97 206 LYS B O 1
ATOM 3665 N N . SER B 1 207 ? -11.273 -7.363 20.641 1 97.56 207 SER B N 1
ATOM 3666 C CA . SER B 1 207 ? -12.656 -6.898 20.656 1 97.56 207 SER B CA 1
ATOM 3667 C C . SER B 1 207 ? -12.805 -5.598 19.875 1 97.56 207 SER B C 1
ATOM 3669 O O . SER B 1 207 ? -12.18 -4.59 20.203 1 97.56 207 SER B O 1
ATOM 3671 N N . THR B 1 208 ? -13.648 -5.574 18.828 1 98 208 THR B N 1
ATOM 3672 C CA . THR B 1 208 ? -13.969 -4.398 18.031 1 98 208 THR B CA 1
ATOM 3673 C C . THR B 1 208 ? -15.461 -4.336 17.734 1 98 208 THR B C 1
ATOM 3675 O O . THR B 1 208 ? -16.078 -5.352 17.406 1 98 208 THR B O 1
ATOM 3678 N N . THR B 1 209 ? -16.031 -3.213 17.906 1 98.5 209 THR B N 1
ATOM 3679 C CA . THR B 1 209 ? -17.438 -2.963 17.594 1 98.5 209 THR B CA 1
ATOM 3680 C C . THR B 1 209 ? -17.578 -1.746 16.688 1 98.5 209 THR B C 1
ATOM 3682 O O . THR B 1 209 ? -16.906 -0.731 16.891 1 98.5 209 THR B O 1
ATOM 3685 N N . THR B 1 210 ? -18.359 -1.873 15.656 1 98.62 210 THR B N 1
ATOM 3686 C CA . THR B 1 210 ? -18.578 -0.775 14.719 1 98.62 210 THR B CA 1
ATOM 3687 C C . THR B 1 210 ? -20.062 -0.591 14.445 1 98.62 210 THR B C 1
ATOM 3689 O O . THR B 1 210 ? -20.859 -1.514 14.641 1 98.62 210 THR B O 1
ATOM 3692 N N . THR B 1 211 ? -20.453 0.574 14.055 1 98.75 211 THR B N 1
ATOM 3693 C CA . THR B 1 211 ? -21.766 0.854 13.492 1 98.75 211 THR B CA 1
ATOM 3694 C C . THR B 1 211 ? -21.641 1.733 12.25 1 98.75 211 THR B C 1
ATOM 3696 O O . THR B 1 211 ? -20.625 2.4 12.055 1 98.75 211 THR B O 1
ATOM 3699 N N . GLY B 1 212 ? -22.672 1.652 11.422 1 98.69 212 GLY B N 1
ATOM 3700 C CA . GLY B 1 212 ? -22.734 2.523 10.258 1 98.69 212 GLY B CA 1
ATOM 3701 C C . GLY B 1 212 ? -22.156 1.894 9.008 1 98.69 212 GLY B C 1
ATOM 3702 O O . GLY B 1 212 ? -22.062 2.545 7.969 1 98.69 212 GLY B O 1
ATOM 3703 N N . LEU B 1 213 ? -21.75 0.673 9.055 1 98.44 213 LEU B N 1
ATOM 3704 C CA . LEU B 1 213 ? -21.141 -0.043 7.941 1 98.44 213 LEU B CA 1
ATOM 3705 C C . LEU B 1 213 ? -22.047 -1.161 7.449 1 98.44 213 LEU B C 1
ATOM 3707 O O . LEU B 1 213 ? -22.953 -1.596 8.172 1 98.44 213 LEU B O 1
ATOM 3711 N N . GLN B 1 214 ? -21.812 -1.536 6.18 1 97.38 214 GLN B N 1
ATOM 3712 C CA . GLN B 1 214 ? -22.562 -2.668 5.641 1 97.38 214 GLN B CA 1
ATOM 3713 C C . GLN B 1 214 ? -22.328 -3.924 6.477 1 97.38 214 GLN B C 1
ATOM 3715 O O . GLN B 1 214 ? -23.266 -4.684 6.727 1 97.38 214 GLN B O 1
ATOM 3720 N N . TRP B 1 215 ? -21.125 -4.188 6.805 1 96.75 215 TRP B N 1
ATOM 3721 C CA . TRP B 1 215 ? -20.766 -5.293 7.688 1 96.75 215 TRP B CA 1
ATOM 3722 C C . TRP B 1 215 ? -20.188 -4.781 9 1 96.75 215 TRP B C 1
ATOM 3724 O O . TRP B 1 215 ? -18.969 -4.648 9.141 1 96.75 215 TRP B O 1
ATOM 3734 N N . ASP B 1 216 ? -21.047 -4.59 9.93 1 98.12 216 ASP B N 1
ATOM 3735 C CA . ASP B 1 216 ? -20.672 -4.129 11.258 1 98.12 216 ASP B CA 1
ATOM 3736 C C . ASP B 1 216 ? -20.109 -5.277 12.094 1 98.12 216 ASP B C 1
ATOM 3738 O O . ASP B 1 216 ? -20.484 -6.438 11.898 1 98.12 216 ASP B O 1
ATOM 3742 N N . LEU B 1 217 ? -19.188 -4.867 12.891 1 97.88 217 LEU B N 1
ATOM 3743 C CA . LEU B 1 217 ? -18.625 -5.805 13.852 1 97.88 217 LEU B CA 1
ATOM 3744 C C . LEU B 1 217 ? -19.219 -5.598 15.242 1 97.88 217 LEU B C 1
ATOM 3746 O O . LEU B 1 217 ? -19.547 -4.469 15.617 1 97.88 217 LEU B O 1
ATOM 3750 N N . THR B 1 218 ? -19.406 -6.648 16 1 98.25 218 THR B N 1
ATOM 3751 C CA . THR B 1 218 ? -19.828 -6.609 17.391 1 98.25 218 THR B CA 1
ATOM 3752 C C . THR B 1 218 ? -18.906 -7.449 18.281 1 98.25 218 THR B C 1
ATOM 3754 O O . THR B 1 218 ? -18.969 -8.68 18.234 1 98.25 218 THR B O 1
ATOM 3757 N N . ASP B 1 219 ? -18.172 -6.746 19.047 1 97.88 219 ASP B N 1
ATOM 3758 C CA . ASP B 1 219 ? -17.219 -7.402 19.938 1 97.88 219 ASP B CA 1
ATOM 3759 C C . ASP B 1 219 ? -16.422 -8.484 19.203 1 97.88 219 ASP B C 1
ATOM 3761 O O . ASP B 1 219 ? -16.312 -9.609 19.703 1 97.88 219 ASP B O 1
ATOM 3765 N N . SER B 1 220 ? -15.977 -8.195 18.078 1 97.5 220 SER B N 1
ATOM 3766 C CA . SER B 1 220 ? -15.32 -9.164 17.219 1 97.5 220 SER B CA 1
ATOM 3767 C C . SER B 1 220 ? -13.805 -9.039 17.281 1 97.5 220 SER B C 1
ATOM 3769 O O . SER B 1 220 ? -13.273 -7.93 17.359 1 97.5 220 SER B O 1
ATOM 3771 N N . ALA B 1 221 ? -13.18 -10.148 17.281 1 97.69 221 ALA B N 1
ATOM 3772 C CA . ALA B 1 221 ? -11.727 -10.148 17.172 1 97.69 221 ALA B CA 1
ATOM 3773 C C . ALA B 1 221 ? -11.281 -9.875 15.734 1 97.69 221 ALA B C 1
ATOM 3775 O O . ALA B 1 221 ? -11.969 -10.258 14.781 1 97.69 221 ALA B O 1
ATOM 3776 N N . MET B 1 222 ? -10.195 -9.148 15.562 1 97.5 222 MET B N 1
ATOM 3777 C CA . MET B 1 222 ? -9.594 -8.883 14.258 1 97.5 222 MET B CA 1
ATOM 3778 C C . MET B 1 222 ? -8.109 -9.242 14.266 1 97.5 222 MET B C 1
ATOM 3780 O O . MET B 1 222 ? -7.387 -8.906 15.203 1 97.5 222 MET B O 1
ATOM 3784 N N . GLU B 1 223 ? -7.641 -9.938 13.242 1 97.25 223 GLU B N 1
ATOM 3785 C CA . GLU B 1 223 ? -6.23 -10.289 13.109 1 97.25 223 GLU B CA 1
ATOM 3786 C C . GLU B 1 223 ? -5.883 -10.648 11.672 1 97.25 223 GLU B C 1
ATOM 3788 O O . GLU B 1 223 ? -6.734 -11.133 10.922 1 97.25 223 GLU B O 1
ATOM 3793 N N . PHE B 1 224 ? -4.676 -10.406 11.273 1 95.88 224 PHE B N 1
ATOM 3794 C CA . PHE B 1 224 ? -4.188 -10.922 10 1 95.88 224 PHE B CA 1
ATOM 3795 C C . PHE B 1 224 ? -4.172 -12.445 10 1 95.88 224 PHE B C 1
ATOM 3797 O O . PHE B 1 224 ? -3.803 -13.07 10.992 1 95.88 224 PHE B O 1
ATOM 3804 N N . GLY B 1 225 ? -4.469 -13.031 8.922 1 93.88 225 GLY B N 1
ATOM 3805 C CA . GLY B 1 225 ? -4.684 -14.461 8.859 1 93.88 225 GLY B CA 1
ATOM 3806 C C . GLY B 1 225 ? -6.098 -14.875 9.234 1 93.88 225 GLY B C 1
ATOM 3807 O O . GLY B 1 225 ? -6.473 -16.031 9.086 1 93.88 225 GLY B O 1
ATOM 3808 N N . GLY B 1 226 ? -6.82 -13.945 9.703 1 94.56 226 GLY B N 1
ATOM 3809 C CA . GLY B 1 226 ? -8.219 -14.07 10.062 1 94.56 226 GLY B CA 1
ATOM 3810 C C . GLY B 1 226 ? -9.078 -12.945 9.516 1 94.56 226 GLY B C 1
ATOM 3811 O O . GLY B 1 226 ? -9.031 -12.648 8.32 1 94.56 226 GLY B O 1
ATOM 3812 N N . LEU B 1 227 ? -9.797 -12.352 10.391 1 94.19 227 LEU B N 1
ATOM 3813 C CA . LEU B 1 227 ? -10.695 -11.281 9.984 1 94.19 227 LEU B CA 1
ATOM 3814 C C . LEU B 1 227 ? -9.984 -9.93 10.031 1 94.19 227 LEU B C 1
ATOM 3816 O O . LEU B 1 227 ? -9.438 -9.555 11.07 1 94.19 227 LEU B O 1
ATOM 3820 N N . ILE B 1 228 ? -9.914 -9.344 8.836 1 93.31 228 ILE B N 1
ATOM 3821 C CA . ILE B 1 228 ? -9.625 -7.918 8.781 1 93.31 228 ILE B CA 1
ATOM 3822 C C . ILE B 1 228 ? -10.719 -7.203 7.984 1 93.31 228 ILE B C 1
ATOM 3824 O O . ILE B 1 228 ? -11.336 -7.797 7.102 1 93.31 228 ILE B O 1
ATOM 3828 N N . SER B 1 229 ? -11.312 -6.199 8.359 1 94.25 229 SER B N 1
ATOM 3829 C CA . SER B 1 229 ? -12.414 -5.504 7.707 1 94.25 229 SER B CA 1
ATOM 3830 C C . SER B 1 229 ? -11.938 -4.758 6.465 1 94.25 229 SER B C 1
ATOM 3832 O O . SER B 1 229 ? -11.625 -3.566 6.535 1 94.25 229 SER B O 1
ATOM 3834 N N . THR B 1 230 ? -11.859 -5.488 5.312 1 94.44 230 THR B N 1
ATOM 3835 C CA . THR B 1 230 ? -11.539 -4.871 4.031 1 94.44 230 THR B CA 1
ATOM 3836 C C . THR B 1 230 ? -12.727 -4.941 3.08 1 94.44 230 THR B C 1
ATOM 3838 O O . THR B 1 230 ? -13.633 -5.758 3.271 1 94.44 230 THR B O 1
ATOM 3841 N N . SER B 1 231 ? -12.75 -4.09 2.137 1 92.31 231 SER B N 1
ATOM 3842 C CA . SER B 1 231 ? -13.82 -4.031 1.146 1 92.31 231 SER B CA 1
ATOM 3843 C C . SER B 1 231 ? -15.172 -3.807 1.808 1 92.31 231 SER B C 1
ATOM 3845 O O . SER B 1 231 ? -16.172 -4.379 1.382 1 92.31 231 SER B O 1
ATOM 3847 N N . ASN B 1 232 ? -15.141 -3.148 2.967 1 96.25 232 ASN B N 1
ATOM 3848 C CA . ASN B 1 232 ? -16.391 -2.773 3.613 1 96.25 232 ASN B CA 1
ATOM 3849 C C . ASN B 1 232 ? -17.031 -1.575 2.928 1 96.25 232 ASN B C 1
ATOM 3851 O O . ASN B 1 232 ? -16.453 -0.988 2.014 1 96.25 232 ASN B O 1
ATOM 3855 N N . ILE B 1 233 ? -18.297 -1.282 3.305 1 97 233 ILE B N 1
ATOM 3856 C CA . ILE B 1 233 ? -19.062 -0.21 2.672 1 97 233 ILE B CA 1
ATOM 3857 C C . ILE B 1 233 ? -19.672 0.69 3.744 1 97 233 ILE B C 1
ATOM 3859 O O . ILE B 1 233 ? -20.297 0.203 4.695 1 97 233 ILE B O 1
ATOM 3863 N N . VAL B 1 234 ? -19.422 1.97 3.588 1 98.19 234 VAL B N 1
ATOM 3864 C CA . VAL B 1 234 ? -20.078 2.934 4.469 1 98.19 234 VAL B CA 1
ATOM 3865 C C . VAL B 1 234 ? -21.547 3.045 4.113 1 98.19 234 VAL B C 1
ATOM 3867 O O . VAL B 1 234 ? -21.906 3.219 2.943 1 98.19 234 VAL B O 1
ATOM 3870 N N . ARG B 1 235 ? -22.391 2.988 5.113 1 98 235 ARG B N 1
ATOM 3871 C CA . ARG B 1 235 ? -23.828 3.029 4.867 1 98 235 ARG B CA 1
ATOM 3872 C C . ARG B 1 235 ? -24.453 4.262 5.504 1 98 235 ARG B C 1
ATOM 3874 O O . ARG B 1 235 ? -25.484 4.754 5.035 1 98 235 ARG B O 1
ATOM 3881 N N . GLU B 1 236 ? -23.828 4.75 6.586 1 97.88 236 GLU B N 1
ATOM 3882 C CA . GLU B 1 236 ? -24.375 5.887 7.324 1 97.88 236 GLU B CA 1
ATOM 3883 C C . GLU B 1 236 ? -23.438 7.09 7.254 1 97.88 236 GLU B C 1
ATOM 3885 O O . GLU B 1 236 ? -22.281 6.953 6.871 1 97.88 236 GLU B O 1
ATOM 3890 N N . GLU B 1 237 ? -23.984 8.234 7.68 1 97.31 237 GLU B N 1
ATOM 3891 C CA . GLU B 1 237 ? -23.203 9.461 7.676 1 97.31 237 GLU B CA 1
ATOM 3892 C C . GLU B 1 237 ? -22.172 9.469 8.812 1 97.31 237 GLU B C 1
ATOM 3894 O O . GLU B 1 237 ? -21.219 10.242 8.789 1 97.31 237 GLU B O 1
ATOM 3899 N N . LYS B 1 238 ? -22.516 8.664 9.672 1 98.12 238 LYS B N 1
ATOM 3900 C CA . LYS B 1 238 ? -21.625 8.531 10.82 1 98.12 238 LYS B CA 1
ATOM 3901 C C . LYS B 1 238 ? -21.234 7.07 11.055 1 98.12 238 LYS B C 1
ATOM 3903 O O . LYS B 1 238 ? -22.109 6.195 11.094 1 98.12 238 LYS B O 1
ATOM 3908 N N . VAL B 1 239 ? -19.953 6.859 11.156 1 98.75 239 VAL B N 1
ATOM 3909 C CA . VAL B 1 239 ? -19.438 5.547 11.516 1 98.75 239 VAL B CA 1
ATOM 3910 C C . VAL B 1 239 ? -18.828 5.602 12.922 1 98.75 239 VAL B C 1
ATOM 3912 O O . VAL B 1 239 ? -18.109 6.543 13.258 1 98.75 239 VAL B O 1
ATOM 3915 N N . THR B 1 240 ? -19.172 4.664 13.758 1 98.81 240 THR B N 1
ATOM 3916 C CA . THR B 1 240 ? -18.562 4.59 15.086 1 98.81 240 THR B CA 1
ATOM 3917 C C . THR B 1 240 ? -17.688 3.352 15.203 1 98.81 240 THR B C 1
ATOM 3919 O O . THR B 1 240 ? -17.984 2.305 14.633 1 98.81 240 THR B O 1
ATOM 3922 N N . VAL B 1 241 ? -16.609 3.49 15.906 1 98.69 241 VAL B N 1
ATOM 3923 C CA . VAL B 1 241 ? -15.656 2.398 16.094 1 98.69 241 VAL B CA 1
ATOM 3924 C C . VAL B 1 241 ? -15.148 2.398 17.531 1 98.69 241 VAL B C 1
ATOM 3926 O O . VAL B 1 241 ? -14.781 3.445 18.078 1 98.69 241 VAL B O 1
ATOM 3929 N N . SER B 1 242 ? -15.148 1.278 18.156 1 98.12 242 SER B N 1
ATOM 3930 C CA . SER B 1 242 ? -14.477 1.012 19.422 1 98.12 242 SER B CA 1
ATOM 3931 C C . SER B 1 242 ? -13.672 -0.281 19.359 1 98.12 242 SER B C 1
ATOM 3933 O O . SER B 1 242 ? -14.164 -1.305 18.891 1 98.12 242 SER B O 1
ATOM 3935 N N . SER B 1 243 ? -12.461 -0.174 19.812 1 97.44 243 SER B N 1
ATOM 3936 C CA . SER B 1 243 ? -11.586 -1.34 19.766 1 97.44 243 SER B CA 1
ATOM 3937 C C . SER B 1 243 ? -10.586 -1.331 20.906 1 97.44 243 SER B C 1
ATOM 3939 O O . SER B 1 243 ? -10.219 -0.267 21.422 1 97.44 243 SER B O 1
ATOM 3941 N N . ASP B 1 244 ? -10.117 -2.51 21.328 1 96.75 244 ASP B N 1
ATOM 3942 C CA . ASP B 1 244 ? -9.133 -2.617 22.406 1 96.75 244 ASP B CA 1
ATOM 3943 C C . ASP B 1 244 ? -7.711 -2.498 21.859 1 96.75 244 ASP B C 1
ATOM 3945 O O . ASP B 1 244 ? -6.738 -2.588 22.609 1 96.75 244 ASP B O 1
ATOM 3949 N N . SER B 1 245 ? -7.598 -2.328 20.531 1 95.62 245 SER B N 1
ATOM 3950 C CA . SER B 1 245 ? -6.312 -2.113 19.875 1 95.62 245 SER B CA 1
ATOM 3951 C C . SER B 1 245 ? -6.379 -0.953 18.891 1 95.62 245 SER B C 1
ATOM 3953 O O . SER B 1 245 ? -7.469 -0.511 18.516 1 95.62 245 SER B O 1
ATOM 3955 N N . ASP B 1 246 ? -5.184 -0.431 18.547 1 95.62 246 ASP B N 1
ATOM 3956 C CA . ASP B 1 246 ? -5.133 0.571 17.484 1 95.62 246 ASP B CA 1
ATOM 3957 C C . ASP B 1 246 ? -5.598 -0.013 16.156 1 95.62 246 ASP B C 1
ATOM 3959 O O . ASP B 1 246 ? -5.266 -1.152 15.828 1 95.62 246 ASP B O 1
ATOM 3963 N N . LEU B 1 247 ? -6.398 0.781 15.445 1 97.56 247 LEU B N 1
ATOM 3964 C CA . LEU B 1 247 ? -6.844 0.368 14.117 1 97.56 247 LEU B CA 1
ATOM 3965 C C . LEU B 1 247 ? -6.5 1.429 13.078 1 97.56 247 LEU B C 1
ATOM 3967 O O . LEU B 1 247 ? -6.449 2.619 13.391 1 97.56 247 LEU B O 1
ATOM 3971 N N . LEU B 1 248 ? -6.191 0.996 11.93 1 98.25 248 LEU B N 1
ATOM 3972 C CA . LEU B 1 248 ? -6.129 1.894 10.781 1 98.25 248 LEU B CA 1
ATOM 3973 C C . LEU B 1 248 ? -7.504 2.035 10.125 1 98.25 248 LEU B C 1
ATOM 3975 O O . LEU B 1 248 ? -8.156 1.034 9.828 1 98.25 248 LEU B O 1
ATOM 3979 N N . TRP B 1 249 ? -7.922 3.246 9.969 1 98.75 249 TRP B N 1
ATOM 3980 C CA . TRP B 1 249 ? -9.109 3.549 9.18 1 98.75 249 TRP B CA 1
ATOM 3981 C C . TRP B 1 249 ? -8.727 4.043 7.789 1 98.75 249 TRP B C 1
ATOM 3983 O O . TRP B 1 249 ? -7.855 4.902 7.645 1 98.75 249 TRP B O 1
ATOM 3993 N N . THR B 1 250 ? -9.312 3.488 6.809 1 98.88 250 THR B N 1
ATOM 3994 C CA . THR B 1 250 ? -9.109 3.949 5.438 1 98.88 250 THR B CA 1
ATOM 3995 C C . THR B 1 250 ? -10.438 4.023 4.691 1 98.88 250 THR B C 1
ATOM 3997 O O . THR B 1 250 ? -11.328 3.201 4.914 1 98.88 250 THR B O 1
ATOM 4000 N N . ILE B 1 251 ? -10.555 4.977 3.836 1 98.75 251 ILE B N 1
ATOM 4001 C CA . ILE B 1 251 ? -11.766 5.145 3.041 1 98.75 251 ILE B CA 1
ATOM 4002 C C . ILE B 1 251 ? -11.406 5.699 1.664 1 98.75 251 ILE B C 1
ATOM 4004 O O . ILE B 1 251 ? -10.469 6.488 1.529 1 98.75 251 ILE B O 1
ATOM 4008 N N . SER B 1 252 ? -12.117 5.242 0.665 1 97.75 252 SER B N 1
ATOM 4009 C CA . SER B 1 252 ? -11.883 5.699 -0.702 1 97.75 252 SER B CA 1
ATOM 4010 C C . SER B 1 252 ? -12.273 7.164 -0.872 1 97.75 252 SER B C 1
ATOM 4012 O O . SER B 1 252 ? -13.156 7.66 -0.173 1 97.75 252 SER B O 1
ATOM 4014 N N . ILE B 1 253 ? -11.594 7.82 -1.761 1 97.12 253 ILE B N 1
ATOM 4015 C CA . ILE B 1 253 ? -11.852 9.227 -2.059 1 97.12 253 ILE B CA 1
ATOM 4016 C C . ILE B 1 253 ? -12.492 9.344 -3.438 1 97.12 253 ILE B C 1
ATOM 4018 O O . ILE B 1 253 ? -12.094 8.664 -4.383 1 97.12 253 ILE B O 1
ATOM 4022 N N . ARG B 1 254 ? -13.492 10.164 -3.504 1 93.31 254 ARG B N 1
ATOM 4023 C CA . ARG B 1 254 ? -14.117 10.516 -4.773 1 93.31 254 ARG B CA 1
ATOM 4024 C C . ARG B 1 254 ? -13.492 11.781 -5.359 1 93.31 254 ARG B C 1
ATOM 4026 O O . ARG B 1 254 ? -14.062 12.867 -5.238 1 93.31 254 ARG B O 1
ATOM 4033 N N . LYS B 1 255 ? -12.484 11.664 -6.008 1 81.56 255 LYS B N 1
ATOM 4034 C CA . LYS B 1 255 ? -11.648 12.805 -6.383 1 81.56 255 LYS B CA 1
ATOM 4035 C C . LYS B 1 255 ? -12.359 13.695 -7.395 1 81.56 255 LYS B C 1
ATOM 4037 O O . LYS B 1 255 ? -12.141 14.906 -7.422 1 81.56 255 LYS B O 1
ATOM 4042 N N . GLU B 1 256 ? -13.18 13.156 -8.164 1 80.25 256 GLU B N 1
ATOM 4043 C CA . GLU B 1 256 ? -13.875 13.938 -9.188 1 80.25 256 GLU B CA 1
ATOM 4044 C C . GLU B 1 256 ? -14.836 14.945 -8.555 1 80.25 256 GLU B C 1
ATOM 4046 O O . GLU B 1 256 ? -15.195 15.945 -9.18 1 80.25 256 GLU B O 1
ATOM 4051 N N . ASN B 1 257 ? -15.109 14.75 -7.332 1 80.69 257 ASN B N 1
ATOM 4052 C CA . ASN B 1 257 ? -16.125 15.57 -6.684 1 80.69 257 ASN B CA 1
ATOM 4053 C C . ASN B 1 257 ? -15.508 16.609 -5.754 1 80.69 257 ASN B C 1
ATOM 4055 O O . ASN B 1 257 ? -16.219 17.391 -5.125 1 80.69 257 ASN B O 1
ATOM 4059 N N . ILE B 1 258 ? -14.227 16.625 -5.684 1 79.75 258 ILE B N 1
ATOM 4060 C CA . ILE B 1 258 ? -13.578 17.516 -4.727 1 79.75 258 ILE B CA 1
ATOM 4061 C C . ILE B 1 258 ? -13.617 18.953 -5.246 1 79.75 258 ILE B C 1
ATOM 4063 O O . ILE B 1 258 ? -13.773 19.891 -4.469 1 79.75 258 ILE B O 1
ATOM 4067 N N . TYR B 1 259 ? -13.617 19.172 -6.609 1 71.81 259 TYR B N 1
ATOM 4068 C CA . TYR B 1 259 ? -13.648 20.531 -7.164 1 71.81 259 TYR B CA 1
ATOM 4069 C C . TYR B 1 259 ? -15.055 20.891 -7.641 1 71.81 259 TYR B C 1
ATOM 4071 O O . TYR B 1 259 ? -15.266 21.969 -8.203 1 71.81 259 TYR B O 1
ATOM 4079 N N . SER B 1 260 ? -15.93 19.984 -7.465 1 66 260 SER B N 1
ATOM 4080 C CA . SER B 1 260 ? -17.266 20.297 -7.961 1 66 260 SER B CA 1
ATOM 4081 C C . SER B 1 260 ? -18.078 21.047 -6.914 1 66 260 SER B C 1
ATOM 4083 O O . SER B 1 260 ? -17.875 20.875 -5.711 1 66 260 SER B O 1
#

Secondary structure (DSSP, 8-state):
-PEEEEEE-GGGSSS-SS--S-EEEEEE-SSPPPTTHHHHHHH-SEEEEETTHHHHHHHHHHHH-TTS-HHHHHHHS--SEEEE-SSSS-HHHHHHHHHTT-EEEE-TT--SS-HHHHHHHHHHHH-SSS-GGGEEEEEET-SSS-HHHHHHHHHHHHHTTTSEEEEE-SSEEEEEE-TTEEEEEE--TTTEEEEEEEEE-SS-EEEEEEESBTT--SSEEE-TTS--EEEEEB-SSEEEEEESS-EEEEEEE-GGGT--/-PEEEEEE-GGGSSS-SS--S-EEEEEE-SSPPPTTHHHHHHH-SEEEEETTHHHHHHHHHHHH-TTS-HHHHHHHS--SEEEE-SSSS-HHHHHHHHHTT-EEEE-TT--SS-HHHHHHHHHHHH-SSS-GGGEEEEEET-SSS-HHHHHHHHHHHHHTTTSEEEEE-SSEEEEEE-TTEEEEEE--TTTEEEEEEEEE-SS-EEEEEEESBTT--SSEEE-TTS--EEEEEB-SSEEEEEESS-EEEEEEE-GGGT--

pLDDT: mean 93.41, std 9.23, range [51.19, 98.88]

Nearest PDB structures (foldseek):
  2f17-assembly1_A  TM=9.025E-01  e=1.261E-30  Mus musculus
  3s4y-assembly1_A  TM=9.081E-01  e=6.730E-28  Homo sapiens
  3lm8-assembly1_A  TM=8.326E-01  e=1.376E-16  Bacillus subtilis
  3lm8-assembly6_D  TM=8.013E-01  e=6.823E-16  Bacillus subtilis
  3k94-assembly1_A  TM=8.216E-01  e=6.415E-16  Geobacillus thermodenitrificans NG80-2

Sequence (520 aa):
MAELMSHSSLFLLPTPINPSKATYGLIVLNHRLPSFTPLLWKHAQLRLCADGGANRLYDEIPEMLPNEDPIDVRLRFKPDVIKGDMDSIRREVREFYANLGTEILDESDDQDTTDLHKCVAFIKNCTPNLEKSNLRIIVAGALGGRFDHEMGNVNVLLKFSDIRITLLSEDCLLYILPRGHRHEICILSSVEGPHCGLIPIGIPSKSTTTTGLQWDLTDSAMEFGGLISTSNIVREEKVTVSSDSDLLWTISIRKENIYSMAELMSHSSLFLLPTPINPSKATYGLIVLNHRLPSFTPLLWKHAQLRLCADGGANRLYDEIPEMLPNEDPIDVRLRFKPDVIKGDMDSIRREVREFYANLGTEILDESDDQDTTDLHKCVAFIKNCTPNLEKSNLRIIVAGALGGRFDHEMGNVNVLLKFSDIRITLLSEDCLLYILPRGHRHEICILSSVEGPHCGLIPIGIPSKSTTTTGLQWDLTDSAMEFGGLISTSNIVREEKVTVSSDSDLLWTISIRKENIYS

InterPro domains:
  IPR006282 Thiamin pyrophosphokinase [TIGR01378] (26-251)
  IPR006282 Thiamin pyrophosphokinase [cd07995] (26-251)
  IPR007371 Thiamin pyrophosphokinase, catalytic domain [PF04263] (39-166)
  IPR007373 Thiamin pyrophosphokinase, thiamin-binding domain [PF04265] (182-248)
  IPR007373 Thiamin pyrophosphokinase, thiamin-binding domain [SM00983] (181-247)
  IPR016966 Thiamin pyrophosphokinase, eukaryotic [PIRSF031057] (22-257)
  IPR036371 Thiamin pyrophosphokinase, thiamin-binding domain superfamily [SSF63862] (174-256)
  IPR036759 Thiamin pyrophosphokinase, catalytic domain superfamily [G3DSA:3.40.50.10240] (23-164)
  IPR036759 Thiamin pyrophosphokinase, catalytic domain superfamily [SSF63999] (12-172)

Radius of gyration: 22.94 Å; Cα contacts (8 Å, |Δi|>4): 1210; chains: 2; bounding box: 49×65×63 Å

Solvent-accessible surface area (backbone atoms only — not comparable to full-atom values): 26550 Å² total; per-residue (Å²): 129,63,54,78,45,79,44,68,68,58,73,61,42,82,67,58,87,60,86,60,84,57,44,32,35,34,37,30,30,69,37,73,64,28,86,60,46,68,55,46,55,68,65,32,81,40,41,34,18,30,26,25,7,46,45,39,52,64,61,47,50,31,66,68,39,71,92,49,61,50,67,60,43,47,65,69,67,59,48,56,31,37,31,21,55,58,81,62,38,49,67,69,55,53,50,54,43,44,74,73,63,27,43,76,47,81,38,60,84,55,81,88,57,52,41,66,48,54,48,52,52,47,54,58,63,73,40,70,78,48,60,62,86,34,42,33,37,39,28,38,13,44,51,47,71,44,64,35,55,29,52,46,51,53,32,42,49,52,60,41,62,85,46,53,51,37,37,24,30,62,36,21,40,37,35,74,43,62,44,65,30,34,34,39,36,50,55,54,69,72,40,34,41,49,42,25,24,44,39,48,56,38,38,54,23,74,32,27,33,40,43,36,40,71,75,55,40,71,66,34,57,29,28,66,52,62,48,57,48,43,80,32,38,59,71,44,60,48,33,36,42,36,32,75,27,42,28,37,41,34,36,28,41,32,63,82,41,39,85,101,130,63,52,78,45,80,44,68,68,58,72,61,44,82,66,60,87,59,85,60,83,56,43,32,34,33,36,30,30,68,39,73,64,26,85,61,46,68,55,45,56,69,64,31,79,40,41,35,17,29,26,25,7,46,46,40,53,63,60,46,50,32,67,71,39,71,92,48,59,49,68,59,43,47,66,68,67,57,47,55,31,37,31,22,55,58,81,63,36,49,66,71,56,53,49,53,42,43,75,74,64,27,42,74,45,79,38,60,84,54,79,87,57,53,42,67,49,53,50,52,51,47,53,58,62,72,40,72,78,48,60,63,86,34,44,34,37,40,28,39,14,42,50,48,71,44,63,35,56,29,51,46,51,53,32,43,49,53,60,42,63,87,47,53,50,38,37,25,32,61,36,22,41,37,36,75,44,64,44,65,29,34,34,40,37,48,54,54,68,72,37,33,42,51,42,25,23,44,39,48,57,39,38,55,22,73,33,26,33,41,43,36,40,71,75,56,39,71,66,33,59,30,29,65,54,63,49,58,50,42,78,33,37,58,72,45,59,49,34,37,42,35,32,76,28,43,27,36,40,33,35,27,40,32,63,84,41,39,85,101

Organism: Amborella trichopoda (NCBI:txid13333)

Foldseek 3Di:
DQAEDEAEDLLLAQDSPDPQPAAEEEEFEQAAFALCVVSNLVRHPAYEYQQNSLVNQLPCQCVSVVVDDSVVSNLVSAHQEYEYQNPNHDPVSVVVNVVSPHHYYHDVVDPPAGSVLVVVVVVCVVPVPPPLVRYEYEYTRQDDDDPVSNVSSVVSLVVPVSHHYWYDYNWKIKHKDAARHKYKYFDPPLWWDFFKWKAFPPDKWQFKFKPQKPDTDGGHIDDPVDDTGGRIGGRDRMMIMHTRHMIMIMITTRSVRSVD/DFAEDEAEDLLLAQDSPDPQPAAEEEEFEQAAFALCVVSNLVRHPAYEYQQNSLVNQLPCQCVSVVVDDSVVSNLVSAHQEYEYQNPNHDPVSVVVNVVSPHHYYHDVVDPPAGSVLVVVVVVCVVPVPPPLVRYEYEYTRQDDDDPVSNVSSVVSLVVPVSHHYWYDYNWKIKHKDAARHKYKYFDPPLWWDFFKWKAFPPDKWQFKFKPQKPDTDGGHIDDPVDDTGGRIGGRDRMMIMHTRHMIMIMITTRSVRSVD